Protein AF-A0A7S2XMK6-F1 (afdb_monomer_lite)

Foldseek 3Di:
DDDPPPPPPPPPVVVVVVVVVVVVVVVVVVVVVVVVVVVVVVVVVVVVVVVVVPDPDDDPDDDDPPPVVVVVVVVVVVVVVVVVVVVVVVVVVVVVVVVVVVVVVVVVVVVVVVVVVVVVVVVVVVVVVVVPDDDDDDDDDDDDDPDDPPPVVVVVVVVVVVVVVVVVVVVVVVVVVVVVVVVVVVVVVVVVVVVVVVVVVVVVVVVVVVVVVVVVVVVVVVVVVVVVVVVVVVVVVVVVVVVVVVVVVVVVVVVVVVVVVVVVVVVVVVVVVVVVVVVVVVVVVVVVVVVVVVVVVVVVVVVVVVVVVVVVVVVPDDDPPDPDPDPPPDDDPPPPPDPPPPPPPPPCPPPVVVVVVVVVVVVPPDPPPPPVPPPPPPDPPPPPPPPPDDPDDPDDDDDDDDDDDDDD

Structure (mmCIF, N/CA/C/O backbone):
data_AF-A0A7S2XMK6-F1
#
_entry.id   AF-A0A7S2XMK6-F1
#
loop_
_atom_site.group_PDB
_atom_site.id
_atom_site.type_symbol
_atom_site.label_atom_id
_atom_site.label_alt_id
_atom_site.label_comp_id
_atom_site.label_asym_id
_atom_site.label_entity_id
_atom_site.label_seq_id
_atom_site.pdbx_PDB_ins_code
_atom_site.Cartn_x
_atom_site.Cartn_y
_atom_site.Cartn_z
_atom_site.occupancy
_atom_site.B_iso_or_equiv
_atom_site.auth_seq_id
_atom_site.auth_comp_id
_atom_site.auth_asym_id
_atom_site.auth_atom_id
_atom_site.pdbx_PDB_model_num
ATOM 1 N N . LYS A 1 1 ? 39.534 3.970 -11.141 1.00 55.66 1 LYS A N 1
ATOM 2 C CA . LYS A 1 1 ? 39.472 2.622 -10.522 1.00 55.66 1 LYS A CA 1
ATOM 3 C C . LYS A 1 1 ? 39.190 2.753 -9.024 1.00 55.66 1 LYS A C 1
ATOM 5 O O . LYS A 1 1 ? 40.127 2.879 -8.252 1.00 55.66 1 LYS A O 1
ATOM 10 N N . LYS A 1 2 ? 37.915 2.767 -8.631 1.00 41.19 2 LYS A N 1
ATOM 11 C CA . LYS A 1 2 ? 37.424 2.439 -7.283 1.00 41.19 2 LYS A CA 1
ATOM 12 C C . LYS A 1 2 ? 36.078 1.759 -7.522 1.00 41.19 2 LYS A C 1
ATOM 14 O O . LYS A 1 2 ? 35.164 2.405 -8.022 1.00 41.19 2 LYS A O 1
ATOM 19 N N . GLY A 1 3 ? 36.049 0.438 -7.371 1.00 39.91 3 GLY A N 1
ATOM 20 C CA . GLY A 1 3 ? 34.844 -0.362 -7.547 1.00 39.91 3 GLY A CA 1
ATOM 21 C C . GLY A 1 3 ? 33.950 -0.173 -6.332 1.00 39.91 3 GLY A C 1
ATOM 22 O O . GLY A 1 3 ? 34.365 -0.494 -5.225 1.00 39.91 3 GLY A O 1
ATOM 23 N N . ASN A 1 4 ? 32.756 0.370 -6.554 1.00 43.22 4 ASN A N 1
ATOM 24 C CA . ASN A 1 4 ? 31.636 0.192 -5.643 1.00 43.22 4 ASN A CA 1
ATOM 25 C C . ASN A 1 4 ? 31.009 -1.150 -6.006 1.00 43.22 4 ASN A C 1
ATOM 27 O O . ASN A 1 4 ? 30.262 -1.252 -6.980 1.00 43.22 4 ASN A O 1
ATOM 31 N N . GLU A 1 5 ? 31.372 -2.185 -5.259 1.00 38.03 5 GLU A N 1
ATOM 32 C CA . GLU A 1 5 ? 30.623 -3.431 -5.250 1.00 38.03 5 GLU A CA 1
ATOM 33 C C . GLU A 1 5 ? 29.250 -3.116 -4.652 1.00 38.03 5 GLU A C 1
ATOM 35 O O . GLU A 1 5 ? 29.096 -2.905 -3.452 1.00 38.03 5 GLU A O 1
ATOM 40 N N . LEU A 1 6 ? 28.254 -2.985 -5.530 1.00 43.44 6 LEU A N 1
ATOM 41 C CA . LEU A 1 6 ? 26.853 -3.049 -5.153 1.00 43.44 6 LEU A CA 1
ATOM 42 C C . LEU A 1 6 ? 26.629 -4.431 -4.543 1.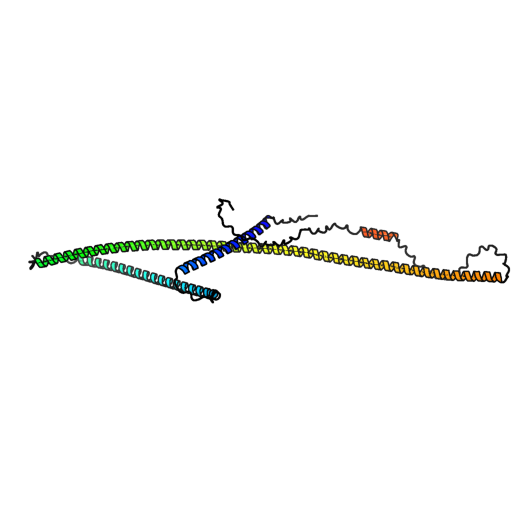00 43.44 6 LEU A C 1
ATOM 44 O O . LEU A 1 6 ? 26.555 -5.431 -5.260 1.00 43.44 6 LEU A O 1
ATOM 48 N N . GLU A 1 7 ? 26.526 -4.477 -3.217 1.00 41.47 7 GLU A N 1
ATOM 49 C CA . GLU A 1 7 ? 25.886 -5.575 -2.512 1.00 41.47 7 GLU A CA 1
ATOM 50 C C . GLU A 1 7 ? 24.484 -5.734 -3.099 1.00 41.47 7 GLU A C 1
ATOM 52 O O . GLU A 1 7 ? 23.544 -5.001 -2.786 1.00 41.47 7 GLU A O 1
ATOM 57 N N . SER A 1 8 ? 24.345 -6.696 -4.011 1.00 43.50 8 SER A N 1
ATOM 58 C CA . SER A 1 8 ? 23.047 -7.210 -4.391 1.00 43.50 8 SER A CA 1
ATOM 59 C C . SER A 1 8 ? 22.439 -7.783 -3.115 1.00 43.50 8 SER A C 1
ATOM 61 O O . SER A 1 8 ? 22.814 -8.877 -2.685 1.00 43.50 8 SER A O 1
ATOM 63 N N . SER A 1 9 ? 21.532 -7.024 -2.502 1.00 46.88 9 SER A N 1
ATOM 64 C CA . SER A 1 9 ? 20.599 -7.514 -1.498 1.00 46.88 9 SER A CA 1
ATOM 65 C C . SER A 1 9 ? 19.794 -8.635 -2.148 1.00 46.88 9 SER A C 1
ATOM 67 O O . SER A 1 9 ? 18.770 -8.428 -2.803 1.00 46.88 9 SER A O 1
ATOM 69 N N . LYS A 1 10 ? 20.339 -9.850 -2.060 1.00 43.72 10 LYS A N 1
ATOM 70 C CA . LYS A 1 10 ? 19.606 -11.079 -2.297 1.00 43.72 10 LYS A CA 1
ATOM 71 C C . LYS A 1 10 ? 18.477 -11.039 -1.281 1.00 43.72 10 LYS A C 1
ATOM 73 O O . LYS A 1 10 ? 18.718 -11.162 -0.086 1.00 43.72 10 LYS A O 1
ATOM 78 N N . CYS A 1 11 ? 17.254 -10.823 -1.751 1.00 46.59 11 CYS A N 1
ATOM 79 C CA . CYS A 1 11 ? 16.086 -11.152 -0.956 1.00 46.59 11 CYS A CA 1
ATOM 80 C C . CYS A 1 11 ? 16.203 -12.644 -0.642 1.00 46.59 11 CYS A C 1
ATOM 82 O O . CYS A 1 11 ? 16.069 -13.477 -1.538 1.00 46.59 11 CYS A O 1
ATOM 84 N N . ASP A 1 12 ? 16.560 -12.964 0.602 1.00 44.91 12 ASP A N 1
ATOM 85 C CA . ASP A 1 12 ? 16.679 -14.334 1.078 1.00 44.91 12 ASP A CA 1
ATOM 86 C C . ASP A 1 12 ? 15.405 -15.100 0.718 1.00 44.91 12 ASP A C 1
ATOM 88 O O . ASP A 1 12 ? 14.291 -14.614 0.945 1.00 44.91 12 ASP A O 1
ATOM 92 N N . ASN A 1 13 ? 15.554 -16.329 0.218 1.00 48.47 13 ASN A N 1
ATOM 93 C CA . ASN A 1 13 ? 14.434 -17.227 -0.093 1.00 48.47 13 ASN A CA 1
ATOM 94 C C . ASN A 1 13 ? 13.483 -17.435 1.110 1.00 48.47 13 ASN A C 1
ATOM 96 O O . ASN A 1 13 ? 12.319 -17.777 0.917 1.00 48.47 13 ASN A O 1
ATOM 100 N N . ARG A 1 14 ? 13.928 -17.116 2.337 1.00 50.50 14 ARG A N 1
ATOM 101 C CA . ARG A 1 14 ? 13.100 -17.052 3.557 1.00 50.50 14 ARG A CA 1
ATOM 102 C C . ARG A 1 14 ? 11.944 -16.043 3.475 1.00 50.50 14 ARG A C 1
ATOM 104 O O . ARG A 1 14 ? 10.911 -16.250 4.105 1.00 50.50 14 ARG A O 1
ATOM 111 N N . THR A 1 15 ? 12.091 -14.968 2.700 1.00 52.25 15 THR A N 1
ATOM 112 C CA . THR A 1 15 ? 11.063 -13.919 2.532 1.00 52.25 15 THR A CA 1
ATOM 113 C C . THR A 1 15 ? 9.976 -14.303 1.525 1.00 52.25 15 THR A C 1
ATOM 115 O O . THR A 1 15 ? 8.862 -13.791 1.577 1.00 52.25 15 THR A O 1
ATOM 118 N N . ILE A 1 16 ? 10.279 -15.230 0.613 1.00 49.94 16 ILE A N 1
ATOM 119 C CA . ILE A 1 16 ? 9.295 -15.791 -0.322 1.00 49.94 16 ILE A CA 1
ATOM 120 C C . ILE A 1 16 ? 8.509 -16.909 0.381 1.00 49.94 16 ILE A C 1
ATOM 122 O O . ILE A 1 16 ? 7.280 -16.935 0.311 1.00 49.94 16 ILE A O 1
ATOM 126 N N . GLU A 1 17 ? 9.196 -17.745 1.169 1.00 51.97 17 GLU A N 1
ATOM 127 C CA . GLU A 1 17 ? 8.573 -18.740 2.058 1.00 51.97 17 GLU A CA 1
ATOM 128 C C . GLU A 1 17 ? 7.604 -18.099 3.070 1.00 51.97 17 GLU A C 1
ATOM 130 O O . GLU A 1 17 ? 6.544 -18.657 3.364 1.00 51.97 17 GLU A O 1
ATOM 135 N N . SER A 1 18 ? 7.914 -16.901 3.586 1.00 57.34 18 SER A N 1
ATOM 136 C CA . SER A 1 18 ? 7.020 -16.181 4.503 1.00 57.34 18 SER A CA 1
ATOM 137 C C . SER A 1 18 ? 5.767 -15.631 3.809 1.00 57.34 18 SER A C 1
ATOM 139 O O . SER A 1 18 ? 4.688 -15.650 4.406 1.00 57.34 18 SER A O 1
ATOM 141 N N . GLY A 1 19 ? 5.868 -15.226 2.538 1.00 65.38 19 GLY A N 1
ATOM 142 C CA . GLY A 1 19 ? 4.731 -14.812 1.712 1.00 65.38 19 GLY A CA 1
ATOM 143 C C . GLY A 1 19 ? 3.784 -15.967 1.364 1.00 65.38 19 GLY A C 1
ATOM 144 O O . GLY A 1 19 ? 2.563 -15.818 1.454 1.00 65.38 19 GLY A O 1
ATOM 145 N N . GLU A 1 20 ? 4.319 -17.145 1.032 1.00 69.38 20 GLU A N 1
ATOM 146 C CA . GLU A 1 20 ? 3.506 -18.354 0.822 1.00 69.38 20 GLU A CA 1
ATOM 147 C C . GLU A 1 20 ? 2.855 -18.842 2.119 1.00 69.38 20 GLU A C 1
ATOM 149 O O . GLU A 1 20 ? 1.677 -19.209 2.123 1.00 69.38 20 GLU A O 1
ATOM 154 N N . LYS A 1 21 ? 3.567 -18.753 3.248 1.00 70.12 21 LYS A N 1
ATOM 155 C CA . LYS A 1 21 ? 3.015 -19.051 4.575 1.00 70.12 21 LYS A CA 1
ATOM 156 C C . LYS A 1 21 ? 1.876 -18.099 4.958 1.00 70.12 21 LYS A C 1
ATOM 158 O O . LYS A 1 21 ? 0.878 -18.554 5.514 1.00 70.12 21 LYS A O 1
ATOM 163 N N . LEU A 1 22 ? 1.979 -16.812 4.618 1.00 65.81 22 LEU A N 1
ATOM 164 C CA . LEU A 1 22 ? 0.908 -15.820 4.796 1.00 65.81 22 LEU A CA 1
ATOM 165 C C . LEU A 1 22 ? -0.308 -16.114 3.908 1.00 65.81 22 LEU A C 1
ATOM 167 O O . LEU A 1 22 ? -1.438 -16.056 4.391 1.00 65.81 22 LEU A O 1
ATOM 171 N N . LYS A 1 23 ? -0.103 -16.513 2.644 1.00 77.00 23 LYS A N 1
ATOM 172 C CA . LYS A 1 23 ? -1.199 -16.961 1.764 1.00 77.00 23 LYS A CA 1
ATOM 173 C C . LYS A 1 23 ? -1.898 -18.206 2.313 1.00 77.00 23 LYS A C 1
ATOM 175 O O . LYS A 1 23 ? -3.128 -18.245 2.349 1.00 77.00 23 LYS A O 1
ATOM 180 N N . LEU A 1 24 ? -1.137 -19.191 2.794 1.00 75.31 24 LEU A N 1
ATOM 181 C CA . LEU A 1 24 ? -1.669 -20.386 3.456 1.00 75.31 24 LEU A CA 1
ATOM 182 C C . LEU A 1 24 ? -2.446 -20.032 4.731 1.00 75.31 24 LEU A C 1
ATOM 184 O O . LEU A 1 24 ? -3.536 -20.559 4.942 1.00 75.31 24 LEU A O 1
ATOM 188 N N . GLN A 1 25 ? -1.948 -19.108 5.557 1.00 70.00 25 GLN A N 1
ATOM 189 C CA . GLN A 1 25 ? -2.679 -18.631 6.735 1.00 70.00 25 GLN A CA 1
ATOM 190 C C . GLN A 1 25 ? -3.971 -17.901 6.356 1.00 70.00 25 GLN A C 1
ATOM 192 O O . GLN A 1 25 ? -5.006 -18.186 6.955 1.00 70.00 25 GLN A O 1
ATOM 197 N N . GLY A 1 26 ? -3.953 -17.046 5.330 1.00 81.00 26 GLY A N 1
ATOM 198 C CA . GLY A 1 26 ? -5.152 -16.387 4.805 1.00 81.00 26 GLY A CA 1
ATOM 199 C C . GLY A 1 26 ? -6.208 -17.388 4.324 1.00 81.00 26 GLY A C 1
ATOM 200 O O . GLY A 1 26 ? -7.378 -17.275 4.683 1.00 81.00 26 GLY A O 1
ATOM 201 N N . GLN A 1 27 ? -5.796 -18.436 3.603 1.00 80.62 27 GLN A N 1
ATOM 202 C CA . GLN A 1 27 ? -6.692 -19.520 3.179 1.00 80.62 27 GLN A CA 1
ATOM 203 C C . GLN A 1 27 ? -7.232 -20.340 4.360 1.00 80.62 27 GLN A C 1
ATOM 205 O O . GLN A 1 27 ? -8.402 -20.725 4.364 1.00 80.62 27 GLN A O 1
ATOM 210 N N . ILE A 1 28 ? -6.412 -20.600 5.385 1.00 78.31 28 ILE A N 1
ATOM 211 C CA . ILE A 1 28 ? -6.848 -21.284 6.611 1.00 78.31 28 ILE A CA 1
ATOM 212 C C . ILE A 1 28 ? -7.875 -20.435 7.368 1.00 78.31 28 ILE A C 1
ATOM 214 O O . ILE A 1 28 ? -8.868 -20.986 7.842 1.00 78.31 28 ILE A O 1
ATOM 218 N N . PHE A 1 29 ? -7.666 -19.120 7.477 1.00 79.00 29 PHE A N 1
ATOM 219 C CA . PHE A 1 29 ? -8.614 -18.207 8.117 1.00 79.00 29 PHE A CA 1
ATOM 220 C C . PHE A 1 29 ? -9.936 -18.140 7.352 1.00 79.00 29 PHE A C 1
ATOM 222 O O . PHE A 1 29 ? -10.973 -18.405 7.956 1.00 79.00 29 PHE A O 1
ATOM 229 N N . ALA A 1 30 ? -9.898 -17.937 6.032 1.00 81.00 30 ALA A N 1
ATOM 230 C CA . ALA A 1 30 ? -11.096 -17.947 5.190 1.00 81.00 30 ALA A CA 1
ATOM 231 C C . ALA A 1 30 ? -11.873 -19.273 5.311 1.00 81.00 30 ALA A C 1
ATOM 233 O O . ALA A 1 30 ? -13.094 -19.289 5.450 1.00 81.00 30 ALA A O 1
ATOM 234 N N . ARG A 1 31 ? -11.169 -20.412 5.356 1.00 85.25 31 ARG A N 1
ATOM 235 C CA . ARG A 1 31 ? -11.794 -21.732 5.536 1.00 85.25 31 ARG A CA 1
ATOM 236 C C . ARG A 1 31 ? -12.374 -21.931 6.940 1.00 85.25 31 ARG A C 1
ATOM 238 O O . ARG A 1 31 ? -13.403 -22.589 7.088 1.00 85.25 31 ARG A O 1
ATOM 245 N N . LYS A 1 32 ? -11.731 -21.395 7.982 1.00 85.62 32 LYS A N 1
ATOM 246 C CA . LYS A 1 32 ? -12.262 -21.413 9.357 1.00 85.62 32 LYS A CA 1
ATOM 247 C C . LYS A 1 32 ? -13.511 -20.546 9.477 1.00 85.62 32 LYS A C 1
ATOM 249 O O . LYS A 1 32 ? -14.465 -20.974 10.120 1.00 85.62 32 LYS A O 1
ATOM 254 N N . GLU A 1 33 ? -13.523 -19.386 8.835 1.00 81.56 33 GLU A N 1
ATOM 255 C CA . GLU A 1 33 ? -14.671 -18.483 8.778 1.00 81.56 33 GLU A CA 1
ATOM 256 C C . GLU A 1 33 ? -15.848 -19.117 8.023 1.00 81.56 33 GLU A C 1
ATOM 258 O O . GLU A 1 33 ? -16.978 -19.122 8.516 1.00 81.56 33 GLU A O 1
ATOM 263 N N . GLU A 1 34 ? -15.586 -19.775 6.891 1.00 85.69 34 GLU A N 1
ATOM 264 C CA . GLU A 1 34 ? -16.600 -20.532 6.152 1.00 85.69 34 GLU A CA 1
ATOM 265 C C . GLU A 1 34 ? -17.178 -21.685 6.998 1.00 85.69 34 GLU A C 1
ATOM 267 O O . GLU A 1 34 ? -18.393 -21.898 7.045 1.00 85.69 34 GLU A O 1
ATOM 272 N N . LEU A 1 35 ? -16.321 -22.426 7.711 1.00 85.00 35 LEU A N 1
ATOM 273 C CA . LEU A 1 35 ? -16.743 -23.499 8.617 1.00 85.00 35 LEU A CA 1
ATOM 274 C C . LEU A 1 35 ? -17.554 -22.971 9.804 1.00 85.00 35 LEU A C 1
ATOM 276 O O . LEU A 1 35 ? -18.541 -23.603 10.190 1.00 85.00 35 LEU A O 1
ATOM 280 N N . LEU A 1 36 ? -17.165 -21.829 10.371 1.00 83.81 36 LEU A N 1
ATOM 281 C CA . LEU A 1 36 ? -17.899 -21.168 11.445 1.00 83.81 36 LEU A CA 1
ATOM 282 C C . LEU A 1 36 ? -19.279 -20.730 10.950 1.00 83.81 36 LEU A C 1
ATOM 284 O O . LEU A 1 36 ? -20.281 -21.050 11.585 1.00 83.81 36 LEU A O 1
ATOM 288 N N . THR A 1 37 ? -19.344 -20.120 9.768 1.00 82.31 37 THR A N 1
ATOM 289 C CA . THR A 1 37 ? -20.594 -19.707 9.118 1.00 82.31 37 THR A CA 1
ATOM 290 C C . THR A 1 37 ? -21.509 -20.906 8.867 1.00 82.31 37 THR A C 1
ATOM 292 O O . THR A 1 37 ? -22.684 -20.880 9.234 1.00 82.31 37 THR A O 1
ATOM 295 N N . LYS A 1 38 ? -20.973 -22.018 8.344 1.00 88.06 38 LYS A N 1
ATOM 296 C CA . LYS A 1 38 ? -21.721 -23.278 8.181 1.00 88.06 38 LYS A CA 1
ATOM 297 C C . LYS A 1 38 ? -22.199 -23.851 9.516 1.00 88.06 38 LYS A C 1
ATOM 299 O O . LYS A 1 38 ? -23.306 -24.385 9.593 1.00 88.06 38 LYS A O 1
ATOM 304 N N . ARG A 1 39 ? -21.397 -23.751 10.579 1.00 88.44 39 ARG A N 1
ATOM 305 C CA . ARG A 1 39 ? -21.771 -24.218 11.922 1.00 88.44 39 ARG A CA 1
ATOM 306 C C . ARG A 1 39 ? -22.876 -23.357 12.532 1.00 88.44 39 ARG A C 1
ATOM 308 O O . ARG A 1 39 ? -23.814 -23.925 13.083 1.00 88.44 39 ARG A O 1
ATOM 315 N N . ILE A 1 40 ? -22.810 -22.036 12.370 1.00 82.50 40 ILE A N 1
ATOM 316 C CA . ILE A 1 40 ? -23.862 -21.094 12.774 1.00 82.50 40 ILE A CA 1
ATOM 317 C C . ILE A 1 40 ? -25.147 -21.390 11.999 1.00 82.50 40 ILE A C 1
ATOM 319 O O . ILE A 1 40 ? -26.191 -21.578 12.612 1.00 82.50 40 ILE A O 1
ATOM 323 N N . GLN A 1 41 ? -25.080 -21.549 10.675 1.00 81.62 41 GLN A N 1
ATOM 324 C CA . GLN A 1 41 ? -26.245 -21.922 9.865 1.00 81.62 41 GLN A CA 1
ATOM 325 C C . GLN A 1 41 ? -26.856 -23.263 10.300 1.00 81.62 41 GLN A C 1
ATOM 327 O O . GLN A 1 41 ? -28.077 -23.398 10.342 1.00 81.62 41 GLN A O 1
ATOM 332 N N . ASN A 1 42 ? -26.036 -24.258 10.648 1.00 82.88 42 ASN A N 1
ATOM 333 C CA . ASN A 1 42 ? -26.525 -25.538 11.161 1.00 82.88 42 ASN A CA 1
ATOM 334 C C . ASN A 1 42 ? -27.155 -25.413 12.554 1.00 82.88 42 ASN A C 1
ATOM 336 O O . ASN A 1 42 ? -28.182 -26.042 12.793 1.00 82.88 42 ASN A O 1
ATOM 340 N N . LEU A 1 43 ? -26.588 -24.594 13.443 1.00 78.94 43 LEU A N 1
ATOM 341 C CA . LEU A 1 43 ? -27.171 -24.288 14.753 1.00 78.94 43 LEU A CA 1
ATOM 342 C C . LEU A 1 43 ? -28.508 -23.565 14.604 1.00 78.94 43 LEU A C 1
ATOM 344 O O . LEU A 1 43 ? -29.483 -23.977 15.218 1.00 78.94 43 LEU A O 1
ATOM 348 N N . VAL A 1 44 ? -28.594 -22.564 13.727 1.00 78.56 44 VAL A N 1
ATOM 349 C CA . VAL A 1 44 ? -29.849 -21.863 13.415 1.00 78.56 44 VAL A CA 1
ATOM 350 C C . VAL A 1 44 ? -30.889 -22.843 12.875 1.00 78.56 44 VAL A C 1
ATOM 352 O O . VAL A 1 44 ? -32.016 -22.861 13.359 1.00 78.56 44 VAL A O 1
ATOM 355 N N . LYS A 1 45 ? -30.510 -23.733 11.949 1.00 84.19 45 LYS A N 1
ATOM 356 C CA . LYS A 1 45 ? -31.401 -24.793 11.449 1.00 84.19 45 LYS A CA 1
ATOM 357 C C . LYS A 1 45 ? -31.826 -25.776 12.545 1.00 84.19 45 LYS A C 1
ATOM 359 O O . LYS A 1 45 ? -32.958 -26.249 12.512 1.00 84.19 45 LYS A O 1
ATOM 364 N N . GLN A 1 46 ? -30.955 -26.105 13.501 1.00 77.94 46 GLN A N 1
ATOM 365 C CA . GLN A 1 46 ? -31.297 -26.962 14.644 1.00 77.94 46 GLN A CA 1
ATOM 366 C C . GLN A 1 46 ? -32.237 -26.257 15.624 1.00 77.94 46 GLN A C 1
ATOM 368 O O . GLN A 1 46 ? -33.217 -26.861 16.041 1.00 77.94 46 GLN A O 1
ATOM 373 N N . VAL A 1 47 ? -32.001 -24.981 15.934 1.00 72.44 47 VAL A N 1
ATOM 374 C CA . VAL A 1 47 ? -32.882 -24.170 16.788 1.00 72.44 47 VAL A CA 1
ATOM 375 C C . VAL A 1 47 ? -34.250 -23.988 16.132 1.00 72.44 47 VAL A C 1
ATOM 377 O O . VAL A 1 47 ? -35.261 -24.169 16.796 1.00 72.44 47 VAL A O 1
ATOM 380 N N . GLN A 1 48 ? -34.307 -23.729 14.823 1.00 73.31 48 GLN A N 1
ATOM 381 C CA . GLN A 1 48 ? -35.567 -23.660 14.073 1.00 73.31 48 GLN A CA 1
ATOM 382 C C . GLN A 1 48 ? -36.309 -25.002 14.064 1.00 73.31 48 GLN A C 1
ATOM 384 O O . GLN A 1 48 ? -37.517 -25.030 14.283 1.00 73.31 48 GLN A O 1
ATOM 389 N N . LYS A 1 49 ? -35.603 -26.124 13.862 1.00 75.94 49 LYS A N 1
ATOM 390 C CA . LYS A 1 49 ? -36.209 -27.465 13.926 1.00 75.94 49 LYS A CA 1
ATOM 391 C C . LYS A 1 49 ? -36.714 -27.817 15.328 1.00 75.94 49 LYS A C 1
ATOM 393 O O . LYS A 1 49 ? -37.804 -28.363 15.437 1.00 75.94 49 LYS A O 1
ATOM 398 N N . ASN A 1 50 ? -35.965 -27.466 16.373 1.00 70.94 50 ASN A N 1
ATOM 399 C CA . ASN A 1 50 ? -36.341 -27.716 17.767 1.00 70.94 50 ASN A CA 1
ATOM 400 C C . ASN A 1 50 ? -37.443 -26.756 18.260 1.00 70.94 50 ASN A C 1
ATOM 402 O O . ASN A 1 50 ? -38.235 -27.114 19.129 1.00 70.94 50 ASN A O 1
ATOM 406 N N . GLY A 1 51 ? -37.520 -25.546 17.696 1.00 58.22 51 GLY A N 1
ATOM 407 C CA . GLY A 1 51 ? -38.607 -24.594 17.933 1.00 58.22 51 GLY A CA 1
ATOM 408 C C . GLY A 1 51 ? -39.911 -25.017 17.253 1.00 58.22 51 GLY A C 1
ATOM 409 O O . GLY A 1 51 ? -40.973 -24.938 17.862 1.00 58.22 51 GLY A O 1
ATOM 410 N N . ALA A 1 52 ? -39.833 -25.556 16.032 1.00 54.25 52 ALA A N 1
ATOM 411 C CA . ALA A 1 52 ? -40.994 -26.073 15.307 1.00 54.25 52 ALA A CA 1
ATOM 412 C C . ALA A 1 52 ? -41.558 -27.379 15.901 1.00 54.25 52 ALA A C 1
ATOM 414 O O . ALA A 1 52 ? -42.729 -27.682 15.689 1.00 54.25 52 ALA A O 1
ATOM 415 N N . SER A 1 53 ? -40.773 -28.143 16.671 1.00 54.12 53 SER A N 1
ATOM 416 C CA . SER A 1 53 ? -41.261 -29.357 17.345 1.00 54.12 53 SER A CA 1
ATOM 417 C C . SER A 1 53 ? -42.135 -29.104 18.583 1.00 54.12 53 SER A C 1
ATOM 419 O O . SER A 1 53 ? -42.738 -30.054 19.065 1.00 54.12 53 SER A O 1
ATOM 421 N N . ASN A 1 54 ? -42.261 -27.857 19.067 1.00 52.12 54 ASN A N 1
ATOM 422 C CA . ASN A 1 54 ? -43.080 -27.511 20.244 1.00 52.12 54 ASN A CA 1
ATOM 423 C C . ASN A 1 54 ? -44.210 -26.499 19.971 1.00 52.12 54 ASN A C 1
ATOM 425 O O . ASN A 1 54 ? -44.939 -26.147 20.897 1.00 52.12 54 ASN A O 1
ATOM 429 N N . SER A 1 55 ? -44.401 -26.036 18.732 1.00 49.75 55 SER A N 1
ATOM 430 C CA . SER A 1 55 ? -45.502 -25.127 18.390 1.00 49.75 55 SER A CA 1
ATOM 431 C C . SER A 1 55 ? -46.479 -25.790 17.424 1.00 49.75 55 SER A C 1
ATOM 433 O O . SER A 1 55 ? -46.376 -25.666 16.203 1.00 49.75 55 SER A O 1
ATOM 435 N N . SER A 1 56 ? -47.475 -26.475 17.980 1.00 56.56 56 SER A N 1
ATOM 436 C CA . SER A 1 56 ? -48.718 -26.750 17.270 1.00 56.56 56 SER A CA 1
ATOM 437 C C . SER A 1 56 ? -49.418 -25.419 16.968 1.00 56.56 56 SER A C 1
ATOM 439 O O . SER A 1 56 ? -50.103 -24.883 17.840 1.00 56.56 56 SER A O 1
ATOM 441 N N . LYS A 1 57 ? -49.235 -24.854 15.769 1.00 49.00 57 LYS A N 1
ATOM 442 C CA . LYS A 1 57 ? -50.214 -23.952 15.136 1.00 49.00 57 LYS A CA 1
ATOM 443 C C . LYS A 1 57 ? -49.874 -23.671 13.665 1.00 49.00 57 LYS A C 1
ATOM 445 O O . LYS A 1 57 ? -48.837 -23.095 13.367 1.00 49.00 57 LYS A O 1
ATOM 450 N N . SER A 1 58 ? -50.806 -24.125 12.820 1.00 41.31 58 SER A N 1
ATOM 451 C CA . SER A 1 58 ? -51.200 -23.684 11.466 1.00 41.31 58 SER A CA 1
ATOM 452 C C . SER A 1 58 ? -50.124 -23.466 10.383 1.00 41.31 58 SER A C 1
ATOM 454 O O . SER A 1 58 ? -49.314 -22.548 10.499 1.00 41.31 58 SER A O 1
ATOM 456 N N . PRO A 1 59 ? -50.180 -24.222 9.267 1.00 55.22 59 PRO A N 1
ATOM 457 C CA . PRO A 1 59 ? -49.352 -24.012 8.090 1.00 55.22 59 PRO A CA 1
ATOM 458 C C . PRO A 1 59 ? -50.119 -23.201 7.034 1.00 55.22 59 PRO A C 1
ATOM 460 O O . PRO A 1 59 ? -50.566 -23.776 6.056 1.00 55.22 59 PRO A O 1
ATOM 463 N N . ASP A 1 60 ? -50.255 -21.890 7.208 1.00 53.03 60 ASP A N 1
ATOM 464 C CA . ASP A 1 60 ? -50.725 -20.996 6.138 1.00 53.03 60 ASP A CA 1
ATOM 465 C C . ASP A 1 60 ? -50.011 -19.650 6.272 1.00 53.03 60 ASP A C 1
ATOM 467 O O . ASP A 1 60 ? -50.406 -18.801 7.058 1.00 53.03 60 ASP A O 1
ATOM 471 N N . ASP A 1 61 ? -48.866 -19.548 5.594 1.00 45.72 61 ASP A N 1
ATOM 472 C CA . ASP A 1 61 ? -48.333 -18.326 4.973 1.00 45.72 61 ASP A CA 1
ATOM 473 C C . ASP A 1 61 ? -46.961 -18.669 4.383 1.00 45.72 61 ASP A C 1
ATOM 475 O O . ASP A 1 61 ? -45.898 -18.528 4.997 1.00 45.72 61 ASP A O 1
ATOM 479 N N . LYS A 1 62 ? -46.986 -19.225 3.171 1.00 56.66 62 LYS A N 1
ATOM 480 C CA . LYS A 1 62 ? -45.793 -19.430 2.353 1.00 56.66 62 LYS A CA 1
ATOM 481 C C . LYS A 1 62 ? -45.840 -18.465 1.178 1.00 56.66 62 LYS A C 1
ATOM 483 O O . LYS A 1 62 ? -46.808 -18.475 0.430 1.00 56.66 62 LYS A O 1
ATOM 488 N N . ASN A 1 63 ? -44.708 -17.788 0.988 1.00 53.41 63 ASN A N 1
ATOM 489 C CA . ASN A 1 63 ? -44.278 -17.053 -0.206 1.00 53.41 63 ASN A CA 1
ATOM 490 C C . ASN A 1 63 ? -44.749 -15.595 -0.302 1.00 53.41 63 ASN A C 1
ATOM 492 O O . ASN A 1 63 ? -45.758 -15.327 -0.931 1.00 53.41 63 ASN A O 1
ATOM 496 N N . ASP A 1 64 ? -43.986 -14.677 0.319 1.00 45.69 64 ASP A N 1
ATOM 497 C CA . ASP A 1 64 ? -43.472 -13.439 -0.326 1.00 45.69 64 ASP A CA 1
ATOM 498 C C . ASP A 1 64 ? -42.782 -12.474 0.668 1.00 45.69 64 ASP A C 1
ATOM 500 O O . ASP A 1 64 ? -43.070 -11.281 0.739 1.00 45.69 64 ASP A O 1
ATOM 504 N N . SER A 1 65 ? -41.834 -12.956 1.488 1.00 46.88 65 SER A N 1
ATOM 505 C CA . SER A 1 65 ? -41.173 -12.069 2.469 1.00 46.88 65 SER A CA 1
ATOM 506 C C . SER A 1 65 ? -39.708 -12.383 2.785 1.00 46.88 65 SER A C 1
ATOM 508 O O . SER A 1 65 ? -39.232 -12.128 3.882 1.00 46.88 65 SER A O 1
ATOM 510 N N . SER A 1 66 ? -38.934 -12.930 1.842 1.00 53.56 66 SER A N 1
ATOM 511 C CA . SER A 1 66 ? -37.512 -13.218 2.116 1.00 53.56 66 SER A CA 1
ATOM 512 C C . SER A 1 66 ? -36.564 -12.035 1.869 1.00 53.56 66 SER A C 1
ATOM 514 O O . SER A 1 66 ? -35.453 -12.061 2.394 1.00 53.56 66 SER A O 1
ATOM 516 N N . LEU A 1 67 ? -36.956 -11.017 1.089 1.00 49.62 67 LEU A N 1
ATOM 517 C CA . LEU A 1 67 ? -36.060 -9.906 0.716 1.00 49.62 67 LEU A CA 1
ATOM 518 C C . LEU A 1 67 ? -36.406 -8.564 1.391 1.00 49.62 67 LEU A C 1
ATOM 520 O O . LEU A 1 67 ? -35.548 -7.696 1.495 1.00 49.62 67 LEU A O 1
ATOM 524 N N . LEU A 1 68 ? -37.623 -8.416 1.924 1.00 45.91 68 LEU A N 1
ATOM 525 C CA . LEU A 1 68 ? -38.081 -7.224 2.661 1.00 45.91 68 LEU A CA 1
ATOM 526 C C . LEU A 1 68 ? -37.812 -7.293 4.175 1.00 45.91 68 LEU A C 1
ATOM 528 O O . LEU A 1 68 ? -38.047 -6.330 4.901 1.00 45.91 68 LEU A O 1
ATOM 532 N N . VAL A 1 69 ? -37.273 -8.412 4.667 1.00 49.06 69 VAL A N 1
ATOM 533 C CA . VAL A 1 69 ? -36.987 -8.590 6.097 1.00 49.06 69 VAL A CA 1
ATOM 534 C C . VAL A 1 69 ? -35.714 -7.853 6.517 1.00 49.06 69 VAL A C 1
ATOM 536 O O . VAL A 1 69 ? -35.665 -7.383 7.644 1.00 49.06 69 VAL A O 1
ATOM 539 N N . VAL A 1 70 ? -34.746 -7.634 5.620 1.00 48.09 70 VAL A N 1
ATOM 540 C CA . VAL A 1 70 ? -33.436 -7.054 5.981 1.00 48.09 70 VAL A CA 1
ATOM 541 C C . VAL A 1 70 ? -33.514 -5.557 6.334 1.00 48.09 70 VAL A C 1
ATOM 543 O O . VAL A 1 70 ? -32.834 -5.132 7.264 1.00 48.09 70 VAL A O 1
ATOM 546 N N . CYS A 1 71 ? -34.404 -4.778 5.705 1.00 42.50 71 CYS A N 1
ATOM 547 C CA . CYS A 1 71 ? -34.663 -3.382 6.106 1.00 42.50 71 CYS A CA 1
ATOM 548 C C . CYS A 1 71 ? -35.633 -3.275 7.300 1.00 42.50 71 CYS A C 1
ATOM 550 O O . CYS A 1 71 ? -35.495 -2.387 8.131 1.00 42.50 71 CYS A O 1
ATOM 552 N N . SER A 1 72 ? -36.571 -4.217 7.463 1.00 48.31 72 SER A N 1
ATOM 553 C CA . SER A 1 72 ? -37.470 -4.227 8.633 1.00 48.31 72 SER A CA 1
ATOM 554 C C . SER A 1 72 ? -36.795 -4.719 9.924 1.00 48.31 72 SER A C 1
ATOM 556 O O . SER A 1 72 ? -37.253 -4.413 11.025 1.00 48.31 72 SER A O 1
ATOM 558 N N . THR A 1 73 ? -35.701 -5.487 9.818 1.00 58.44 73 THR A N 1
ATOM 559 C CA . THR A 1 73 ? -34.933 -5.958 10.977 1.00 58.44 73 THR A CA 1
ATOM 560 C C . THR A 1 73 ? -34.044 -4.880 11.573 1.00 58.44 73 THR A C 1
ATOM 562 O O . THR A 1 73 ? -33.893 -4.877 12.788 1.00 58.44 73 THR A O 1
ATOM 565 N N . SER A 1 74 ? -33.499 -3.952 10.777 1.00 58.03 74 SER A N 1
ATOM 566 C CA . SER A 1 74 ? -32.763 -2.801 11.317 1.00 58.03 74 SER A CA 1
ATOM 567 C C . SER A 1 74 ? -33.693 -1.863 12.081 1.00 58.03 74 SER A C 1
ATOM 569 O O . SER A 1 74 ? -33.366 -1.479 13.199 1.00 58.03 74 SER A O 1
ATOM 571 N N . ASP A 1 75 ? -34.893 -1.601 11.555 1.00 54.59 75 ASP A N 1
ATOM 572 C CA . ASP A 1 75 ? -35.877 -0.747 12.230 1.00 54.59 75 ASP A CA 1
ATOM 573 C C . ASP A 1 75 ? -36.445 -1.417 13.487 1.00 54.59 75 ASP A C 1
ATOM 575 O O . ASP A 1 75 ? -36.606 -0.769 14.518 1.00 54.59 75 ASP A O 1
ATOM 579 N N . ARG A 1 76 ? -36.672 -2.739 13.462 1.00 63.50 76 ARG A N 1
ATOM 580 C CA . ARG A 1 76 ? -37.058 -3.500 14.664 1.00 63.50 76 ARG A CA 1
ATOM 581 C C . ARG A 1 76 ? -35.948 -3.580 15.707 1.00 63.50 76 ARG A C 1
ATOM 583 O O . ARG A 1 76 ? -36.257 -3.601 16.896 1.00 63.50 76 ARG A O 1
ATOM 590 N N . LEU A 1 77 ? -34.685 -3.659 15.293 1.00 65.94 77 LEU A N 1
ATOM 591 C CA . LEU A 1 77 ? -33.552 -3.637 16.218 1.00 65.94 77 LEU A CA 1
ATOM 592 C C . LEU A 1 77 ? -33.385 -2.246 16.833 1.00 65.94 77 LEU A C 1
ATOM 594 O O . LEU A 1 77 ? -33.283 -2.162 18.051 1.00 65.94 77 LEU A O 1
ATOM 598 N N . ALA A 1 78 ? -33.489 -1.178 16.040 1.00 67.12 78 ALA A N 1
ATOM 599 C CA . ALA A 1 78 ? -33.460 0.198 16.530 1.00 67.12 78 ALA A CA 1
ATOM 600 C C . ALA A 1 78 ? -34.645 0.508 17.463 1.00 67.12 78 ALA A C 1
ATOM 602 O O . ALA A 1 78 ? -34.466 1.124 18.511 1.00 67.12 78 ALA A O 1
ATOM 603 N N . GLN A 1 79 ? -35.852 0.025 17.143 1.00 67.38 79 GLN A N 1
ATOM 604 C CA . GLN A 1 79 ? -37.015 0.142 18.029 1.00 67.38 79 GLN A CA 1
ATOM 605 C C . GLN A 1 79 ? -36.832 -0.641 19.329 1.00 67.38 79 GLN A C 1
ATOM 607 O O . GLN A 1 79 ? -37.164 -0.126 20.393 1.00 67.38 79 GLN A O 1
ATOM 612 N N . LYS A 1 80 ? -36.277 -1.859 19.275 1.00 77.38 80 LYS A N 1
ATOM 613 C CA . LYS A 1 80 ? -35.981 -2.625 20.493 1.00 77.38 80 LYS A CA 1
ATOM 614 C C . LYS A 1 80 ? -34.871 -2.000 21.327 1.00 77.38 80 LYS A C 1
ATOM 616 O O . LYS A 1 80 ? -34.944 -2.069 22.547 1.00 77.38 80 LYS A O 1
ATOM 621 N N . GLU A 1 81 ? -33.868 -1.395 20.705 1.00 73.62 81 GLU A N 1
ATOM 622 C CA . GLU A 1 81 ? -32.800 -0.680 21.403 1.00 73.62 81 GLU A CA 1
ATOM 623 C C . GLU A 1 81 ? -33.336 0.591 22.074 1.00 73.62 81 GLU A C 1
ATOM 625 O O . GLU A 1 81 ? -33.072 0.825 23.250 1.00 73.62 81 GLU A O 1
ATOM 630 N N . ALA A 1 82 ? -34.199 1.347 21.389 1.00 77.06 82 ALA A N 1
ATOM 631 C CA . ALA A 1 82 ? -34.907 2.478 21.982 1.00 77.06 82 ALA A CA 1
ATOM 632 C C . ALA A 1 82 ? -35.838 2.050 23.135 1.00 77.06 82 ALA A C 1
ATOM 634 O O . ALA A 1 82 ? -35.877 2.710 24.173 1.00 77.06 82 ALA A O 1
ATOM 635 N N . GLU A 1 83 ? -36.552 0.929 22.994 1.00 82.25 83 GLU A N 1
ATOM 636 C CA . GLU A 1 83 ? -37.409 0.377 24.049 1.00 82.25 83 GLU A CA 1
ATOM 637 C C . GLU A 1 83 ? -36.593 -0.094 25.265 1.00 82.25 83 GLU A C 1
ATOM 639 O O . GLU A 1 83 ? -36.990 0.145 26.406 1.00 82.25 83 GLU A O 1
ATOM 644 N N . LEU A 1 84 ? -35.438 -0.729 25.044 1.00 75.75 84 LEU A N 1
ATOM 645 C CA . LEU A 1 84 ? -34.528 -1.134 26.116 1.00 75.75 84 LEU A CA 1
ATOM 646 C C . LEU A 1 84 ? -33.943 0.081 26.836 1.00 75.75 84 LEU A C 1
ATOM 648 O O . LEU A 1 84 ? -34.011 0.127 28.060 1.00 75.75 84 LEU A O 1
ATOM 652 N N . ASN A 1 85 ? -33.491 1.097 26.102 1.00 77.31 85 ASN A N 1
ATOM 653 C CA . ASN A 1 85 ? -32.994 2.342 26.687 1.00 77.31 85 ASN A CA 1
ATOM 654 C C . ASN A 1 85 ? -34.081 3.062 27.504 1.00 77.31 85 ASN A C 1
ATOM 656 O O . ASN A 1 85 ? -33.810 3.566 28.593 1.00 77.31 85 ASN A O 1
ATOM 660 N N . HIS A 1 86 ? -35.335 3.058 27.037 1.00 85.94 86 HIS A N 1
ATOM 661 C CA . HIS A 1 86 ? -36.464 3.597 27.799 1.00 85.94 86 HIS A CA 1
ATOM 662 C C . HIS A 1 86 ? -36.735 2.791 29.081 1.00 85.94 86 HIS A C 1
ATOM 664 O O . HIS A 1 86 ? -36.970 3.366 30.145 1.00 85.94 86 HIS A O 1
ATOM 670 N N . ARG A 1 87 ? -36.682 1.453 29.018 1.00 83.12 87 ARG A N 1
ATOM 671 C CA . ARG A 1 87 ? -36.831 0.596 30.208 1.00 83.12 87 ARG A CA 1
ATOM 672 C C . ARG A 1 87 ? -35.684 0.793 31.198 1.00 83.12 87 ARG A C 1
ATOM 674 O O . ARG A 1 87 ? -35.940 0.856 32.395 1.00 83.12 87 ARG A O 1
ATOM 681 N N . GLU A 1 88 ? -34.450 0.934 30.726 1.00 79.38 88 GLU A N 1
ATOM 682 C CA . GLU A 1 88 ? -33.289 1.217 31.575 1.00 79.38 88 GLU A CA 1
ATOM 683 C C . GLU A 1 88 ? -33.408 2.582 32.260 1.00 79.38 88 GLU A C 1
ATOM 685 O O . GLU A 1 88 ? -33.190 2.673 33.469 1.00 79.38 88 GLU A O 1
ATOM 690 N N . ALA A 1 89 ? -33.852 3.614 31.537 1.00 78.56 89 ALA A N 1
ATOM 691 C CA . ALA A 1 89 ? -34.138 4.926 32.114 1.00 78.56 89 ALA A CA 1
ATOM 692 C C . ALA A 1 89 ? -35.258 4.865 33.172 1.00 78.56 89 ALA A C 1
ATOM 694 O O . ALA A 1 89 ? -35.122 5.456 34.243 1.00 78.56 89 ALA A O 1
ATOM 695 N N . SER A 1 90 ? -36.325 4.097 32.924 1.00 84.38 90 SER A N 1
ATOM 696 C CA . SER A 1 90 ? -37.410 3.884 33.895 1.00 84.38 90 SER A CA 1
ATOM 697 C C . SER A 1 90 ? -36.916 3.177 35.160 1.00 84.38 90 SER A C 1
ATOM 699 O O . SER A 1 90 ? -37.223 3.606 36.268 1.00 84.38 90 SER A O 1
ATOM 701 N N . ILE A 1 91 ? -36.093 2.133 35.017 1.00 78.88 91 ILE A N 1
ATOM 702 C CA . ILE A 1 91 ? -35.507 1.405 36.154 1.00 78.88 91 ILE A CA 1
ATOM 703 C C . ILE A 1 91 ? -34.555 2.308 36.949 1.00 78.88 91 ILE A C 1
ATOM 705 O O . ILE A 1 91 ? -34.520 2.242 38.177 1.00 78.88 91 ILE A O 1
ATOM 709 N N . MET A 1 92 ? -33.778 3.156 36.272 1.00 78.75 92 MET A N 1
ATOM 710 C CA . MET A 1 92 ? -32.905 4.140 36.920 1.00 78.75 92 MET A CA 1
ATOM 711 C C . MET A 1 92 ? -33.720 5.157 37.730 1.00 78.75 92 MET A C 1
ATOM 713 O O . MET A 1 92 ? -33.399 5.394 38.894 1.00 78.75 92 MET A O 1
ATOM 717 N N . ALA A 1 93 ? -34.816 5.674 37.168 1.00 81.62 93 ALA A N 1
ATOM 718 C CA . ALA A 1 93 ? -35.724 6.580 37.868 1.00 81.62 93 ALA A CA 1
ATOM 719 C C . ALA A 1 93 ? -36.415 5.904 39.068 1.00 81.62 93 ALA A C 1
ATOM 721 O O . ALA A 1 93 ? -36.484 6.476 40.155 1.00 81.62 93 ALA A O 1
ATOM 722 N N . GLU A 1 94 ? -36.870 4.655 38.928 1.00 83.25 94 GLU A N 1
ATOM 723 C CA . GLU A 1 94 ? -37.446 3.882 40.037 1.00 83.25 94 GLU A CA 1
ATOM 724 C C . GLU A 1 94 ? -36.433 3.643 41.163 1.00 83.25 94 GLU A C 1
ATOM 726 O O . GLU A 1 94 ? -36.774 3.754 42.344 1.00 83.25 94 GLU A O 1
ATOM 731 N N . ARG A 1 95 ? -35.170 3.363 40.817 1.00 79.06 95 ARG A N 1
ATOM 732 C CA . ARG A 1 95 ? -34.080 3.228 41.794 1.00 79.06 95 ARG A CA 1
ATOM 733 C C . ARG A 1 95 ? -33.808 4.533 42.534 1.00 79.06 95 ARG A C 1
ATOM 735 O O . ARG A 1 95 ? -33.602 4.498 43.744 1.00 79.06 95 ARG A O 1
ATOM 742 N N . GLU A 1 96 ? -33.841 5.667 41.844 1.00 82.19 96 GLU A N 1
ATOM 743 C CA . GLU A 1 96 ? -33.670 6.983 42.462 1.00 82.19 96 GLU A CA 1
ATOM 744 C C . GLU A 1 96 ? -34.829 7.317 43.417 1.00 82.19 96 GLU A C 1
ATOM 746 O O . GLU A 1 96 ? -34.605 7.750 44.550 1.00 82.19 96 GLU A O 1
ATOM 751 N N . VAL A 1 97 ? -36.071 7.012 43.026 1.00 82.50 97 VAL A N 1
ATOM 752 C CA . VAL A 1 97 ? -37.251 7.168 43.894 1.00 82.50 97 VAL A CA 1
ATOM 753 C C . VAL A 1 97 ? -37.162 6.260 45.124 1.00 82.50 97 VAL A C 1
ATOM 755 O O . VAL A 1 97 ? -37.484 6.696 46.231 1.00 82.50 97 VAL A O 1
ATOM 758 N N . LEU A 1 98 ? -36.704 5.015 44.971 1.00 78.56 98 LEU A N 1
ATOM 759 C CA . LEU A 1 98 ? -36.487 4.106 46.101 1.00 78.56 98 LEU A CA 1
ATOM 760 C C . LEU A 1 98 ? -35.391 4.614 47.044 1.00 78.56 98 LEU A C 1
ATOM 762 O O . LEU A 1 98 ? -35.587 4.586 48.258 1.00 78.56 98 LEU A O 1
ATOM 766 N N . ALA A 1 99 ? -34.286 5.140 46.512 1.00 83.00 99 ALA A N 1
ATOM 767 C CA . ALA A 1 99 ? -33.234 5.756 47.319 1.00 83.00 99 ALA A CA 1
ATOM 768 C C . ALA A 1 99 ? -33.755 6.981 48.095 1.00 83.00 99 ALA A C 1
ATOM 770 O O . ALA A 1 99 ? -33.457 7.145 49.281 1.00 83.00 99 ALA A O 1
ATOM 771 N N . CYS A 1 100 ? -34.595 7.807 47.466 1.00 85.25 100 CYS A N 1
ATOM 772 C CA . CYS A 1 100 ? -35.247 8.939 48.122 1.00 85.25 100 CYS A CA 1
ATOM 773 C C . CYS A 1 100 ? -36.189 8.483 49.253 1.00 85.25 100 CYS A C 1
ATOM 775 O O . CYS A 1 100 ? -36.103 8.996 50.369 1.00 85.25 100 CYS A O 1
ATOM 777 N N . LYS A 1 101 ? -37.012 7.449 49.018 1.00 86.94 101 LYS A N 1
ATOM 778 C CA . LYS A 1 101 ? -37.889 6.857 50.048 1.00 86.94 101 LYS A CA 1
ATOM 779 C C . LYS A 1 101 ? -37.107 6.260 51.218 1.00 86.94 101 LYS A C 1
ATOM 781 O O . LYS A 1 101 ? -37.505 6.438 52.364 1.00 86.94 101 LYS A O 1
ATOM 786 N N . GLN A 1 102 ? -35.989 5.583 50.956 1.00 81.75 102 GLN A N 1
ATOM 787 C CA . GLN A 1 102 ? -35.115 5.055 52.010 1.00 81.75 102 GLN A CA 1
ATOM 788 C C . GLN A 1 102 ? -34.492 6.177 52.846 1.00 81.75 102 GLN A C 1
ATOM 790 O O . GLN A 1 102 ? -34.433 6.077 54.070 1.00 81.75 102 GLN A O 1
ATOM 795 N N . LYS A 1 103 ? -34.081 7.278 52.207 1.00 89.12 103 LYS A N 1
ATOM 796 C CA . LYS A 1 103 ? -33.588 8.467 52.911 1.00 89.12 103 LYS A CA 1
ATOM 797 C C . LYS A 1 103 ? -34.678 9.114 53.770 1.00 89.12 103 LYS A C 1
ATOM 799 O O . LYS A 1 103 ? -34.398 9.535 54.888 1.00 89.12 103 LYS A O 1
ATOM 804 N N . GLU A 1 104 ? -35.912 9.181 53.274 1.00 84.75 104 GLU A N 1
ATOM 805 C CA . GLU A 1 104 ? -37.047 9.709 54.033 1.00 84.75 104 GLU A CA 1
ATOM 806 C C . GLU A 1 104 ? -37.405 8.819 55.233 1.00 84.75 104 GLU A C 1
ATOM 808 O O . GLU A 1 104 ? -37.637 9.338 56.324 1.00 84.75 104 GLU A O 1
ATOM 813 N N . LEU A 1 105 ? -37.401 7.493 55.063 1.00 83.38 105 LEU A N 1
ATOM 814 C CA . LEU A 1 105 ? -37.603 6.541 56.159 1.00 83.38 105 LEU A CA 1
ATOM 815 C C . LEU A 1 105 ? -36.545 6.713 57.245 1.00 83.38 105 LEU A C 1
ATOM 817 O O . LEU A 1 105 ? -36.905 6.874 58.407 1.00 83.38 105 LEU A O 1
ATOM 821 N N . ARG A 1 106 ? -35.270 6.809 56.859 1.00 89.88 106 ARG A N 1
ATOM 822 C CA . ARG A 1 106 ? -34.176 7.063 57.801 1.00 89.88 106 ARG A CA 1
ATOM 823 C C . ARG A 1 106 ? -34.381 8.359 58.586 1.00 89.88 106 ARG A C 1
ATOM 825 O O . ARG A 1 106 ? -34.260 8.371 59.801 1.00 89.88 106 ARG A O 1
ATOM 832 N N . LEU A 1 107 ? -34.786 9.441 57.915 1.00 88.50 107 LEU A N 1
ATOM 833 C CA . LEU A 1 107 ? -35.104 10.707 58.587 1.00 88.50 107 LEU A CA 1
ATOM 834 C C . LEU A 1 107 ? -36.299 10.593 59.547 1.00 88.50 107 LEU A C 1
ATOM 836 O O . LEU A 1 107 ? -36.357 11.325 60.535 1.00 88.50 107 LEU A O 1
ATOM 840 N N . ARG A 1 108 ? -37.272 9.717 59.268 1.00 89.44 108 ARG A N 1
ATOM 841 C CA . ARG A 1 108 ? -38.388 9.446 60.187 1.00 89.44 108 ARG A CA 1
ATOM 842 C C . ARG A 1 108 ? -37.942 8.616 61.387 1.00 89.44 108 ARG A C 1
ATOM 844 O O . ARG A 1 108 ? -38.356 8.947 62.492 1.00 89.44 108 ARG A O 1
ATOM 851 N N . GLU A 1 109 ? -37.096 7.610 61.186 1.00 86.69 109 GLU A N 1
ATOM 852 C CA . GLU A 1 109 ? -36.482 6.817 62.262 1.00 86.69 109 GLU A CA 1
ATOM 853 C C . GLU A 1 109 ? -35.635 7.706 63.180 1.00 86.69 109 GLU A C 1
ATOM 855 O O . GLU A 1 109 ? -35.828 7.700 64.393 1.00 86.69 109 GLU A O 1
ATOM 860 N N . ASP A 1 110 ? -34.794 8.571 62.605 1.00 88.25 110 ASP A N 1
ATOM 861 C CA . ASP A 1 110 ? -33.982 9.533 63.355 1.00 88.25 110 ASP A CA 1
ATOM 862 C C . ASP A 1 110 ? -34.862 10.489 64.185 1.00 88.25 110 ASP A C 1
ATOM 864 O O . ASP A 1 110 ? -34.579 10.763 65.354 1.00 88.25 110 ASP A O 1
ATOM 868 N N . ARG A 1 111 ? -35.971 10.986 63.613 1.00 90.88 111 ARG A N 1
ATOM 869 C CA . ARG A 1 111 ? -36.942 11.832 64.335 1.00 90.88 111 ARG A CA 1
ATOM 870 C C . ARG A 1 111 ? -37.679 11.070 65.432 1.00 90.88 111 ARG A C 1
ATOM 872 O O . ARG A 1 111 ? -37.933 11.645 66.488 1.00 90.88 111 ARG A O 1
ATOM 879 N N . PHE A 1 112 ? -38.034 9.814 65.185 1.00 90.31 112 PHE A N 1
ATOM 880 C CA . PHE A 1 112 ? -38.697 8.962 66.165 1.00 90.31 112 PHE A CA 1
ATOM 881 C C . PHE A 1 112 ? -37.779 8.710 67.364 1.00 90.31 112 PHE A C 1
ATOM 883 O O . PHE A 1 112 ? -38.168 9.012 68.490 1.00 90.31 112 PHE A O 1
ATOM 890 N N . HIS A 1 113 ? -36.527 8.316 67.127 1.00 89.88 113 HIS A N 1
ATOM 891 C CA . HIS A 1 113 ? -35.531 8.148 68.186 1.00 89.88 113 HIS A CA 1
ATOM 892 C C . HIS A 1 113 ? -35.229 9.448 68.938 1.00 89.88 113 HIS A C 1
ATOM 894 O O . HIS A 1 113 ? -35.079 9.440 70.163 1.00 89.88 113 HIS A O 1
ATOM 900 N N . ALA A 1 114 ? -35.188 10.591 68.248 1.00 87.06 114 ALA A N 1
ATOM 901 C CA . ALA A 1 114 ? -35.079 11.887 68.914 1.00 87.06 114 ALA A CA 1
ATOM 902 C C . ALA A 1 114 ? -36.290 12.165 69.829 1.00 87.06 114 ALA A C 1
ATOM 904 O O . ALA A 1 114 ? -36.114 12.675 70.938 1.00 87.06 114 ALA A O 1
ATOM 905 N N . GLY A 1 115 ? -37.499 11.789 69.400 1.00 89.31 115 GLY A N 1
ATOM 906 C CA . GLY A 1 115 ? -38.729 11.871 70.191 1.00 89.31 115 GLY A CA 1
ATOM 907 C C . GLY A 1 115 ? -38.730 10.946 71.413 1.00 89.31 115 GLY A C 1
ATOM 908 O O . GLY A 1 115 ? -39.047 11.397 72.512 1.00 89.31 115 GLY A O 1
ATOM 909 N N . GLU A 1 116 ? -38.302 9.691 71.261 1.00 86.94 116 GLU A N 1
ATOM 910 C CA . GLU A 1 116 ? -38.121 8.746 72.376 1.00 86.94 116 GLU A CA 1
ATOM 911 C C . GLU A 1 116 ? -37.103 9.272 73.392 1.00 86.94 116 GLU A C 1
ATOM 913 O O . GLU A 1 116 ? -37.339 9.243 74.599 1.00 86.94 116 GLU A O 1
ATOM 918 N N . THR A 1 117 ? -36.001 9.847 72.906 1.00 82.62 117 THR A N 1
ATOM 919 C CA . THR A 1 117 ? -34.969 10.447 73.760 1.00 82.62 117 THR A CA 1
ATOM 920 C C . THR A 1 117 ? -35.506 11.662 74.529 1.00 82.62 117 THR A C 1
ATOM 922 O O . THR A 1 117 ? -35.147 11.869 75.690 1.00 82.62 117 THR A O 1
ATOM 925 N N . GLN A 1 118 ? -36.383 12.473 73.924 1.00 81.06 118 GLN A N 1
ATOM 926 C CA . GLN A 1 118 ? -37.046 13.589 74.612 1.00 81.06 118 GLN A CA 1
ATOM 927 C C . GLN A 1 118 ? -38.077 13.114 75.642 1.00 81.06 118 GLN A C 1
ATOM 929 O O . GLN A 1 118 ? -38.126 13.661 76.744 1.00 81.06 118 GLN A O 1
ATOM 934 N N . LEU A 1 119 ? -38.862 12.080 75.327 1.00 79.38 119 LEU A N 1
ATOM 935 C CA . LEU A 1 119 ? -39.803 11.465 76.266 1.00 79.38 119 LEU A CA 1
ATOM 936 C C . LEU A 1 119 ? -39.081 10.853 77.468 1.00 79.38 119 LEU A C 1
ATOM 938 O O . LEU A 1 119 ? -39.501 11.092 78.597 1.00 79.38 119 LEU A O 1
ATOM 942 N N . ALA A 1 120 ? -37.968 10.151 77.247 1.00 81.81 120 ALA A N 1
ATOM 943 C CA . ALA A 1 120 ? -37.140 9.597 78.317 1.00 81.81 120 ALA A CA 1
ATOM 944 C C . ALA A 1 120 ? -36.574 10.697 79.233 1.00 81.81 120 ALA A C 1
ATOM 946 O O . ALA A 1 120 ? -36.619 10.571 80.457 1.00 81.81 120 ALA A O 1
ATOM 947 N N . LYS A 1 121 ? -36.110 11.821 78.664 1.00 85.62 121 LYS A N 1
ATOM 948 C CA . LYS A 1 121 ? -35.676 12.991 79.449 1.00 85.62 121 LYS A CA 1
ATOM 949 C C . LYS A 1 121 ? -36.828 13.623 80.233 1.00 85.62 121 LYS A C 1
ATOM 951 O O . LYS A 1 121 ? -36.655 13.939 81.404 1.00 85.62 121 LYS A O 1
ATOM 956 N N . SER A 1 122 ? -38.009 13.753 79.627 1.00 80.81 122 SER A N 1
ATOM 957 C CA . SER A 1 122 ? -39.196 14.305 80.290 1.00 80.81 122 SER A CA 1
ATOM 958 C C . SER A 1 122 ? -39.738 13.386 81.393 1.00 80.81 122 SER A C 1
ATOM 960 O O . SER A 1 122 ? -40.190 13.876 82.425 1.00 80.81 122 SER A O 1
ATOM 962 N N . GLN A 1 123 ? -39.660 12.061 81.228 1.00 76.88 123 GLN A N 1
ATOM 963 C CA . GLN A 1 123 ? -39.986 11.095 82.281 1.00 76.88 123 GLN A CA 1
ATOM 964 C C . GLN A 1 123 ? -38.975 11.157 83.428 1.00 76.88 123 GLN A C 1
ATOM 966 O O . GLN A 1 123 ? -39.398 11.225 84.575 1.00 76.88 123 GLN A O 1
ATOM 971 N N . GLN A 1 124 ? -37.672 11.267 83.144 1.00 74.56 124 GLN A N 1
ATOM 972 C CA . GLN A 1 124 ? -36.663 11.497 84.186 1.00 74.56 124 GLN A CA 1
ATOM 973 C C . GLN A 1 124 ? -36.844 12.838 84.914 1.00 74.56 124 GLN A C 1
ATOM 975 O O . GLN A 1 124 ? -36.606 12.923 86.117 1.00 74.56 124 GLN A O 1
ATOM 980 N N . GLU A 1 125 ? -37.260 13.900 84.221 1.00 72.31 125 GLU A N 1
ATOM 981 C CA . GLU A 1 125 ? -37.599 15.182 84.854 1.00 72.31 125 GLU A CA 1
ATOM 982 C C . GLU A 1 125 ? -38.875 15.078 85.701 1.00 72.31 125 GLU A C 1
ATOM 984 O O . GLU A 1 125 ? -38.896 15.582 86.825 1.00 72.31 125 GLU A O 1
ATOM 989 N N . LYS A 1 126 ? -39.901 14.352 85.232 1.00 70.12 126 LYS A N 1
ATOM 990 C CA . LYS A 1 126 ? -41.110 14.056 86.018 1.00 70.12 126 LYS A CA 1
ATOM 991 C C . LYS A 1 126 ? -40.798 13.225 87.262 1.00 70.12 126 LYS A C 1
ATOM 993 O O . LYS A 1 126 ? -41.258 13.588 88.342 1.00 70.12 126 LYS A O 1
ATOM 998 N N . GLU A 1 127 ? -39.971 12.190 87.141 1.00 66.62 127 GLU A N 1
ATOM 999 C CA . GLU A 1 127 ? -39.533 11.349 88.262 1.00 66.62 127 GLU A CA 1
ATOM 1000 C C . GLU A 1 127 ? -38.773 12.162 89.319 1.00 66.62 127 GLU A C 1
ATOM 1002 O O . GLU A 1 127 ? -39.037 12.016 90.515 1.00 66.62 127 GLU A O 1
ATOM 1007 N N . LYS A 1 128 ? -37.924 13.108 88.892 1.00 65.50 128 LYS A N 1
ATOM 1008 C CA . LYS A 1 128 ? -37.240 14.053 89.793 1.00 65.50 128 LYS A CA 1
ATOM 1009 C C . LYS A 1 128 ? -38.201 15.024 90.488 1.00 65.50 128 LYS A C 1
ATOM 1011 O O . LYS A 1 128 ? -37.934 15.422 91.621 1.00 65.50 128 LYS A O 1
ATOM 1016 N N . THR A 1 129 ? -39.323 15.386 89.860 1.00 60.44 129 THR A N 1
ATOM 1017 C CA . THR A 1 129 ? -40.366 16.212 90.502 1.00 60.44 129 THR A CA 1
ATOM 1018 C C . THR A 1 129 ? -41.299 15.425 91.432 1.00 60.44 129 THR A C 1
ATOM 1020 O O . THR A 1 129 ? -41.840 16.008 92.369 1.00 60.44 129 THR A O 1
ATOM 1023 N N . THR A 1 130 ? -41.455 14.108 91.254 1.00 54.53 130 THR A N 1
ATOM 1024 C CA . THR A 1 130 ? -42.318 13.268 92.111 1.00 54.53 130 THR A CA 1
ATOM 1025 C C . THR A 1 130 ? -41.666 12.801 93.416 1.00 54.53 130 THR A C 1
ATOM 1027 O O . THR A 1 130 ? -42.369 12.375 94.327 1.00 54.53 130 THR A O 1
ATOM 1030 N N . THR A 1 131 ? -40.350 12.948 93.588 1.00 53.84 131 THR A N 1
ATOM 1031 C CA . THR A 1 131 ? -39.648 12.581 94.837 1.00 53.84 131 THR A CA 1
ATOM 1032 C C . THR A 1 131 ? -39.783 13.586 95.997 1.00 53.84 131 THR A C 1
ATOM 1034 O O . THR A 1 131 ? -39.179 13.374 97.044 1.00 53.84 131 THR A O 1
ATOM 1037 N N . ALA A 1 132 ? -40.594 14.647 95.869 1.00 51.44 132 ALA A N 1
ATOM 1038 C CA . ALA A 1 132 ? -40.831 15.633 96.939 1.00 51.44 132 ALA A CA 1
ATOM 1039 C C . ALA A 1 132 ? -42.295 15.736 97.428 1.00 51.44 132 ALA A C 1
ATOM 1041 O O . ALA A 1 132 ? -42.623 16.629 98.208 1.00 51.44 132 ALA A O 1
ATOM 1042 N N . SER A 1 133 ? -43.198 14.838 97.021 1.00 50.78 133 SER A N 1
ATOM 1043 C CA . SER A 1 133 ? -44.543 14.751 97.612 1.00 50.78 133 SER A CA 1
ATOM 1044 C C . SER A 1 133 ? -45.164 13.379 97.393 1.00 50.78 133 SER A C 1
ATOM 1046 O O . SER A 1 133 ? -45.762 13.130 96.355 1.00 50.78 133 SER A O 1
ATOM 1048 N N . SER A 1 134 ? -45.037 12.503 98.391 1.00 42.69 134 SER A N 1
ATOM 1049 C CA . SER A 1 134 ? -46.171 11.787 98.998 1.00 42.69 134 SER A CA 1
ATOM 1050 C C . SER A 1 134 ? -45.669 10.582 99.796 1.00 42.69 134 SER A C 1
ATOM 1052 O O . SER A 1 134 ? -45.440 9.495 99.274 1.00 42.69 134 SER A O 1
ATOM 1054 N N . VAL A 1 135 ? -45.526 10.800 101.101 1.00 48.19 135 VAL A N 1
ATOM 1055 C CA . VAL A 1 135 ? -45.769 9.776 102.117 1.00 48.19 135 VAL A CA 1
ATOM 1056 C C . VAL A 1 135 ? -47.253 9.884 102.469 1.00 48.19 135 VAL A C 1
ATOM 1058 O O . VAL A 1 135 ? -47.668 10.976 102.862 1.00 48.19 135 VAL A O 1
ATOM 1061 N N . LYS A 1 136 ? -48.021 8.786 102.360 1.00 41.34 136 LYS A N 1
ATOM 1062 C CA . LYS A 1 136 ? -49.016 8.315 103.355 1.00 41.34 136 LYS A CA 1
ATOM 1063 C C . LYS A 1 136 ? -49.838 7.116 102.843 1.00 41.34 136 LYS A C 1
ATOM 1065 O O . LYS A 1 136 ? -50.572 7.231 101.871 1.00 41.34 136 LYS A O 1
ATOM 1070 N N . SER A 1 137 ? -49.656 5.992 103.540 1.00 43.28 137 SER A N 1
ATOM 1071 C CA . SER A 1 137 ? -50.676 5.048 104.038 1.00 43.28 137 SER A CA 1
ATOM 1072 C C . SER A 1 137 ? -51.929 4.737 103.200 1.00 43.28 137 SER A C 1
ATOM 1074 O O . SER A 1 137 ? -52.779 5.597 103.006 1.00 43.28 137 SER A O 1
ATOM 1076 N N . ASN A 1 138 ? -52.141 3.444 102.920 1.00 36.84 138 ASN A N 1
ATOM 1077 C CA . ASN A 1 138 ? -53.311 2.730 103.450 1.00 36.84 138 ASN A CA 1
ATOM 1078 C C . ASN A 1 138 ? -53.077 1.210 103.416 1.00 36.84 138 ASN A C 1
ATOM 1080 O O . ASN A 1 138 ? -53.080 0.581 102.361 1.00 36.84 138 ASN A O 1
ATOM 1084 N N . GLU A 1 139 ? -52.852 0.646 104.601 1.00 44.28 139 GLU A N 1
ATOM 1085 C CA . GLU A 1 139 ? -53.205 -0.738 104.906 1.00 44.28 139 GLU A CA 1
ATOM 1086 C C . GLU A 1 139 ? -54.741 -0.862 104.962 1.00 44.28 139 GLU A C 1
ATOM 1088 O O . GLU A 1 139 ? -55.433 0.150 105.098 1.00 44.28 139 GLU A O 1
ATOM 1093 N N . ASN A 1 140 ? -55.229 -2.108 104.962 1.00 37.81 140 ASN A N 1
ATOM 1094 C CA . ASN A 1 140 ? -56.586 -2.539 105.331 1.00 37.81 140 ASN A CA 1
ATOM 1095 C C . ASN A 1 140 ? -57.598 -2.708 104.174 1.00 37.81 140 ASN A C 1
ATOM 1097 O O . ASN A 1 140 ? -58.202 -1.750 103.707 1.00 37.81 140 ASN A O 1
ATOM 1101 N N . GLU A 1 141 ? -57.801 -3.953 103.727 1.00 39.97 141 GLU A N 1
ATOM 1102 C CA . GLU A 1 141 ? -59.028 -4.731 103.998 1.00 39.97 141 GLU A CA 1
ATOM 1103 C C . GLU A 1 141 ? -59.002 -6.070 103.230 1.00 39.97 141 GLU A C 1
ATOM 1105 O O . GLU A 1 141 ? -59.187 -6.140 102.014 1.00 39.97 141 GLU A O 1
ATOM 1110 N N . GLU A 1 142 ? -58.805 -7.161 103.975 1.00 46.12 142 GLU A N 1
ATOM 1111 C CA . GLU A 1 142 ? -59.244 -8.502 103.591 1.00 46.12 142 GLU A CA 1
ATOM 1112 C C . GLU A 1 142 ? -60.777 -8.508 103.515 1.00 46.12 142 GLU A C 1
ATOM 1114 O O . GLU A 1 142 ? -61.472 -8.641 104.522 1.00 46.12 142 GLU A O 1
ATOM 1119 N N . SER A 1 143 ? -61.327 -8.359 102.310 1.00 45.06 143 SER A N 1
ATOM 1120 C CA . SER A 1 143 ? -62.755 -8.557 102.075 1.00 45.06 143 SER A CA 1
ATOM 1121 C C . SER A 1 143 ? -63.000 -9.992 101.615 1.00 45.06 143 SER A C 1
ATOM 1123 O O . SER A 1 143 ? -62.703 -10.382 100.483 1.00 45.06 143 SER A O 1
ATOM 1125 N N . SER A 1 144 ? -63.523 -10.796 102.539 1.00 49.41 144 SER A N 1
ATOM 1126 C CA . SER A 1 144 ? -64.064 -12.126 102.279 1.00 49.41 144 SER A CA 1
ATOM 1127 C C . SER A 1 144 ? -65.222 -12.033 101.278 1.00 49.41 144 SER A C 1
ATOM 1129 O O . SER A 1 144 ? -66.350 -11.648 101.585 1.00 49.41 144 SER A O 1
ATOM 1131 N N . LEU A 1 145 ? -64.915 -12.378 100.030 1.00 48.22 145 LEU A N 1
ATOM 1132 C CA . LEU A 1 145 ? -65.866 -12.409 98.930 1.00 48.22 145 LEU A CA 1
ATOM 1133 C C . LEU A 1 145 ? -66.800 -13.614 99.123 1.00 48.22 145 LEU A C 1
ATOM 1135 O O . LEU A 1 145 ? -66.467 -14.747 98.780 1.00 48.22 145 LEU A O 1
ATOM 1139 N N . ASN A 1 146 ? -67.979 -13.378 99.697 1.00 52.91 146 ASN A N 1
ATOM 1140 C CA . ASN A 1 146 ? -69.074 -14.342 99.667 1.00 52.91 146 ASN A CA 1
ATOM 1141 C C . ASN A 1 146 ? -69.509 -14.523 98.206 1.00 52.91 146 ASN A C 1
ATOM 1143 O O . ASN A 1 146 ? -70.081 -13.615 97.611 1.00 52.91 146 ASN A O 1
ATOM 1147 N N . LEU A 1 147 ? -69.200 -15.684 97.624 1.00 50.34 147 LEU A N 1
ATOM 1148 C CA . LEU A 1 147 ? -69.514 -16.040 96.239 1.00 50.34 147 LEU A CA 1
ATOM 1149 C C . LEU A 1 147 ? -70.953 -16.579 96.156 1.00 50.34 147 LEU A C 1
ATOM 1151 O O . LEU A 1 147 ? -71.181 -17.729 96.550 1.00 50.34 147 LEU A O 1
ATOM 1155 N N . PRO A 1 148 ? -71.933 -15.857 95.579 1.00 50.50 148 PRO A N 1
ATOM 1156 C CA . PRO A 1 148 ? -73.146 -16.505 95.127 1.00 50.50 148 PRO A CA 1
ATOM 1157 C C . PRO A 1 148 ? -72.799 -17.243 93.826 1.00 50.50 148 PRO A C 1
ATOM 1159 O O . PRO A 1 148 ? -72.432 -16.641 92.819 1.00 50.50 148 PRO A O 1
ATOM 1162 N N . ASN A 1 149 ? -72.947 -18.568 93.855 1.00 54.84 149 ASN A N 1
ATOM 1163 C CA . ASN A 1 149 ? -72.917 -19.482 92.707 1.00 54.84 149 ASN A CA 1
ATOM 1164 C C . ASN A 1 149 ? -71.526 -19.941 92.193 1.00 54.84 149 ASN A C 1
ATOM 1166 O O . ASN A 1 149 ? -71.137 -19.733 91.042 1.00 54.84 149 ASN A O 1
ATOM 1170 N N . ALA A 1 150 ? -70.808 -20.701 93.031 1.00 57.09 150 ALA A N 1
ATOM 1171 C CA . ALA A 1 150 ? -69.518 -21.355 92.747 1.00 57.09 150 ALA A CA 1
ATOM 1172 C C . ALA A 1 150 ? -69.488 -22.329 91.539 1.00 57.09 150 ALA A C 1
ATOM 1174 O O . ALA A 1 150 ? -68.431 -22.868 91.203 1.00 57.09 150 ALA A O 1
ATOM 1175 N N . LYS A 1 151 ? -70.627 -22.609 90.891 1.00 64.56 151 LYS A N 1
ATOM 1176 C CA . LYS A 1 151 ? -70.692 -23.413 89.657 1.00 64.56 151 LYS A CA 1
ATOM 1177 C C . LYS A 1 151 ? -70.432 -22.549 88.415 1.00 64.56 151 LYS A C 1
ATOM 1179 O O . LYS A 1 151 ? -69.583 -22.899 87.604 1.00 64.56 151 LYS A O 1
ATOM 1184 N N . SER A 1 152 ? -71.034 -21.356 88.371 1.00 69.56 152 SER A N 1
ATOM 1185 C CA . SER A 1 152 ? -70.824 -20.355 87.311 1.00 69.56 152 SER A CA 1
ATOM 1186 C C . SER A 1 152 ? -69.374 -19.860 87.246 1.00 69.56 152 SER A C 1
ATOM 1188 O O . SER A 1 152 ? -68.838 -19.601 86.172 1.00 69.56 152 SER A O 1
ATOM 1190 N N . ILE A 1 153 ? -68.708 -19.761 88.398 1.00 74.19 153 ILE A N 1
ATOM 1191 C CA . ILE A 1 153 ? -67.319 -19.292 88.485 1.00 74.19 153 ILE A CA 1
ATOM 1192 C C . ILE A 1 153 ? -66.340 -20.364 87.999 1.00 74.19 153 ILE A C 1
ATOM 1194 O O . ILE A 1 153 ? -65.401 -20.047 87.278 1.00 74.19 153 ILE A O 1
ATOM 1198 N N . ARG A 1 154 ? -66.585 -21.641 88.318 1.00 81.12 154 ARG A N 1
ATOM 1199 C CA . ARG A 1 154 ? -65.755 -22.753 87.831 1.00 81.12 154 ARG A CA 1
ATOM 1200 C C . ARG A 1 154 ? -65.850 -22.931 86.321 1.00 81.12 154 ARG A C 1
ATOM 1202 O O . ARG A 1 154 ? -64.819 -23.092 85.684 1.00 81.12 154 ARG A O 1
ATOM 1209 N N . GLU A 1 155 ? -67.049 -22.838 85.751 1.00 79.00 155 GLU A N 1
ATOM 1210 C CA . GLU A 1 155 ? -67.229 -22.872 84.293 1.00 79.00 155 GLU A CA 1
ATOM 1211 C C . GLU A 1 155 ? -66.485 -21.720 83.613 1.00 79.00 155 GLU A C 1
ATOM 1213 O O . GLU A 1 155 ? -65.751 -21.959 82.658 1.00 79.00 155 GLU A O 1
ATOM 1218 N N . LYS A 1 156 ? -66.564 -20.501 84.168 1.00 83.19 156 LYS A N 1
ATOM 1219 C CA . LYS A 1 156 ? -65.789 -19.351 83.676 1.00 83.19 156 LYS A CA 1
ATOM 1220 C C . LYS A 1 156 ? -64.277 -19.573 83.768 1.00 83.19 156 LYS A C 1
ATOM 1222 O O . LYS A 1 156 ? -63.569 -19.252 82.819 1.00 83.19 156 LYS A O 1
ATOM 1227 N N . ILE A 1 157 ? -63.784 -20.146 84.869 1.00 85.38 157 ILE A N 1
ATOM 1228 C CA . ILE A 1 157 ? -62.357 -20.461 85.054 1.00 85.38 157 ILE A CA 1
ATOM 1229 C C . ILE A 1 157 ? -61.886 -21.502 84.034 1.00 85.38 157 ILE A C 1
ATOM 1231 O O . ILE A 1 157 ? -60.819 -21.329 83.451 1.00 85.38 157 ILE A O 1
ATOM 1235 N N . VAL A 1 158 ? -62.678 -22.547 83.777 1.00 86.69 158 VAL A N 1
ATOM 1236 C CA . VAL A 1 158 ? -62.348 -23.581 82.784 1.00 86.69 158 VAL A CA 1
ATOM 1237 C C . VAL A 1 158 ? -62.338 -22.996 81.375 1.00 86.69 158 VAL A C 1
ATOM 1239 O O . VAL A 1 158 ? -61.370 -23.201 80.651 1.00 86.69 158 VAL A O 1
ATOM 1242 N N . THR A 1 159 ? -63.343 -22.200 80.996 1.00 87.38 159 THR A N 1
ATOM 1243 C CA . THR A 1 159 ? -63.331 -21.513 79.692 1.00 87.38 159 THR A CA 1
ATOM 1244 C C . THR A 1 159 ? -62.167 -20.537 79.560 1.00 87.38 159 THR A C 1
ATOM 1246 O O . THR A 1 159 ? -61.607 -20.408 78.479 1.00 87.38 159 THR A O 1
ATOM 1249 N N . PHE A 1 160 ? -61.768 -19.880 80.651 1.00 92.81 160 PHE A N 1
ATOM 1250 C CA . PHE A 1 160 ? -60.624 -18.973 80.658 1.00 92.81 160 PHE A CA 1
ATOM 1251 C C . PHE A 1 160 ? -59.296 -19.727 80.512 1.00 92.81 160 PHE A C 1
ATOM 1253 O O . PHE A 1 160 ? -58.431 -19.297 79.756 1.00 92.81 160 PHE A O 1
ATOM 1260 N N . HIS A 1 161 ? -59.143 -20.878 81.174 1.00 92.62 161 HIS A N 1
ATOM 1261 C CA . HIS A 1 161 ? -57.989 -21.757 80.971 1.00 92.62 161 HIS A CA 1
ATOM 1262 C C . HIS A 1 161 ? -57.933 -22.302 79.544 1.00 92.62 161 HIS A C 1
ATOM 1264 O O . HIS A 1 161 ? -56.866 -22.286 78.941 1.00 92.62 161 HIS A O 1
ATOM 1270 N N . GLN A 1 162 ? -59.070 -22.723 78.986 1.00 85.81 162 GLN A N 1
ATOM 1271 C CA . GLN A 1 162 ? -59.138 -23.180 77.600 1.00 85.81 162 GLN A CA 1
ATOM 1272 C C . GLN A 1 162 ? -58.724 -22.061 76.634 1.00 85.81 162 GLN A C 1
ATOM 1274 O O . GLN A 1 162 ? -57.870 -22.270 75.783 1.00 85.81 162 GLN A O 1
ATOM 1279 N N . GLN A 1 163 ? -59.242 -20.843 76.829 1.00 88.12 163 GLN A N 1
ATOM 1280 C CA . GLN A 1 163 ? -58.837 -19.674 76.046 1.00 88.12 163 GLN A CA 1
ATOM 1281 C C . GLN A 1 163 ? -57.342 -19.377 76.183 1.00 88.12 163 GLN A C 1
ATOM 1283 O O . GLN A 1 163 ? -56.699 -19.106 75.176 1.00 88.12 163 GLN A O 1
ATOM 1288 N N . LEU A 1 164 ? -56.767 -19.444 77.388 1.00 92.50 164 LEU A N 1
ATOM 1289 C CA . LEU A 1 164 ? -55.329 -19.246 77.600 1.00 92.50 164 LEU A CA 1
ATOM 1290 C C . LEU A 1 164 ? -54.488 -20.268 76.833 1.00 92.50 164 LEU A C 1
ATOM 1292 O O . LEU A 1 164 ? -53.558 -19.863 76.140 1.00 92.50 164 LEU A O 1
ATOM 1296 N N . VAL A 1 165 ? -54.840 -21.553 76.909 1.00 92.81 165 VAL A N 1
ATOM 1297 C CA . VAL A 1 165 ? -54.138 -22.627 76.192 1.00 92.81 165 VAL A CA 1
ATOM 1298 C C . VAL A 1 165 ? -54.237 -22.425 74.679 1.00 92.81 165 VAL A C 1
ATOM 1300 O O . VAL A 1 165 ? -53.208 -22.398 74.009 1.00 92.81 165 VAL A O 1
ATOM 1303 N N . ASP A 1 166 ? -55.435 -22.156 74.152 1.00 91.75 166 ASP A N 1
ATOM 1304 C CA . ASP A 1 166 ? -55.641 -21.890 72.721 1.00 91.75 166 ASP A CA 1
ATOM 1305 C C . ASP A 1 166 ? -54.860 -20.642 72.253 1.00 91.75 166 ASP A C 1
ATOM 1307 O O . ASP A 1 166 ? -54.379 -20.570 71.120 1.00 91.75 166 ASP A O 1
ATOM 1311 N N . THR A 1 167 ? -54.717 -19.630 73.117 1.00 91.94 167 THR A N 1
ATOM 1312 C CA . THR A 1 167 ? -53.918 -18.431 72.808 1.00 91.94 167 THR A CA 1
ATOM 1313 C C . THR A 1 167 ? -52.426 -18.753 72.799 1.00 91.94 167 THR A C 1
ATOM 1315 O O . THR A 1 167 ? -51.689 -18.220 71.971 1.00 91.94 167 THR A O 1
ATOM 1318 N N . GLN A 1 168 ? -51.985 -19.632 73.699 1.00 88.62 168 GLN A N 1
ATOM 1319 C CA . GLN A 1 168 ? -50.595 -20.054 73.823 1.00 88.62 168 GLN A CA 1
ATOM 1320 C C . GLN A 1 168 ? -50.167 -20.916 72.628 1.00 88.62 168 GLN A C 1
ATOM 1322 O O . GLN A 1 168 ? -49.117 -20.660 72.046 1.00 88.62 168 GLN A O 1
ATOM 1327 N N . GLU A 1 169 ? -51.022 -21.836 72.177 1.00 89.19 169 GLU A N 1
ATOM 1328 C CA . GLU A 1 169 ? -50.786 -22.649 70.977 1.00 89.19 169 GLU A CA 1
ATOM 1329 C C . GLU A 1 169 ? -50.725 -21.781 69.706 1.00 89.19 169 GLU A C 1
ATOM 1331 O O . GLU A 1 169 ? -49.791 -21.892 68.910 1.00 89.19 169 GLU A O 1
ATOM 1336 N N . ARG A 1 170 ? -51.640 -20.809 69.560 1.00 92.81 170 ARG A N 1
ATOM 1337 C CA . ARG A 1 170 ? -51.594 -19.829 68.456 1.00 92.81 170 ARG A CA 1
ATOM 1338 C C . ARG A 1 170 ? -50.341 -18.956 68.478 1.00 92.81 170 ARG A C 1
ATOM 1340 O O . ARG A 1 170 ? -49.864 -18.553 67.416 1.00 92.81 170 ARG A O 1
ATOM 1347 N N . LEU A 1 171 ? -49.835 -18.607 69.663 1.00 91.38 171 LEU A N 1
ATOM 1348 C CA . LEU A 1 171 ? -48.585 -17.857 69.791 1.00 91.38 171 LEU A CA 1
ATOM 1349 C C . LEU A 1 171 ? -47.393 -18.706 69.338 1.00 91.38 171 LEU A C 1
ATOM 1351 O O . LEU A 1 171 ? -46.573 -18.204 68.573 1.00 91.38 171 LEU A O 1
ATOM 1355 N N . GLU A 1 172 ? -47.346 -19.985 69.712 1.00 89.06 172 GLU A N 1
ATOM 1356 C CA . GLU A 1 172 ? -46.271 -20.901 69.317 1.00 89.06 172 GLU A CA 1
ATOM 1357 C C . GLU A 1 172 ? -46.268 -21.181 67.800 1.00 89.06 172 GLU A C 1
ATOM 1359 O O . GLU A 1 172 ? -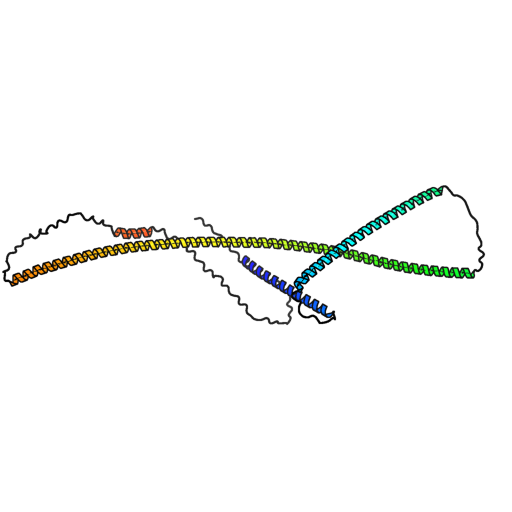45.215 -21.174 67.158 1.00 89.06 172 GLU A O 1
ATOM 1364 N N . GLU A 1 173 ? -47.438 -21.359 67.177 1.00 89.50 173 GLU A N 1
ATOM 1365 C CA . GLU A 1 173 ? -47.547 -21.486 65.715 1.00 89.50 173 GLU A CA 1
ATOM 1366 C C . GLU A 1 173 ? -47.113 -20.209 64.985 1.00 89.50 173 GLU A C 1
ATOM 1368 O O . GLU A 1 173 ? -46.439 -20.264 63.949 1.00 89.50 173 GLU A O 1
ATOM 1373 N N . LYS A 1 174 ? -47.461 -19.040 65.532 1.00 92.00 174 LYS A N 1
ATOM 1374 C CA . LYS A 1 174 ? -47.051 -17.749 64.973 1.00 92.00 174 LYS A CA 1
ATOM 1375 C C . LYS A 1 174 ? -45.541 -17.535 65.092 1.00 92.00 174 LYS A C 1
ATOM 1377 O O . LYS A 1 174 ? -44.944 -16.997 64.162 1.00 92.00 174 LYS A O 1
ATOM 1382 N N . GLU A 1 175 ? -44.924 -17.976 66.184 1.00 88.56 175 GLU A N 1
ATOM 1383 C CA . GLU A 1 175 ? -43.472 -17.935 66.392 1.00 88.56 175 GLU A CA 1
ATOM 1384 C C . GLU A 1 175 ? -42.741 -18.877 65.424 1.00 88.56 175 GLU A C 1
ATOM 1386 O O . GLU A 1 175 ? -41.812 -18.455 64.735 1.00 88.56 175 GLU A O 1
ATOM 1391 N N . LYS A 1 176 ? -43.241 -20.107 65.237 1.00 93.38 176 LYS A N 1
ATOM 1392 C CA . LYS A 1 176 ? -42.731 -21.035 64.209 1.00 93.38 176 LYS A CA 1
ATOM 1393 C C . LYS A 1 176 ? -42.834 -20.440 62.801 1.00 93.38 176 LYS A C 1
ATOM 1395 O O . LYS A 1 176 ? -41.877 -20.513 62.030 1.00 93.38 176 LYS A O 1
ATOM 1400 N N . SER A 1 177 ? -43.959 -19.801 62.467 1.00 94.06 177 SER A N 1
ATOM 1401 C CA . SER A 1 177 ? -44.138 -19.133 61.171 1.00 94.06 177 SER A CA 1
ATOM 1402 C C . SER A 1 177 ? -43.225 -17.912 60.995 1.00 94.06 177 SER A C 1
ATOM 1404 O O . SER A 1 177 ? -42.725 -17.692 59.889 1.00 94.06 177 SER A O 1
ATOM 1406 N N . MET A 1 178 ? -42.990 -17.130 62.054 1.00 90.88 178 MET A N 1
ATOM 1407 C CA . MET A 1 178 ? -42.026 -16.022 62.052 1.00 90.88 178 MET A CA 1
ATOM 1408 C C . MET A 1 178 ? -40.612 -16.531 61.781 1.00 90.88 178 MET A C 1
ATOM 1410 O O . MET A 1 178 ? -39.972 -16.043 60.854 1.00 90.88 178 MET A O 1
ATOM 1414 N N . HIS A 1 179 ? -40.163 -17.560 62.501 1.00 91.75 179 HIS A N 1
ATOM 1415 C CA . HIS A 1 179 ? -38.834 -18.136 62.304 1.00 91.75 179 HIS A CA 1
ATOM 1416 C C . HIS A 1 179 ? -38.643 -18.741 60.911 1.00 91.75 179 HIS A C 1
ATOM 1418 O O . HIS A 1 179 ? -37.579 -18.585 60.310 1.00 91.75 179 HIS A O 1
ATOM 1424 N N . GLN A 1 180 ? -39.671 -19.380 60.345 1.00 90.38 180 GLN A N 1
ATOM 1425 C CA . GLN A 1 180 ? -39.606 -19.873 58.970 1.00 90.38 180 GLN A CA 1
ATOM 1426 C C . GLN A 1 180 ? -39.444 -18.723 57.962 1.00 90.38 180 GLN A C 1
ATOM 1428 O O . GLN A 1 180 ? -38.600 -18.803 57.069 1.00 90.38 180 GLN A O 1
ATOM 1433 N N . ARG A 1 181 ? -40.184 -17.620 58.134 1.00 91.19 181 ARG A N 1
ATOM 1434 C CA . ARG A 1 181 ? -40.015 -16.421 57.297 1.00 91.19 181 ARG A CA 1
ATOM 1435 C C . ARG A 1 181 ? -38.651 -15.764 57.492 1.00 91.19 181 ARG A C 1
ATOM 1437 O O . ARG A 1 181 ? -38.068 -15.306 56.516 1.00 91.19 181 ARG A O 1
ATOM 1444 N N . GLU A 1 182 ? -38.119 -15.727 58.711 1.00 90.19 182 GLU A N 1
ATOM 1445 C CA . GLU A 1 182 ? -36.766 -15.222 58.980 1.00 90.19 182 GLU A CA 1
ATOM 1446 C C . GLU A 1 182 ? -35.704 -16.052 58.249 1.00 90.19 182 GLU A C 1
ATOM 1448 O O . GLU A 1 182 ? -34.809 -15.481 57.625 1.00 90.19 182 GLU A O 1
ATOM 1453 N N . ALA A 1 183 ? -35.835 -17.382 58.238 1.00 93.38 183 ALA A N 1
ATOM 1454 C CA . ALA A 1 183 ? -34.944 -18.264 57.486 1.00 93.38 183 ALA A CA 1
ATOM 1455 C C . ALA A 1 183 ? -35.065 -18.064 55.960 1.00 93.38 183 ALA A C 1
ATOM 1457 O O . ALA A 1 183 ? -34.055 -18.020 55.251 1.00 93.38 183 ALA A O 1
ATOM 1458 N N . GLU A 1 184 ? -36.280 -17.884 55.437 1.00 94.12 184 GLU A N 1
ATOM 1459 C CA . GLU A 1 184 ? -36.517 -17.557 54.021 1.00 94.12 184 GLU A CA 1
ATOM 1460 C C . GLU A 1 184 ? -35.917 -16.191 53.638 1.00 94.12 184 GLU A C 1
ATOM 1462 O O . GLU A 1 184 ? -35.299 -16.049 52.581 1.00 94.12 184 GLU A O 1
ATOM 1467 N N . ILE A 1 185 ? -36.011 -15.189 54.518 1.00 92.19 185 ILE A N 1
ATOM 1468 C CA . ILE A 1 185 ? -35.391 -13.873 54.310 1.00 92.19 185 ILE A CA 1
ATOM 1469 C C . ILE A 1 185 ? -33.862 -13.984 54.336 1.00 92.19 185 ILE A C 1
ATOM 1471 O O . ILE A 1 185 ? -33.201 -13.444 53.449 1.00 92.19 185 ILE A O 1
ATOM 1475 N N . GLN A 1 186 ? -33.282 -14.705 55.301 1.00 90.25 186 GLN A N 1
ATOM 1476 C CA . GLN A 1 186 ? -31.829 -14.897 55.385 1.00 90.25 186 GLN A CA 1
ATOM 1477 C C . GLN A 1 186 ? -31.274 -15.630 54.156 1.00 90.25 186 GLN A C 1
ATOM 1479 O O . GLN A 1 186 ? -30.253 -15.223 53.598 1.00 90.25 186 GLN A O 1
ATOM 1484 N N . THR A 1 187 ? -31.967 -16.667 53.681 1.00 94.81 187 THR A N 1
ATOM 1485 C CA . THR A 1 187 ? -31.574 -17.388 52.459 1.00 94.81 187 THR A CA 1
ATOM 1486 C C . THR A 1 187 ? -31.719 -16.521 51.206 1.00 94.81 187 THR A C 1
ATOM 1488 O O . THR A 1 187 ? -30.820 -16.522 50.362 1.00 94.81 187 THR A O 1
ATOM 1491 N N . GLY A 1 188 ? -32.783 -15.717 51.102 1.00 95.12 188 GLY A N 1
ATOM 1492 C CA . GLY A 1 188 ? -32.963 -14.754 50.012 1.00 95.12 188 GLY A CA 1
ATOM 1493 C C . GLY A 1 188 ? -31.887 -13.661 49.979 1.00 95.12 188 GLY A C 1
ATOM 1494 O O . GLY A 1 188 ? -31.378 -13.323 48.907 1.00 95.12 188 GLY A O 1
ATOM 1495 N N . LEU A 1 189 ? -31.483 -13.140 51.143 1.00 94.12 189 LEU A N 1
ATOM 1496 C CA . LEU A 1 189 ? -30.394 -12.163 51.257 1.00 94.12 189 LEU A CA 1
ATOM 1497 C C . LEU A 1 189 ? -29.049 -12.758 50.816 1.00 94.12 189 LEU A C 1
ATOM 1499 O O . LEU A 1 189 ? -28.344 -12.131 50.024 1.00 94.12 189 LEU A O 1
ATOM 1503 N N . ALA A 1 190 ? -28.732 -13.985 51.240 1.00 93.62 190 ALA A N 1
ATOM 1504 C CA . ALA A 1 190 ? -27.502 -14.672 50.844 1.00 93.62 190 ALA A CA 1
ATOM 1505 C C . ALA A 1 190 ? -27.426 -14.917 49.323 1.00 93.62 190 ALA A C 1
ATOM 1507 O O . ALA A 1 190 ? -26.389 -14.683 48.700 1.00 93.62 190 ALA A O 1
ATOM 1508 N N . GLN A 1 191 ? -28.533 -15.329 48.692 1.00 92.19 191 GLN A N 1
ATOM 1509 C CA . GLN A 1 191 ? -28.599 -15.485 47.232 1.00 92.19 191 GLN A CA 1
ATOM 1510 C C . GLN A 1 191 ? -28.410 -14.152 46.494 1.00 92.19 191 GLN A C 1
ATOM 1512 O O . GLN A 1 191 ? -27.775 -14.104 45.438 1.00 92.19 191 GLN A O 1
ATOM 1517 N N . ASN A 1 192 ? -28.931 -13.052 47.043 1.00 91.69 192 ASN A N 1
ATOM 1518 C CA . ASN A 1 192 ? -28.762 -11.727 46.451 1.00 91.69 192 ASN A CA 1
ATOM 1519 C C . ASN A 1 192 ? -27.298 -11.258 46.524 1.00 91.69 192 ASN A C 1
ATOM 1521 O O . ASN A 1 192 ? -26.767 -10.738 45.543 1.00 91.69 192 ASN A O 1
ATOM 1525 N N . GLU A 1 193 ? -26.606 -11.507 47.636 1.00 93.00 193 GLU A N 1
ATOM 1526 C CA . GLU A 1 193 ? -25.178 -11.198 47.769 1.00 93.00 193 GLU A CA 1
ATOM 1527 C C . GLU A 1 193 ? -24.313 -12.005 46.783 1.00 93.00 193 GLU A C 1
ATOM 1529 O O . GLU A 1 193 ? -23.431 -11.442 46.123 1.00 93.00 193 GLU A O 1
ATOM 1534 N N . GLN A 1 194 ? -24.628 -13.292 46.590 1.00 92.00 194 GLN A N 1
ATOM 1535 C CA . GLN A 1 194 ? -24.009 -14.125 45.550 1.00 92.00 194 GLN A CA 1
ATOM 1536 C C . GLN A 1 194 ? -24.254 -13.567 44.139 1.00 92.00 194 GLN A C 1
ATOM 1538 O O . GLN A 1 194 ? -23.346 -13.509 43.308 1.00 92.00 194 GLN A O 1
ATOM 1543 N N . LEU A 1 195 ? -25.471 -13.095 43.851 1.00 94.12 195 LEU A N 1
ATOM 1544 C CA . LEU A 1 195 ? -25.783 -12.495 42.554 1.00 94.12 195 LEU A CA 1
ATOM 1545 C C . LEU A 1 195 ? -25.008 -11.186 42.323 1.00 94.12 195 LEU A C 1
ATOM 1547 O O . LEU A 1 195 ? -24.586 -10.915 41.198 1.00 94.12 195 LEU A O 1
ATOM 1551 N N . GLN A 1 196 ? -24.794 -10.375 43.363 1.00 92.75 196 GLN A N 1
ATOM 1552 C CA . GLN A 1 196 ? -23.980 -9.157 43.275 1.00 92.75 196 GLN A CA 1
ATOM 1553 C C . GLN A 1 196 ? -22.500 -9.469 43.022 1.00 92.75 196 GLN A C 1
ATOM 1555 O O . GLN A 1 196 ? -21.858 -8.780 42.229 1.00 92.75 196 GLN A O 1
ATOM 1560 N N . THR A 1 197 ? -21.962 -10.524 43.638 1.00 95.38 197 THR A N 1
ATOM 1561 C CA . THR A 1 197 ? -20.581 -10.968 43.384 1.00 95.38 197 THR A CA 1
ATOM 1562 C C . THR A 1 197 ? -20.407 -11.483 41.959 1.00 95.38 197 THR A C 1
ATOM 1564 O O . THR A 1 197 ? -19.473 -11.059 41.282 1.00 95.38 197 THR A O 1
ATOM 1567 N N . ILE A 1 198 ? -21.341 -12.295 41.450 1.00 94.75 198 ILE A N 1
ATOM 1568 C CA . ILE A 1 198 ? -21.323 -12.746 40.047 1.00 94.75 198 ILE A CA 1
ATOM 1569 C C . ILE A 1 198 ? -21.417 -11.552 39.089 1.00 94.75 198 ILE A C 1
ATOM 1571 O O . ILE A 1 198 ? -20.688 -11.494 38.102 1.00 94.75 198 ILE A O 1
ATOM 1575 N N . LYS A 1 199 ? -22.273 -10.563 39.378 1.00 93.00 199 LYS A N 1
ATOM 1576 C CA . LYS A 1 199 ? -22.378 -9.349 38.553 1.00 93.00 199 LYS A CA 1
ATOM 1577 C C . LYS A 1 199 ? -21.063 -8.575 38.478 1.00 93.00 199 LYS A C 1
ATOM 1579 O O . LYS A 1 199 ? -20.726 -8.109 37.394 1.00 93.00 199 LYS A O 1
ATOM 1584 N N . ARG A 1 200 ? -20.326 -8.459 39.589 1.00 96.19 200 ARG A N 1
ATOM 1585 C CA . ARG A 1 200 ? -18.990 -7.838 39.595 1.00 96.19 200 ARG A CA 1
ATOM 1586 C C . ARG A 1 200 ? -18.001 -8.643 38.756 1.00 96.19 200 ARG A C 1
ATOM 1588 O O . ARG A 1 200 ? -17.421 -8.085 37.842 1.00 96.19 200 ARG A O 1
ATOM 1595 N N . GLN A 1 201 ? -17.928 -9.959 38.955 1.00 93.75 201 GLN A N 1
ATOM 1596 C CA . GLN A 1 201 ? -17.044 -10.826 38.162 1.00 93.75 201 GLN A CA 1
ATOM 1597 C C . GLN A 1 201 ? -17.319 -10.736 36.654 1.00 93.75 201 GLN A C 1
ATOM 1599 O O . GLN A 1 201 ? -16.392 -10.699 35.853 1.00 93.75 201 GLN A O 1
ATOM 1604 N N . VAL A 1 202 ? -18.591 -10.676 36.249 1.00 94.69 202 VAL A N 1
ATOM 1605 C CA . VAL A 1 202 ? -18.963 -10.511 34.835 1.00 94.69 202 VAL A CA 1
ATOM 1606 C C . VAL A 1 202 ? -18.567 -9.130 34.305 1.00 94.69 202 VAL A C 1
ATOM 1608 O O . VAL A 1 202 ? -18.176 -9.025 33.143 1.00 94.69 202 VAL A O 1
ATOM 1611 N N . ALA A 1 203 ? -18.662 -8.080 35.125 1.00 92.81 203 ALA A N 1
ATOM 1612 C CA . ALA A 1 203 ? -18.201 -6.747 34.749 1.00 92.81 203 ALA A CA 1
ATOM 1613 C C . ALA A 1 203 ? -16.676 -6.719 34.551 1.00 92.81 203 ALA A C 1
ATOM 1615 O O . ALA A 1 203 ? -16.227 -6.251 33.507 1.00 92.81 203 ALA A O 1
ATOM 1616 N N . ASP A 1 204 ? -15.918 -7.319 35.469 1.00 95.06 204 ASP A N 1
ATOM 1617 C CA . ASP A 1 204 ? -14.456 -7.410 35.389 1.00 95.06 204 ASP A CA 1
ATOM 1618 C C . ASP A 1 204 ? -14.025 -8.207 34.142 1.00 95.06 204 ASP A C 1
ATOM 1620 O O . ASP A 1 204 ? -13.239 -7.734 33.325 1.00 95.06 204 ASP A O 1
ATOM 1624 N N . MET A 1 205 ? -14.640 -9.373 33.894 1.00 93.25 205 MET A N 1
ATOM 1625 C CA . MET A 1 205 ? -14.368 -10.170 32.687 1.00 93.25 205 MET A CA 1
ATOM 1626 C C . MET A 1 205 ? -14.708 -9.429 31.385 1.00 93.25 205 MET A C 1
ATOM 1628 O O . MET A 1 205 ? -14.080 -9.663 30.349 1.00 93.25 205 MET A O 1
ATOM 1632 N N . LYS A 1 206 ? -15.730 -8.565 31.405 1.00 92.94 206 LYS A N 1
ATOM 1633 C CA . LYS A 1 206 ? -16.091 -7.731 30.253 1.00 92.94 206 LYS A CA 1
ATOM 1634 C C . LYS A 1 206 ? -15.026 -6.663 30.005 1.00 92.94 206 LYS A C 1
ATOM 1636 O O . LYS A 1 206 ? -14.703 -6.413 28.845 1.00 92.94 206 LYS A O 1
ATOM 1641 N N . GLU A 1 207 ? -14.502 -6.047 31.059 1.00 95.44 207 GLU A N 1
ATOM 1642 C CA . GLU A 1 207 ? -13.426 -5.059 30.967 1.00 95.44 207 GLU A CA 1
ATOM 1643 C C . GLU A 1 207 ? -12.134 -5.692 30.435 1.00 95.44 207 GLU A C 1
ATOM 1645 O O . GLU A 1 207 ? -11.589 -5.197 29.446 1.00 95.44 207 GLU A O 1
ATOM 1650 N N . ASP A 1 208 ? -11.738 -6.857 30.958 1.00 94.88 208 ASP A N 1
ATOM 1651 C CA . ASP A 1 208 ? -10.585 -7.627 30.469 1.00 94.88 208 ASP A CA 1
ATOM 1652 C C . ASP A 1 208 ? -10.715 -7.974 28.975 1.00 94.88 208 ASP A C 1
ATOM 1654 O O . ASP A 1 208 ? -9.780 -7.809 28.183 1.00 94.88 208 ASP A O 1
ATOM 1658 N N . ALA A 1 209 ? -11.897 -8.438 28.552 1.00 91.94 209 ALA A N 1
ATOM 1659 C CA . ALA A 1 209 ? -12.159 -8.766 27.153 1.00 91.94 209 ALA A CA 1
ATOM 1660 C C . ALA A 1 209 ? -12.117 -7.525 26.246 1.00 91.94 209 ALA A C 1
ATOM 1662 O O . ALA A 1 209 ? -11.626 -7.597 25.116 1.00 91.94 209 ALA A O 1
ATOM 1663 N N . MET A 1 210 ? -12.612 -6.385 26.735 1.00 94.31 210 MET A N 1
ATOM 1664 C CA . MET A 1 210 ? -12.572 -5.113 26.017 1.00 94.31 210 MET A CA 1
ATOM 1665 C C . MET A 1 210 ? -11.137 -4.591 25.887 1.00 94.31 210 MET A C 1
ATOM 1667 O O . MET A 1 210 ? -10.750 -4.143 24.808 1.00 94.31 210 MET A O 1
ATOM 1671 N N . GLN A 1 211 ? -10.320 -4.717 26.934 1.00 93.94 211 GLN A N 1
ATOM 1672 C CA . GLN A 1 211 ? -8.908 -4.346 26.893 1.00 93.94 211 GLN A CA 1
ATOM 1673 C C . GLN A 1 211 ? -8.128 -5.216 25.899 1.00 93.94 211 GLN A C 1
ATOM 1675 O O . GLN A 1 211 ? -7.392 -4.685 25.065 1.00 93.94 211 GLN A O 1
ATOM 1680 N N . LEU A 1 212 ? -8.348 -6.535 25.914 1.00 94.62 212 LEU A N 1
ATOM 1681 C CA . LEU A 1 212 ? -7.738 -7.449 24.946 1.00 94.62 212 LEU A CA 1
ATOM 1682 C C . LEU A 1 212 ? -8.152 -7.108 23.506 1.00 94.62 212 LEU A C 1
ATOM 1684 O O . LEU A 1 212 ? -7.333 -7.182 22.590 1.00 94.62 212 LEU A O 1
ATOM 1688 N N . PHE A 1 213 ? -9.414 -6.728 23.289 1.00 95.19 213 PHE A N 1
ATOM 1689 C CA . PHE A 1 213 ? -9.893 -6.297 21.977 1.00 95.19 213 PHE A CA 1
ATOM 1690 C C . PHE A 1 213 ? -9.168 -5.033 21.496 1.00 95.19 213 PHE A C 1
ATOM 1692 O O . PHE A 1 213 ? -8.658 -5.024 20.375 1.00 95.19 213 PHE A O 1
ATOM 1699 N N . LEU A 1 214 ? -9.057 -4.010 22.348 1.00 94.12 214 LEU A N 1
ATOM 1700 C CA . LEU A 1 214 ? -8.352 -2.765 22.024 1.00 94.12 214 LEU A CA 1
ATOM 1701 C C . LEU A 1 214 ? -6.867 -3.010 21.723 1.00 94.12 214 LEU A C 1
ATOM 1703 O O . LEU A 1 214 ? -6.346 -2.477 20.744 1.00 94.12 214 LEU A O 1
ATOM 1707 N N . GLU A 1 215 ? -6.201 -3.878 22.489 1.00 96.38 215 GLU A N 1
ATOM 1708 C CA . GLU A 1 215 ? -4.806 -4.257 22.234 1.00 96.38 215 GLU A CA 1
ATOM 1709 C C . GLU A 1 215 ? -4.648 -4.95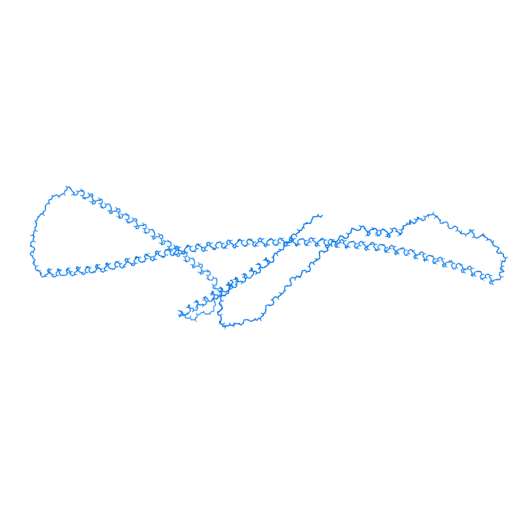0 20.868 1.00 96.38 215 GLU A C 1
ATOM 1711 O O . GLU A 1 215 ? -3.698 -4.700 20.119 1.00 96.38 215 GLU A O 1
ATOM 1716 N N . LYS A 1 216 ? -5.584 -5.833 20.496 1.00 95.00 216 LYS A N 1
ATOM 1717 C CA . LYS A 1 216 ? -5.568 -6.477 19.174 1.00 95.00 216 LYS A CA 1
ATOM 1718 C C . LYS A 1 216 ? -5.852 -5.487 18.052 1.00 95.00 216 LYS A C 1
ATOM 1720 O O . LYS A 1 216 ? -5.207 -5.584 17.008 1.00 95.00 216 LYS A O 1
ATOM 1725 N N . GLU A 1 217 ? -6.754 -4.539 18.261 1.00 93.88 217 GLU A N 1
ATOM 1726 C CA . GLU A 1 217 ? -7.043 -3.489 17.289 1.00 93.88 217 GLU A CA 1
ATOM 1727 C C . GLU A 1 217 ? -5.824 -2.580 17.066 1.00 93.88 217 GLU A C 1
ATOM 1729 O O . GLU A 1 217 ? -5.458 -2.293 15.925 1.00 93.88 217 GLU A O 1
ATOM 1734 N N . GLU A 1 218 ? -5.124 -2.191 18.134 1.00 96.19 218 GLU A N 1
ATOM 1735 C CA . GLU A 1 218 ? -3.893 -1.405 18.035 1.00 96.19 218 GLU A CA 1
ATOM 1736 C C . GLU A 1 218 ? -2.785 -2.169 17.295 1.00 96.19 218 GLU A C 1
ATOM 1738 O O . GLU A 1 218 ? -2.135 -1.617 16.400 1.00 96.19 218 GLU A O 1
ATOM 1743 N N . ASN A 1 219 ? -2.615 -3.459 17.599 1.00 94.44 219 ASN A N 1
ATOM 1744 C CA . ASN A 1 219 ? -1.674 -4.326 16.892 1.00 94.44 219 ASN A CA 1
ATOM 1745 C C . ASN A 1 219 ? -2.012 -4.454 15.397 1.00 94.44 219 ASN A C 1
ATOM 1747 O O . ASN A 1 219 ? -1.109 -4.406 14.558 1.00 94.44 219 ASN A O 1
ATOM 1751 N N . LEU A 1 220 ? -3.296 -4.571 15.036 1.00 92.88 220 LEU A N 1
ATOM 1752 C CA . LEU A 1 220 ? -3.724 -4.583 13.634 1.00 92.88 220 LEU A CA 1
ATOM 1753 C C . LEU A 1 220 ? -3.404 -3.254 12.942 1.00 92.88 220 LEU A C 1
ATOM 1755 O O . LEU A 1 220 ? -2.778 -3.264 11.884 1.00 92.88 220 LEU A O 1
ATOM 1759 N N . ARG A 1 221 ? -3.714 -2.114 13.570 1.00 93.88 221 ARG A N 1
ATOM 1760 C CA . ARG A 1 221 ? -3.370 -0.784 13.032 1.00 93.88 221 ARG A CA 1
ATOM 1761 C C . ARG A 1 221 ? -1.860 -0.578 12.891 1.00 93.88 221 ARG A C 1
ATOM 1763 O O . ARG A 1 221 ? -1.407 0.145 12.001 1.00 93.88 221 ARG A O 1
ATOM 1770 N N . LYS A 1 222 ? -1.047 -1.160 13.777 1.00 96.81 222 LYS A N 1
ATOM 1771 C CA . LYS A 1 222 ? 0.418 -1.146 13.651 1.00 96.81 222 LYS A CA 1
ATOM 1772 C C . LYS A 1 222 ? 0.869 -1.964 12.438 1.00 96.81 222 LYS A C 1
ATOM 1774 O O . LYS A 1 222 ? 1.605 -1.436 11.608 1.00 96.81 222 LYS A O 1
ATOM 1779 N N . ASN A 1 223 ? 0.362 -3.185 12.286 1.00 93.56 223 ASN A N 1
ATOM 1780 C CA . ASN A 1 223 ? 0.678 -4.044 11.143 1.00 93.56 223 ASN A CA 1
ATOM 1781 C C . ASN A 1 223 ? 0.233 -3.430 9.807 1.00 93.56 223 ASN A C 1
ATOM 1783 O O . ASN A 1 223 ? 0.966 -3.512 8.825 1.00 93.56 223 ASN A O 1
ATOM 1787 N N . GLU A 1 224 ? -0.931 -2.779 9.755 1.00 92.06 224 GLU A N 1
ATOM 1788 C CA . GLU A 1 224 ? -1.392 -2.063 8.559 1.00 92.06 224 GLU A CA 1
ATOM 1789 C C . GLU A 1 224 ? -0.436 -0.933 8.165 1.00 92.06 224 GLU A C 1
ATOM 1791 O O . GLU A 1 224 ? -0.094 -0.794 6.989 1.00 92.06 224 GLU A O 1
ATOM 1796 N N . ARG A 1 225 ? 0.046 -0.152 9.141 1.00 95.50 225 ARG A N 1
ATOM 1797 C CA . ARG A 1 225 ? 1.044 0.900 8.898 1.00 95.50 225 ARG A CA 1
ATOM 1798 C C . ARG A 1 225 ? 2.359 0.319 8.383 1.00 95.50 225 ARG A C 1
ATOM 1800 O O . ARG A 1 225 ? 2.885 0.816 7.391 1.00 95.50 225 ARG A O 1
ATOM 1807 N N . GLU A 1 226 ? 2.859 -0.745 9.004 1.00 93.94 226 GLU A N 1
ATOM 1808 C CA . GLU A 1 226 ? 4.091 -1.418 8.576 1.00 93.94 226 GLU A CA 1
ATOM 1809 C C . GLU A 1 226 ? 3.967 -1.995 7.157 1.00 93.94 226 GLU A C 1
ATOM 1811 O O . GLU A 1 226 ? 4.859 -1.796 6.327 1.00 93.94 226 GLU A O 1
ATOM 1816 N N . MET A 1 227 ? 2.836 -2.636 6.843 1.00 93.56 227 MET A N 1
ATOM 1817 C CA . MET A 1 227 ? 2.533 -3.149 5.505 1.00 93.56 227 MET A CA 1
ATOM 1818 C C . MET A 1 227 ? 2.487 -2.014 4.478 1.00 93.56 227 MET A C 1
ATOM 1820 O O . MET A 1 227 ? 3.108 -2.117 3.420 1.00 93.56 227 MET A O 1
ATOM 1824 N N . LYS A 1 228 ? 1.806 -0.905 4.795 1.00 92.00 228 LYS A N 1
ATOM 1825 C CA . LYS A 1 228 ? 1.728 0.268 3.918 1.00 92.00 228 LYS A CA 1
ATOM 1826 C C . LYS A 1 228 ? 3.117 0.836 3.626 1.00 92.00 228 LYS A C 1
ATOM 1828 O O . LYS A 1 228 ? 3.461 1.025 2.462 1.00 92.00 228 LYS A O 1
ATOM 1833 N N . THR A 1 229 ? 3.952 1.011 4.650 1.00 93.50 229 THR A N 1
ATOM 1834 C CA . THR A 1 229 ? 5.340 1.462 4.476 1.00 93.50 229 THR A CA 1
ATOM 1835 C C . THR A 1 229 ? 6.172 0.474 3.651 1.00 93.50 229 THR A C 1
ATOM 1837 O O . THR A 1 229 ? 7.019 0.891 2.863 1.00 93.50 229 THR A O 1
ATOM 1840 N N . CYS A 1 230 ? 5.953 -0.836 3.797 1.00 92.06 230 CYS A N 1
ATOM 1841 C CA . CYS A 1 230 ? 6.631 -1.849 2.985 1.00 92.06 230 CYS A CA 1
ATOM 1842 C C . CYS A 1 230 ? 6.251 -1.737 1.500 1.00 92.06 230 CYS A C 1
ATOM 1844 O O . CYS A 1 230 ? 7.135 -1.709 0.640 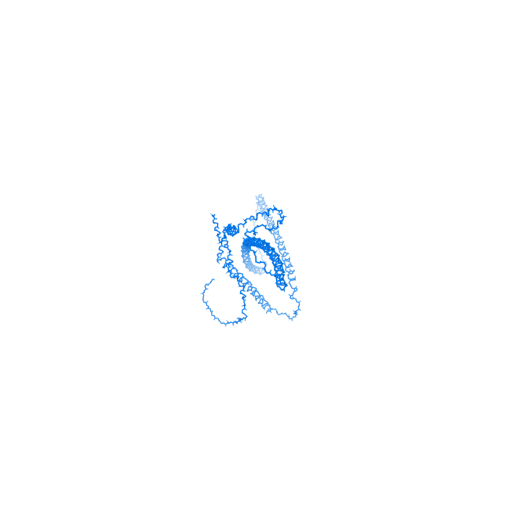1.00 92.06 230 CYS A O 1
ATOM 1846 N N . VAL A 1 231 ? 4.955 -1.599 1.206 1.00 88.81 231 VAL A N 1
ATOM 1847 C CA . VAL A 1 231 ? 4.442 -1.415 -0.160 1.00 88.81 231 VAL A CA 1
ATOM 1848 C C . VAL A 1 231 ? 4.979 -0.124 -0.775 1.00 88.81 231 VAL A C 1
ATOM 1850 O O . VAL A 1 231 ? 5.461 -0.146 -1.905 1.00 88.81 231 VAL A O 1
ATOM 1853 N N . GLU A 1 232 ? 4.979 0.983 -0.030 1.00 89.31 232 GLU A N 1
ATOM 1854 C CA . GLU A 1 232 ? 5.542 2.260 -0.485 1.00 89.31 232 GLU A CA 1
ATOM 1855 C C . GLU A 1 232 ? 7.038 2.139 -0.812 1.00 89.31 232 GLU A C 1
ATOM 1857 O O . GLU A 1 232 ? 7.483 2.607 -1.861 1.00 89.31 232 GLU A O 1
ATOM 1862 N N . LYS A 1 233 ? 7.820 1.447 0.029 1.00 93.81 233 LYS A N 1
ATOM 1863 C CA . LYS A 1 233 ? 9.246 1.191 -0.233 1.00 93.81 233 LYS A CA 1
ATOM 1864 C C . LYS A 1 233 ? 9.463 0.347 -1.490 1.00 93.81 233 LYS A C 1
ATOM 1866 O O . LYS A 1 233 ? 10.326 0.692 -2.298 1.00 93.81 233 LYS A O 1
ATOM 1871 N N . GLN A 1 234 ? 8.691 -0.725 -1.683 1.00 88.38 234 GLN A N 1
ATOM 1872 C CA . GLN A 1 234 ? 8.789 -1.538 -2.901 1.00 88.38 234 GLN A CA 1
ATOM 1873 C C . GLN A 1 234 ? 8.394 -0.747 -4.149 1.00 88.38 234 GLN A C 1
ATOM 1875 O O . GLN A 1 234 ? 9.112 -0.795 -5.147 1.00 88.38 234 GLN A O 1
ATOM 1880 N N . HIS A 1 235 ? 7.309 0.026 -4.082 1.00 90.94 235 HIS A N 1
ATOM 1881 C CA . HIS A 1 235 ? 6.871 0.884 -5.177 1.00 90.94 235 HIS A CA 1
ATOM 1882 C C . HIS A 1 235 ? 7.966 1.881 -5.577 1.00 90.94 235 HIS A C 1
ATOM 1884 O O . HIS A 1 235 ? 8.329 1.961 -6.748 1.00 90.94 235 HIS A O 1
ATOM 1890 N N . MET A 1 236 ? 8.559 2.587 -4.608 1.00 91.31 236 MET A N 1
ATOM 1891 C CA . MET A 1 236 ? 9.643 3.539 -4.879 1.00 91.31 236 MET A CA 1
ATOM 1892 C C . MET A 1 236 ? 10.882 2.855 -5.470 1.00 91.31 236 MET A C 1
ATOM 1894 O O . MET A 1 236 ? 11.493 3.391 -6.394 1.00 91.31 236 MET A O 1
ATOM 1898 N N . SER A 1 237 ? 11.223 1.651 -4.998 1.00 93.25 237 SER A N 1
ATOM 1899 C CA . SER A 1 237 ? 12.318 0.855 -5.566 1.00 93.25 237 SER A CA 1
ATOM 1900 C C . SER A 1 237 ? 12.059 0.485 -7.029 1.00 93.25 237 SER A C 1
ATOM 1902 O O . SER A 1 237 ? 12.932 0.679 -7.873 1.00 93.25 237 SER A O 1
ATOM 1904 N N . MET A 1 238 ? 10.857 -0.004 -7.351 1.00 90.00 238 MET A N 1
ATOM 1905 C CA . MET A 1 238 ? 10.478 -0.358 -8.724 1.00 90.00 238 MET A CA 1
ATOM 1906 C C . MET A 1 238 ? 10.464 0.862 -9.647 1.00 90.00 238 MET A C 1
ATOM 1908 O O . MET A 1 238 ? 10.973 0.792 -10.763 1.00 90.00 238 MET A O 1
ATOM 1912 N N . VAL A 1 239 ? 9.923 1.992 -9.183 1.00 93.94 239 VAL A N 1
ATOM 1913 C CA . VAL A 1 239 ? 9.935 3.252 -9.942 1.00 93.94 239 VAL A CA 1
ATOM 1914 C C . VAL A 1 239 ? 11.371 3.700 -10.224 1.00 93.94 239 VAL A C 1
ATOM 1916 O O . VAL A 1 239 ? 11.673 4.117 -11.341 1.00 93.94 239 VAL A O 1
ATOM 1919 N N . SER A 1 240 ? 12.277 3.572 -9.251 1.00 94.56 240 SER A N 1
ATOM 1920 C CA . SER A 1 240 ? 13.695 3.890 -9.445 1.00 94.56 240 SER A CA 1
ATOM 1921 C C . SER A 1 240 ? 14.349 2.997 -10.504 1.00 94.56 240 SER A C 1
ATOM 1923 O O . SER A 1 240 ? 15.018 3.513 -11.399 1.00 94.56 240 SER A O 1
ATOM 1925 N N . GLU A 1 241 ? 14.128 1.680 -10.450 1.00 92.94 241 GLU A N 1
ATOM 1926 C CA . GLU A 1 241 ? 14.665 0.734 -11.441 1.00 92.94 241 GLU A CA 1
ATOM 1927 C C . GLU A 1 241 ? 14.116 1.015 -12.850 1.00 92.94 241 GLU A C 1
ATOM 1929 O O . GLU A 1 241 ? 14.864 1.022 -13.830 1.00 92.94 241 GLU A O 1
ATOM 1934 N N . MET A 1 242 ? 12.815 1.300 -12.966 1.00 93.44 242 MET A N 1
ATOM 1935 C CA . MET A 1 242 ? 12.186 1.654 -14.241 1.00 93.44 242 MET A CA 1
ATOM 1936 C C . MET A 1 242 ? 12.761 2.950 -14.817 1.00 93.44 242 MET A C 1
ATOM 1938 O O . MET A 1 242 ? 13.045 3.009 -16.012 1.00 93.44 242 MET A O 1
ATOM 1942 N N . ASN A 1 243 ? 13.003 3.962 -13.981 1.00 96.12 243 ASN A N 1
ATOM 1943 C CA . ASN A 1 243 ? 13.648 5.205 -14.406 1.00 96.12 243 ASN A CA 1
ATOM 1944 C C . ASN A 1 243 ? 15.095 4.983 -14.866 1.00 96.12 243 ASN A C 1
ATOM 1946 O O . ASN A 1 243 ? 15.545 5.623 -15.817 1.00 96.12 243 ASN A O 1
ATOM 1950 N N . GLU A 1 244 ? 15.839 4.084 -14.221 1.00 95.00 244 GLU A N 1
ATOM 1951 C CA . GLU A 1 244 ? 17.194 3.733 -14.649 1.00 95.00 244 GLU A CA 1
ATOM 1952 C C . GLU A 1 244 ? 17.188 3.019 -16.007 1.00 95.00 244 GLU A C 1
ATOM 1954 O O . GLU A 1 244 ? 17.926 3.413 -16.913 1.00 95.00 244 GLU A O 1
ATOM 1959 N N . LYS A 1 245 ? 16.293 2.043 -16.199 1.00 93.00 245 LYS A N 1
ATOM 1960 C CA . LYS A 1 245 ? 16.100 1.382 -17.501 1.00 93.00 245 LYS A CA 1
ATOM 1961 C C . LYS A 1 245 ? 15.657 2.364 -18.583 1.00 93.00 245 LYS A C 1
ATOM 1963 O O . LYS A 1 245 ? 16.145 2.285 -19.708 1.00 93.00 245 LYS A O 1
ATOM 1968 N N . GLN A 1 246 ? 14.793 3.321 -18.246 1.00 94.38 246 GLN A N 1
ATOM 1969 C CA . GLN A 1 246 ? 14.373 4.378 -19.163 1.00 94.38 246 GLN A CA 1
ATOM 1970 C C . GLN A 1 246 ? 15.570 5.229 -19.612 1.00 94.38 246 GLN A C 1
ATOM 1972 O O . GLN A 1 246 ? 15.778 5.405 -20.810 1.00 94.38 246 GLN A O 1
ATOM 1977 N N . LYS A 1 247 ? 16.431 5.659 -18.678 1.00 95.69 247 LYS A N 1
ATOM 1978 C CA . LYS A 1 247 ? 17.670 6.389 -19.007 1.00 95.69 247 LYS A CA 1
ATOM 1979 C C . LYS A 1 247 ? 18.614 5.574 -19.894 1.00 95.69 247 LYS A C 1
ATOM 1981 O O . LYS A 1 247 ? 19.224 6.132 -20.807 1.00 95.69 247 LYS A O 1
ATOM 1986 N N . GLN A 1 248 ? 18.740 4.268 -19.654 1.00 92.25 248 GLN A N 1
ATOM 1987 C CA . GLN A 1 248 ? 19.554 3.383 -20.495 1.00 92.25 248 GLN A CA 1
ATOM 1988 C C . GLN A 1 248 ? 18.986 3.273 -21.916 1.00 92.25 248 GLN A C 1
ATOM 1990 O O . GLN A 1 248 ? 19.740 3.384 -22.883 1.00 92.25 248 GLN A O 1
ATOM 1995 N N . LEU A 1 249 ? 17.665 3.120 -22.056 1.00 94.44 249 LEU A N 1
ATOM 1996 C CA . LEU A 1 249 ? 16.993 3.091 -23.357 1.00 94.44 249 LEU A CA 1
ATOM 1997 C C . LEU A 1 249 ? 17.158 4.407 -24.118 1.00 94.44 249 LEU A C 1
ATOM 1999 O O . LEU A 1 249 ? 17.446 4.383 -25.313 1.00 94.44 249 LEU A O 1
ATOM 2003 N N . ASP A 1 250 ? 17.029 5.547 -23.444 1.00 95.44 250 ASP A N 1
ATOM 2004 C CA . ASP A 1 250 ? 17.211 6.858 -24.075 1.00 95.44 250 ASP A CA 1
ATOM 2005 C C . ASP A 1 250 ? 18.675 7.096 -24.486 1.00 95.44 250 ASP A C 1
ATOM 2007 O O . ASP A 1 250 ? 18.948 7.631 -25.566 1.00 95.44 250 ASP A O 1
ATOM 2011 N N . SER A 1 251 ? 19.630 6.595 -23.698 1.00 94.25 251 SER A N 1
ATOM 2012 C CA . SER A 1 251 ? 21.051 6.589 -24.073 1.00 94.25 251 SER A CA 1
ATOM 2013 C C . SER A 1 251 ? 21.301 5.723 -25.314 1.00 94.25 251 SER A C 1
ATOM 2015 O O . SER A 1 251 ? 21.989 6.148 -26.243 1.00 94.25 251 SER A O 1
ATOM 2017 N N . TYR A 1 252 ? 20.699 4.531 -25.377 1.00 97.44 252 TYR A N 1
ATOM 2018 C CA . TYR A 1 252 ? 20.827 3.631 -26.525 1.00 97.44 252 TYR A CA 1
ATOM 2019 C C . TYR A 1 252 ? 20.171 4.200 -27.790 1.00 97.44 252 TYR A C 1
ATOM 2021 O O . TYR A 1 252 ? 20.759 4.135 -28.869 1.00 97.44 252 TYR A O 1
ATOM 2029 N N . ARG A 1 253 ? 18.997 4.833 -27.667 1.00 95.81 253 ARG A N 1
ATOM 2030 C CA . ARG A 1 253 ? 18.351 5.564 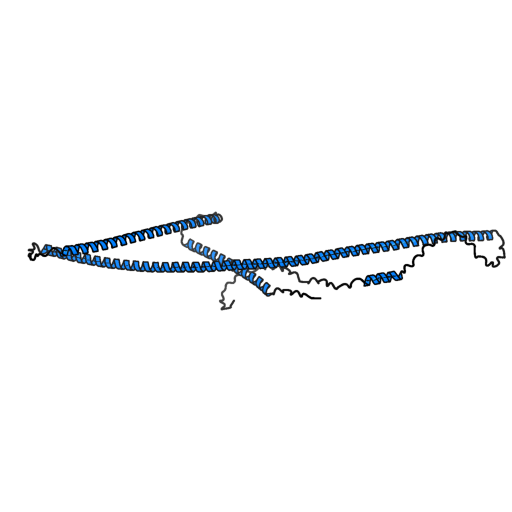-28.771 1.00 95.81 253 ARG A CA 1
ATOM 2031 C C . ARG A 1 253 ? 19.262 6.653 -29.327 1.00 95.81 253 ARG A C 1
ATOM 2033 O O . ARG A 1 253 ? 19.433 6.736 -30.537 1.00 95.81 253 ARG A O 1
ATOM 2040 N N . THR A 1 254 ? 19.880 7.444 -28.451 1.00 95.12 254 THR A N 1
ATOM 2041 C CA . THR A 1 254 ? 20.823 8.500 -28.853 1.00 95.12 254 THR A CA 1
ATOM 2042 C C . THR A 1 254 ? 22.024 7.918 -29.604 1.00 95.12 254 THR A C 1
ATOM 2044 O O . THR A 1 254 ? 22.394 8.425 -30.662 1.00 95.12 254 THR A O 1
ATOM 2047 N N . TYR A 1 255 ? 22.592 6.814 -29.108 1.00 96.31 255 TYR A N 1
ATOM 2048 C CA . TYR A 1 255 ? 23.683 6.102 -29.778 1.00 96.31 255 TYR A CA 1
ATOM 2049 C C . TYR A 1 255 ? 23.294 5.607 -31.180 1.00 96.31 255 TYR A C 1
ATOM 2051 O O . TYR A 1 255 ? 24.037 5.831 -32.135 1.00 96.31 255 TYR A O 1
ATOM 2059 N N . LEU A 1 256 ? 22.124 4.974 -31.327 1.00 95.81 256 LEU A N 1
ATOM 2060 C CA . LEU A 1 256 ? 21.639 4.502 -32.627 1.00 95.81 256 LEU A CA 1
ATOM 2061 C C . LEU A 1 256 ? 21.412 5.653 -33.613 1.00 95.81 256 LEU A C 1
ATOM 2063 O O . LEU A 1 256 ? 21.790 5.526 -34.775 1.00 95.81 256 LEU A O 1
ATOM 2067 N N . SER A 1 257 ? 20.860 6.782 -33.159 1.00 95.94 257 SER A N 1
ATOM 2068 C CA . SER A 1 257 ? 20.706 7.980 -33.993 1.00 95.94 257 SER A CA 1
ATOM 2069 C C . SER A 1 257 ? 22.055 8.520 -34.471 1.00 95.94 257 SER A C 1
ATOM 2071 O O . SER A 1 257 ? 22.205 8.820 -35.653 1.00 95.94 257 SER A O 1
ATOM 2073 N N . SER A 1 258 ? 23.060 8.577 -33.590 1.00 96.25 258 SER A N 1
ATOM 2074 C CA . SER A 1 258 ? 24.423 8.975 -33.968 1.00 96.25 258 SER A CA 1
ATOM 2075 C C . SER A 1 258 ? 25.026 8.011 -34.994 1.00 96.25 258 SER A C 1
ATOM 2077 O O . SER A 1 258 ? 25.613 8.447 -35.979 1.00 96.25 258 SER A O 1
ATOM 2079 N N . LYS A 1 259 ? 24.844 6.696 -34.817 1.00 96.62 259 LYS A N 1
ATOM 2080 C CA . LYS A 1 259 ? 25.319 5.691 -35.782 1.00 96.62 259 LYS A CA 1
ATOM 2081 C C . LYS A 1 259 ? 24.615 5.788 -37.133 1.00 96.62 259 LYS A C 1
ATOM 2083 O O . LYS A 1 259 ? 25.256 5.586 -38.161 1.00 96.62 259 LYS A O 1
ATOM 2088 N N . ALA A 1 260 ? 23.323 6.107 -37.143 1.00 95.69 260 ALA A N 1
ATOM 2089 C CA . ALA A 1 260 ? 22.587 6.352 -38.377 1.00 95.69 260 ALA A CA 1
ATOM 2090 C C . ALA A 1 260 ? 23.146 7.572 -39.132 1.00 95.69 260 ALA A C 1
ATOM 2092 O O . ALA A 1 260 ? 23.353 7.481 -40.340 1.00 95.69 260 ALA A O 1
ATOM 2093 N N . GLN A 1 261 ? 23.468 8.660 -38.422 1.00 94.81 261 GLN A N 1
ATOM 2094 C CA . GLN A 1 261 ? 24.102 9.850 -39.006 1.00 94.81 261 GLN A CA 1
ATOM 2095 C C . GLN A 1 261 ? 25.504 9.551 -39.559 1.00 94.81 261 GLN A C 1
ATOM 2097 O O . GLN A 1 261 ? 25.784 9.896 -40.702 1.00 94.81 261 GLN A O 1
ATOM 2102 N N . GLU A 1 262 ? 26.354 8.836 -38.812 1.00 94.94 262 GLU A N 1
ATOM 2103 C CA . GLU A 1 262 ? 27.685 8.417 -39.291 1.00 94.94 262 GLU A CA 1
ATOM 2104 C C . GLU A 1 262 ? 27.602 7.594 -40.593 1.00 94.94 262 GLU A C 1
ATOM 2106 O O . GLU A 1 262 ? 28.402 7.773 -41.517 1.00 94.94 262 GLU A O 1
ATOM 2111 N N . LEU A 1 263 ? 26.621 6.688 -40.694 1.00 96.12 263 LEU A N 1
ATOM 2112 C CA . LEU A 1 263 ? 26.388 5.897 -41.905 1.00 96.12 263 LEU A CA 1
ATOM 2113 C C . LEU A 1 263 ? 25.889 6.756 -43.071 1.00 96.12 263 LEU A C 1
ATOM 2115 O O . LEU A 1 263 ? 26.300 6.533 -44.211 1.00 96.12 263 LEU A O 1
ATOM 2119 N N . GLU A 1 264 ? 25.025 7.735 -42.806 1.00 97.19 264 GLU A N 1
ATOM 2120 C CA . GLU A 1 264 ? 24.540 8.675 -43.818 1.00 97.19 264 GLU A CA 1
ATOM 2121 C C . GLU A 1 264 ? 25.675 9.560 -44.357 1.00 97.19 264 GLU A C 1
ATOM 2123 O O . GLU A 1 264 ? 25.815 9.714 -45.574 1.00 97.19 264 GLU A O 1
ATOM 2128 N N . GLU A 1 265 ? 26.549 10.057 -43.480 1.00 96.25 265 GLU A N 1
ATOM 2129 C CA . GLU A 1 265 ? 27.758 10.795 -43.858 1.00 96.25 265 GLU A CA 1
ATOM 2130 C C . GLU A 1 265 ? 28.713 9.929 -44.686 1.00 96.25 265 GLU A C 1
ATOM 2132 O O . GLU A 1 265 ? 29.171 10.353 -45.749 1.00 96.25 265 GLU A O 1
ATOM 2137 N N . THR A 1 266 ? 28.947 8.682 -44.266 1.00 95.19 266 THR A N 1
ATOM 2138 C CA . THR A 1 266 ? 29.792 7.729 -45.004 1.00 95.19 266 THR A CA 1
ATOM 2139 C C . THR A 1 266 ? 29.220 7.441 -46.395 1.00 95.19 266 THR A C 1
ATOM 2141 O O . THR A 1 266 ? 29.952 7.449 -47.387 1.00 95.19 266 THR A O 1
ATOM 2144 N N . LYS A 1 267 ? 27.899 7.238 -46.502 1.00 95.75 267 LYS A N 1
ATOM 2145 C CA . LYS A 1 267 ? 27.210 7.050 -47.787 1.00 95.75 267 LYS A CA 1
ATOM 2146 C C . LYS A 1 267 ? 27.376 8.275 -48.688 1.00 95.75 267 LYS A C 1
ATOM 2148 O O . LYS A 1 267 ? 27.639 8.120 -49.880 1.00 95.75 267 LYS A O 1
ATOM 2153 N N . ARG A 1 268 ? 27.251 9.485 -48.135 1.00 95.38 268 ARG A N 1
ATOM 2154 C CA . ARG A 1 268 ? 27.431 10.743 -48.874 1.00 95.38 268 ARG A CA 1
ATOM 2155 C C . ARG A 1 268 ? 28.863 10.909 -49.390 1.00 95.38 268 ARG A C 1
ATOM 2157 O O . ARG A 1 268 ? 29.047 11.324 -50.536 1.00 95.38 268 ARG A O 1
ATOM 2164 N N . LEU A 1 269 ? 29.861 10.573 -48.573 1.00 95.69 269 LEU A N 1
ATOM 2165 C CA . LEU A 1 269 ? 31.270 10.601 -48.973 1.00 95.69 269 LEU A CA 1
ATOM 2166 C C . LEU A 1 269 ? 31.540 9.602 -50.102 1.00 95.69 269 LEU A C 1
ATOM 2168 O O . LEU A 1 269 ? 32.034 10.010 -51.151 1.00 95.69 269 LEU A O 1
ATOM 2172 N N . MET A 1 270 ? 31.113 8.342 -49.947 1.00 95.94 270 MET A N 1
ATOM 2173 C CA . MET A 1 270 ? 31.266 7.320 -50.990 1.00 95.94 270 MET A CA 1
ATOM 2174 C C . MET A 1 270 ? 30.590 7.717 -52.309 1.00 95.94 270 MET A C 1
ATOM 2176 O O . MET A 1 270 ? 31.169 7.518 -53.375 1.00 95.94 270 MET A O 1
ATOM 2180 N N . GLN A 1 271 ? 29.396 8.319 -52.261 1.00 95.06 271 GLN A N 1
ATOM 2181 C CA . GLN A 1 271 ? 28.725 8.817 -53.466 1.00 95.06 271 GLN A CA 1
ATOM 2182 C C . GLN A 1 271 ? 29.543 9.916 -54.155 1.00 95.06 271 GLN A C 1
ATOM 2184 O O . GLN A 1 271 ? 29.703 9.900 -55.371 1.00 95.06 271 GLN A O 1
ATOM 2189 N N . THR A 1 272 ? 30.092 10.852 -53.378 1.00 95.12 272 THR A N 1
ATOM 2190 C CA . THR A 1 272 ? 30.900 11.956 -53.914 1.00 95.12 272 THR A CA 1
ATOM 2191 C C . THR A 1 272 ? 32.181 11.441 -54.574 1.00 95.12 272 THR A C 1
ATOM 2193 O O . THR A 1 272 ? 32.558 11.913 -55.648 1.00 95.12 272 THR A O 1
ATOM 2196 N N . GLU A 1 273 ? 32.842 10.457 -53.959 1.00 94.56 273 GLU A N 1
ATOM 2197 C CA . GLU A 1 273 ? 34.028 9.805 -54.524 1.00 94.56 273 GLU A CA 1
ATOM 2198 C C . GLU A 1 273 ? 33.700 9.050 -55.815 1.00 94.56 273 GLU A C 1
ATOM 2200 O O . GLU A 1 273 ? 34.393 9.218 -56.821 1.00 94.56 273 GLU A O 1
ATOM 2205 N N . TYR A 1 274 ? 32.615 8.271 -55.813 1.00 97.81 274 TYR A N 1
ATOM 2206 C CA . TYR A 1 274 ? 32.133 7.564 -56.996 1.00 97.81 274 TYR A CA 1
ATOM 2207 C C . TYR A 1 274 ? 31.851 8.529 -58.155 1.00 97.81 274 TYR A C 1
ATOM 2209 O O . TYR A 1 274 ? 32.370 8.336 -59.256 1.00 97.81 274 TYR A O 1
ATOM 2217 N N . ASP A 1 275 ? 31.120 9.617 -57.901 1.00 96.06 275 ASP A N 1
ATOM 2218 C CA . ASP A 1 275 ? 30.828 10.644 -58.906 1.00 96.06 275 ASP A CA 1
ATOM 2219 C C . ASP A 1 275 ? 32.116 11.286 -59.460 1.00 96.06 275 ASP A C 1
ATOM 2221 O O . ASP A 1 275 ? 32.199 11.614 -60.647 1.00 96.06 275 ASP A O 1
ATOM 2225 N N . GLY A 1 276 ? 33.148 11.446 -58.623 1.00 96.12 276 GLY A N 1
ATOM 2226 C CA . GLY A 1 276 ? 34.472 11.915 -59.036 1.00 96.12 276 GLY A CA 1
ATOM 2227 C C . GLY A 1 276 ? 35.175 10.952 -59.999 1.00 96.12 276 GLY A C 1
ATOM 2228 O O . GLY A 1 276 ? 35.698 11.379 -61.034 1.00 96.12 276 GLY A O 1
ATOM 2229 N N . VAL A 1 277 ? 35.140 9.650 -59.701 1.00 95.88 277 VAL A N 1
ATOM 2230 C CA . VAL A 1 277 ? 35.682 8.601 -60.581 1.00 95.88 277 VAL A CA 1
ATOM 2231 C C . VAL A 1 277 ? 34.938 8.578 -61.915 1.00 95.88 277 VAL A C 1
ATOM 2233 O O . VAL A 1 277 ? 35.580 8.563 -62.966 1.00 95.88 277 VAL A O 1
ATOM 2236 N N . VAL A 1 278 ? 33.604 8.643 -61.892 1.00 96.62 278 VAL A N 1
ATOM 2237 C CA . VAL A 1 278 ? 32.765 8.663 -63.102 1.00 96.62 278 VAL A CA 1
ATOM 2238 C C . VAL A 1 278 ? 33.116 9.857 -63.993 1.00 96.62 278 VAL A C 1
ATOM 2240 O O . VAL A 1 278 ? 33.369 9.674 -65.183 1.00 96.62 278 VAL A O 1
ATOM 2243 N N . LYS A 1 279 ? 33.224 11.069 -63.429 1.00 95.56 279 LYS A N 1
ATOM 2244 C CA . LYS A 1 279 ? 33.635 12.268 -64.185 1.00 95.56 279 LYS A CA 1
ATOM 2245 C C . LYS A 1 279 ? 35.029 12.120 -64.796 1.00 95.56 279 LYS A C 1
ATOM 2247 O O . LYS A 1 279 ? 35.238 12.504 -65.944 1.00 95.56 279 LYS A O 1
ATOM 2252 N N . SER A 1 280 ? 35.984 11.555 -64.054 1.00 95.19 280 SER A N 1
ATOM 2253 C CA . SER A 1 280 ? 37.339 11.314 -64.567 1.00 95.19 280 SER A CA 1
ATOM 2254 C C . SER A 1 280 ? 37.346 10.307 -65.723 1.00 95.19 280 SER A C 1
ATOM 2256 O O . SER A 1 280 ? 38.038 10.517 -66.720 1.00 95.19 280 SER A O 1
ATOM 2258 N N . LEU A 1 281 ? 36.553 9.236 -65.626 1.00 94.62 281 LEU A N 1
ATOM 2259 C CA . LEU A 1 281 ? 36.399 8.259 -66.704 1.00 94.62 281 LEU A CA 1
ATOM 2260 C C . LEU A 1 281 ? 35.781 8.891 -67.956 1.00 94.62 281 LEU A C 1
ATOM 2262 O O . LEU A 1 281 ? 36.334 8.712 -69.037 1.00 94.62 281 LEU A O 1
ATOM 2266 N N . GLN A 1 282 ? 34.728 9.701 -67.812 1.00 94.75 282 GLN A N 1
ATOM 2267 C CA . GLN A 1 282 ? 34.115 10.435 -68.929 1.00 94.75 282 GLN A CA 1
ATOM 2268 C C . GLN A 1 282 ? 35.104 11.390 -69.622 1.00 94.75 282 GLN A C 1
ATOM 2270 O O . GLN A 1 282 ? 35.116 11.503 -70.850 1.00 94.75 282 GLN A O 1
ATOM 2275 N N . GLN A 1 283 ? 35.981 12.058 -68.860 1.00 94.62 283 GLN A N 1
ATOM 2276 C CA . GLN A 1 283 ? 37.049 12.891 -69.429 1.00 94.62 283 GLN A CA 1
ATOM 2277 C C . GLN A 1 283 ? 38.058 12.063 -70.235 1.00 94.62 283 GLN A C 1
ATOM 2279 O O . GLN A 1 283 ? 38.438 12.461 -71.337 1.00 94.62 283 GLN A O 1
ATOM 2284 N N . LYS A 1 284 ? 38.483 10.903 -69.717 1.00 95.44 284 LYS A N 1
ATOM 2285 C CA . LYS A 1 284 ? 39.393 9.994 -70.435 1.00 95.44 284 LYS A CA 1
ATOM 2286 C C . LYS A 1 284 ? 38.752 9.426 -71.698 1.00 95.44 284 LYS A C 1
ATOM 2288 O O . LYS A 1 284 ? 39.414 9.371 -72.729 1.00 95.44 284 LYS A O 1
ATOM 2293 N N . GLU A 1 285 ? 37.482 9.039 -71.627 1.00 94.69 285 GLU A N 1
ATOM 2294 C CA . GLU A 1 285 ? 36.706 8.579 -72.780 1.00 94.69 285 GLU A CA 1
ATOM 2295 C C . GLU A 1 285 ? 36.639 9.661 -73.866 1.00 94.69 285 GLU A C 1
ATOM 2297 O O . GLU A 1 285 ? 36.930 9.385 -75.027 1.00 94.69 285 GLU A O 1
ATOM 2302 N N . SER A 1 286 ? 36.381 10.915 -73.483 1.00 93.81 286 SER A N 1
ATOM 2303 C CA . SER A 1 286 ? 36.363 12.052 -74.415 1.00 93.81 286 SER A CA 1
ATOM 2304 C C . SER A 1 286 ? 37.714 12.257 -75.117 1.00 93.81 286 SER A C 1
ATOM 2306 O O . SER A 1 286 ? 37.758 12.419 -76.336 1.00 93.81 286 SER A O 1
ATOM 2308 N N . LEU A 1 287 ? 38.827 12.194 -74.373 1.00 92.88 287 LEU A N 1
ATOM 2309 C CA . LEU A 1 287 ? 40.181 12.308 -74.936 1.00 92.88 287 LEU A CA 1
ATOM 2310 C C . LEU A 1 287 ? 40.528 11.143 -75.872 1.00 92.88 287 LEU A C 1
ATOM 2312 O O . LEU A 1 287 ? 41.191 11.344 -76.889 1.00 92.88 287 LEU A O 1
ATOM 2316 N N . LEU A 1 288 ? 40.086 9.926 -75.545 1.00 95.12 288 LEU A N 1
ATOM 2317 C CA . LEU A 1 288 ? 40.276 8.758 -76.405 1.00 95.12 288 LEU A CA 1
ATOM 2318 C C . LEU A 1 288 ? 39.504 8.907 -77.717 1.00 95.12 288 LEU A C 1
ATOM 2320 O O . LEU A 1 288 ? 40.079 8.673 -78.777 1.00 95.12 288 LEU A O 1
ATOM 2324 N N . MET A 1 289 ? 38.247 9.354 -77.665 1.00 96.25 289 MET A N 1
ATOM 2325 C CA . MET A 1 289 ? 37.449 9.625 -78.866 1.00 96.25 289 MET A CA 1
ATOM 2326 C C . MET A 1 289 ? 38.080 10.720 -79.738 1.00 96.25 289 MET A C 1
ATOM 2328 O O . MET A 1 289 ? 38.156 10.581 -80.962 1.00 96.25 289 MET A O 1
ATOM 2332 N N . GLU A 1 290 ? 38.616 11.779 -79.128 1.00 94.69 290 GLU A N 1
ATOM 2333 C CA . GLU A 1 290 ? 39.392 12.798 -79.845 1.00 94.69 290 GLU A CA 1
ATOM 2334 C C . GLU A 1 290 ? 40.665 12.210 -80.491 1.00 94.69 290 GLU A C 1
ATOM 2336 O O . GLU A 1 290 ? 41.001 12.525 -81.631 1.00 94.69 290 GLU A O 1
ATOM 2341 N N . GLY A 1 291 ? 41.374 11.314 -79.799 1.00 95.44 291 GLY A N 1
ATOM 2342 C CA . GLY A 1 291 ? 42.541 10.618 -80.349 1.00 95.44 291 GLY A CA 1
ATOM 2343 C C . GLY A 1 291 ? 42.197 9.715 -81.538 1.00 95.44 291 GLY A C 1
ATOM 2344 O O . GLY A 1 291 ? 42.885 9.752 -82.559 1.00 95.44 291 GLY A O 1
ATOM 2345 N N . VAL A 1 292 ? 41.108 8.947 -81.438 1.00 95.25 292 VAL A N 1
ATOM 2346 C CA . VAL A 1 292 ? 40.617 8.075 -82.518 1.00 95.25 292 VAL A CA 1
ATOM 2347 C C . VAL A 1 292 ? 40.260 8.896 -83.754 1.00 95.25 292 VAL A C 1
ATOM 2349 O O . VAL A 1 292 ? 40.717 8.572 -84.848 1.00 95.25 292 VAL A O 1
ATOM 2352 N N . THR A 1 293 ? 39.516 9.992 -83.591 1.00 93.31 293 THR A N 1
ATOM 2353 C CA . THR A 1 293 ? 39.151 10.867 -84.720 1.00 93.31 293 THR A CA 1
ATOM 2354 C C . THR A 1 293 ? 40.370 11.501 -85.397 1.00 93.31 293 THR A C 1
ATOM 2356 O O . THR A 1 293 ? 40.417 11.567 -86.627 1.00 93.31 293 THR A O 1
ATOM 2359 N N . LYS A 1 294 ? 41.400 11.907 -84.636 1.00 94.06 294 LYS A N 1
ATOM 2360 C CA . LYS A 1 294 ? 42.673 12.390 -85.208 1.00 94.06 294 LYS A CA 1
ATOM 2361 C C . LYS A 1 294 ? 43.388 11.307 -86.017 1.00 94.06 294 LYS A C 1
ATOM 2363 O O . LYS A 1 294 ? 43.788 11.566 -87.150 1.00 94.06 294 LYS A O 1
ATOM 2368 N N . LEU A 1 295 ? 43.498 10.094 -85.475 1.00 92.75 295 LEU A N 1
ATOM 2369 C CA . LEU A 1 295 ? 44.112 8.960 -86.174 1.00 92.75 295 LEU A CA 1
ATOM 2370 C C . LEU A 1 295 ? 43.341 8.574 -87.441 1.00 92.75 295 LEU A C 1
ATOM 2372 O O . LEU A 1 295 ? 43.946 8.241 -88.459 1.00 92.75 295 LEU A O 1
ATOM 2376 N N . GLU A 1 296 ? 42.011 8.640 -87.414 1.00 93.44 296 GLU A N 1
ATOM 2377 C CA . GLU A 1 296 ? 41.177 8.394 -88.588 1.00 93.44 296 GLU A CA 1
ATOM 2378 C C . GLU A 1 296 ? 41.406 9.459 -89.674 1.00 93.44 296 GLU A C 1
ATOM 2380 O O . GLU A 1 296 ? 41.578 9.125 -90.851 1.00 93.44 296 GLU A O 1
ATOM 2385 N N . ALA A 1 297 ? 41.531 10.732 -89.287 1.00 93.12 297 ALA A N 1
ATOM 2386 C CA . ALA A 1 297 ? 41.886 11.812 -90.205 1.00 93.12 297 ALA A CA 1
ATOM 2387 C C . ALA A 1 297 ? 43.290 11.632 -90.818 1.00 93.12 297 ALA A C 1
ATOM 2389 O O . ALA A 1 297 ? 43.460 11.798 -92.031 1.00 93.12 297 ALA A O 1
ATOM 2390 N N . GLU A 1 298 ? 44.289 11.251 -90.015 1.00 92.75 298 GLU A N 1
ATOM 2391 C CA . GLU A 1 298 ? 45.644 10.934 -90.487 1.00 92.75 298 GLU A CA 1
ATOM 2392 C C . GLU A 1 298 ? 45.643 9.736 -91.437 1.00 92.75 298 GLU A C 1
ATOM 2394 O O . GLU A 1 298 ? 46.219 9.807 -92.525 1.00 92.75 298 GLU A O 1
ATOM 2399 N N . LYS A 1 299 ? 44.933 8.657 -91.087 1.00 94.69 299 LYS A N 1
ATOM 2400 C CA . LYS A 1 299 ? 44.743 7.484 -91.950 1.00 94.69 299 LYS A CA 1
ATOM 2401 C C . LYS A 1 299 ? 44.177 7.894 -93.311 1.00 94.69 299 LYS A C 1
ATOM 2403 O O . LYS A 1 299 ? 44.719 7.488 -94.341 1.00 94.69 299 LYS A O 1
ATOM 2408 N N . HIS A 1 300 ? 43.144 8.736 -93.344 1.00 90.94 300 HIS A N 1
ATOM 2409 C CA . HIS A 1 300 ? 42.600 9.271 -94.594 1.00 90.94 300 HIS A CA 1
ATOM 2410 C C . HIS A 1 300 ? 43.601 10.161 -95.351 1.00 90.94 300 HIS A C 1
ATOM 2412 O O . HIS A 1 300 ? 43.644 10.139 -96.585 1.00 90.94 300 HIS A O 1
ATOM 2418 N N . ALA A 1 301 ? 44.434 10.944 -94.659 1.00 90.06 301 ALA A N 1
ATOM 2419 C CA . ALA A 1 301 ? 45.499 11.724 -95.290 1.00 90.06 301 ALA A CA 1
ATOM 2420 C C . ALA A 1 301 ? 46.554 10.822 -95.957 1.00 90.06 301 ALA A C 1
ATOM 2422 O O . ALA A 1 301 ? 46.868 11.024 -97.133 1.00 90.06 301 ALA A O 1
ATOM 2423 N N . TYR A 1 302 ? 47.027 9.783 -95.264 1.00 91.62 302 TYR A N 1
ATOM 2424 C CA . TYR A 1 302 ? 47.962 8.801 -95.817 1.00 91.62 302 TYR A CA 1
ATOM 2425 C C . TYR A 1 302 ? 47.372 8.043 -97.007 1.00 91.62 302 TYR A C 1
ATOM 2427 O O . TYR A 1 302 ? 48.036 7.919 -98.035 1.00 91.62 302 TYR A O 1
ATOM 2435 N N . GLN A 1 303 ? 46.110 7.608 -96.925 1.00 90.94 303 GLN A N 1
ATOM 2436 C CA . GLN A 1 303 ? 45.414 6.975 -98.051 1.00 90.94 303 GLN A CA 1
ATOM 2437 C C . GLN A 1 303 ? 45.359 7.889 -99.284 1.00 90.94 303 GLN A C 1
ATOM 2439 O O . GLN A 1 303 ? 45.584 7.422 -100.403 1.00 90.94 303 GLN A O 1
ATOM 2444 N N . ARG A 1 304 ? 45.123 9.198 -99.101 1.00 90.06 304 ARG A N 1
ATOM 2445 C CA . ARG A 1 304 ? 45.156 10.179 -100.200 1.00 90.06 304 ARG A CA 1
ATOM 2446 C C . ARG A 1 304 ? 46.545 10.295 -100.828 1.00 90.06 304 ARG A C 1
ATOM 2448 O O . ARG A 1 304 ? 46.649 10.290 -102.053 1.00 90.06 304 ARG A O 1
ATOM 2455 N N . VAL A 1 305 ? 47.606 10.383 -100.022 1.00 86.56 305 VAL A N 1
ATOM 2456 C CA . VAL A 1 305 ? 48.995 10.454 -100.522 1.00 86.56 305 VAL A CA 1
ATOM 2457 C C . VAL A 1 305 ? 49.375 9.173 -101.264 1.00 86.56 305 VAL A C 1
ATOM 2459 O O . VAL A 1 305 ? 49.921 9.241 -102.364 1.00 86.56 305 VAL A O 1
ATOM 2462 N N . TRP A 1 306 ? 49.045 8.014 -100.698 1.00 88.00 306 TRP A N 1
ATOM 2463 C CA . TRP A 1 306 ? 49.307 6.714 -101.308 1.00 88.00 306 TRP A CA 1
ATOM 2464 C C . TRP A 1 306 ? 48.593 6.558 -102.655 1.00 88.00 306 TRP A C 1
ATOM 2466 O O . TRP A 1 306 ? 49.226 6.216 -103.652 1.00 88.00 306 TRP A O 1
ATOM 2476 N N . SER A 1 307 ? 47.301 6.895 -102.718 1.00 85.56 307 SER A N 1
ATOM 2477 C CA . SER A 1 307 ? 46.510 6.831 -103.957 1.00 85.56 307 SER A CA 1
ATOM 2478 C C . SER A 1 307 ? 47.056 7.778 -105.032 1.00 85.56 307 SER A C 1
ATOM 2480 O O . SER A 1 307 ? 47.150 7.407 -106.199 1.00 85.56 307 SER A O 1
ATOM 2482 N N . ARG A 1 308 ? 47.494 8.990 -104.647 1.00 82.19 308 ARG A N 1
ATOM 2483 C CA . ARG A 1 308 ? 48.177 9.919 -105.568 1.00 82.19 308 ARG A CA 1
ATOM 2484 C C . ARG A 1 308 ? 49.476 9.329 -106.123 1.00 82.19 308 ARG A C 1
ATOM 2486 O O . ARG A 1 308 ? 49.731 9.483 -107.313 1.00 82.19 308 ARG A O 1
ATOM 2493 N N . ARG A 1 309 ? 50.278 8.643 -105.297 1.00 81.75 309 ARG A N 1
ATOM 2494 C CA . ARG A 1 309 ? 51.509 7.962 -105.746 1.00 81.75 309 ARG A CA 1
ATOM 2495 C C . ARG A 1 309 ? 51.209 6.828 -106.729 1.00 81.75 309 ARG A C 1
ATOM 2497 O O . ARG A 1 309 ? 51.877 6.746 -107.755 1.00 81.75 309 ARG A O 1
ATOM 2504 N N . GLN A 1 310 ? 50.192 6.010 -106.459 1.00 80.62 310 GLN A N 1
ATOM 2505 C CA . GLN A 1 310 ? 49.764 4.951 -107.382 1.00 80.62 310 GLN A CA 1
ATOM 2506 C C . GLN A 1 310 ? 49.275 5.520 -108.723 1.00 80.62 310 GLN A C 1
ATOM 2508 O O . GLN A 1 310 ? 49.689 5.043 -109.776 1.00 80.62 310 GLN A O 1
ATOM 2513 N N . ASN A 1 311 ? 48.477 6.593 -108.705 1.00 78.06 311 ASN A N 1
ATOM 2514 C CA . ASN A 1 311 ? 48.022 7.252 -109.934 1.00 78.06 311 ASN A CA 1
ATOM 2515 C C . ASN A 1 311 ? 49.177 7.876 -110.741 1.00 78.06 311 ASN A C 1
ATOM 2517 O O . ASN A 1 311 ? 49.161 7.816 -111.967 1.00 78.06 311 ASN A O 1
ATOM 2521 N N . ALA A 1 312 ? 50.196 8.445 -110.084 1.00 70.31 312 ALA A N 1
ATOM 2522 C CA . ALA A 1 312 ? 51.379 8.981 -110.765 1.00 70.31 312 ALA A CA 1
ATOM 2523 C C . ALA A 1 312 ? 52.213 7.881 -111.452 1.00 70.31 312 ALA A C 1
ATOM 2525 O O . ALA A 1 312 ? 52.700 8.091 -112.561 1.00 70.31 312 ALA A O 1
ATOM 2526 N N . GLN A 1 313 ? 52.325 6.701 -110.830 1.00 71.56 313 GLN A N 1
ATOM 2527 C CA . GLN A 1 313 ? 52.961 5.527 -111.440 1.00 71.56 313 GLN A CA 1
ATOM 2528 C C . GLN A 1 313 ? 52.157 4.993 -112.635 1.00 71.56 313 GLN A C 1
ATOM 2530 O O . GLN A 1 313 ? 52.743 4.652 -113.658 1.00 71.56 313 GLN A O 1
ATOM 2535 N N . ALA A 1 314 ? 50.823 4.975 -112.542 1.00 72.75 314 ALA A N 1
ATOM 2536 C CA . ALA A 1 314 ? 49.949 4.533 -113.631 1.00 72.75 314 ALA A CA 1
ATOM 2537 C C . ALA A 1 314 ? 49.985 5.462 -114.866 1.00 72.75 314 ALA A C 1
ATOM 2539 O O . ALA A 1 314 ? 49.754 5.003 -115.979 1.00 72.75 314 ALA A O 1
ATOM 2540 N N . MET A 1 315 ? 50.309 6.749 -114.685 1.00 70.44 315 MET A N 1
ATOM 2541 C CA . MET A 1 315 ? 50.420 7.753 -115.760 1.00 70.44 315 MET A CA 1
ATOM 2542 C C . MET A 1 315 ? 51.812 7.799 -116.431 1.00 70.44 315 MET A C 1
ATOM 2544 O O . MET A 1 315 ? 52.034 8.632 -117.305 1.00 70.44 315 MET A O 1
ATOM 2548 N N . GLY A 1 316 ? 52.751 6.916 -116.058 1.00 53.56 316 GLY A N 1
ATOM 2549 C CA . GLY A 1 316 ? 54.012 6.721 -116.791 1.00 53.56 316 GLY A CA 1
ATOM 2550 C C . GLY A 1 316 ? 55.117 7.756 -116.541 1.00 53.56 316 GLY A C 1
ATOM 2551 O O . GLY A 1 316 ? 56.050 7.845 -117.336 1.00 53.56 316 GLY A O 1
ATOM 2552 N N . TYR A 1 317 ? 55.060 8.526 -115.450 1.00 52.03 317 TYR A N 1
ATOM 2553 C CA . TYR A 1 317 ? 56.177 9.396 -115.066 1.00 52.03 317 TYR A CA 1
ATOM 2554 C C . TYR A 1 317 ? 57.342 8.549 -114.511 1.00 52.03 317 TYR A C 1
ATOM 2556 O O . TYR A 1 317 ? 57.135 7.795 -113.555 1.00 52.03 317 TYR A O 1
ATOM 2564 N N . PRO A 1 318 ? 58.560 8.636 -115.080 1.00 45.97 318 PRO A N 1
ATOM 2565 C CA . PRO A 1 318 ? 59.691 7.818 -114.657 1.00 45.97 318 PRO A CA 1
ATOM 2566 C C . PRO A 1 318 ? 60.120 8.165 -113.220 1.00 45.97 318 PRO A C 1
ATOM 2568 O O . PRO A 1 318 ? 60.091 9.337 -112.832 1.00 45.97 318 PRO A O 1
ATOM 2571 N N . PRO A 1 319 ? 60.520 7.169 -112.408 1.00 51.34 319 PRO A N 1
ATOM 2572 C CA . PRO A 1 319 ? 60.985 7.410 -111.051 1.00 51.34 319 PRO A CA 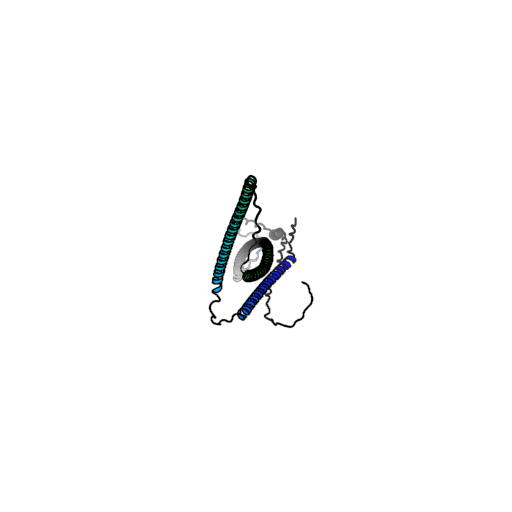1
ATOM 2573 C C . PRO A 1 319 ? 62.294 8.204 -111.105 1.00 51.34 319 PRO A C 1
ATOM 2575 O O . PRO A 1 319 ? 63.292 7.724 -111.637 1.00 51.34 319 PRO A O 1
ATOM 2578 N N . ASN A 1 320 ? 62.299 9.421 -110.557 1.00 44.00 320 ASN A N 1
ATOM 2579 C CA . ASN A 1 320 ? 63.524 10.200 -110.397 1.00 44.00 320 ASN A CA 1
ATOM 2580 C C . ASN A 1 320 ? 64.484 9.452 -109.456 1.00 44.00 320 ASN A C 1
ATOM 2582 O O . ASN A 1 320 ? 64.322 9.457 -108.234 1.00 44.00 320 ASN A O 1
ATOM 2586 N N . SER A 1 321 ? 65.492 8.811 -110.046 1.00 46.00 321 SER A N 1
ATOM 2587 C CA . SER A 1 321 ? 66.684 8.301 -109.381 1.00 46.00 321 SER A CA 1
ATOM 2588 C C . SER A 1 321 ? 67.575 9.478 -108.976 1.00 46.00 321 SER A C 1
ATOM 2590 O O . SER A 1 321 ? 68.388 9.944 -109.769 1.00 46.00 321 SER A O 1
ATOM 2592 N N . ASN A 1 322 ? 67.346 10.016 -107.779 1.00 46.72 322 ASN A N 1
ATOM 2593 C CA . ASN A 1 322 ? 68.345 10.623 -106.888 1.00 46.72 322 ASN A CA 1
ATOM 2594 C C . ASN A 1 322 ? 67.608 11.322 -105.745 1.00 46.72 322 ASN A C 1
ATOM 2596 O O . ASN A 1 322 ? 67.424 12.537 -105.736 1.00 46.72 322 ASN A O 1
ATOM 2600 N N . VAL A 1 323 ? 67.196 10.530 -104.760 1.00 47.38 323 VAL A N 1
ATOM 2601 C CA . VAL A 1 323 ? 67.081 11.024 -103.390 1.00 47.38 323 VAL A CA 1
ATOM 2602 C C . VAL A 1 323 ? 68.345 10.526 -102.706 1.00 47.38 323 VAL A C 1
ATOM 2604 O O . VAL A 1 323 ? 68.413 9.379 -102.277 1.00 47.38 323 VAL A O 1
ATOM 2607 N N . GLN A 1 324 ? 69.392 11.352 -102.741 1.00 41.19 324 GLN A N 1
ATOM 2608 C CA . GLN A 1 324 ? 70.512 11.202 -101.820 1.00 41.19 324 GLN A CA 1
ATOM 2609 C C . GLN A 1 324 ? 69.985 11.359 -100.393 1.00 41.19 324 GLN A C 1
ATOM 2611 O O . GLN A 1 324 ? 69.051 12.132 -100.165 1.00 41.19 324 GLN A O 1
ATOM 2616 N N . ASP A 1 325 ? 70.608 10.636 -99.465 1.00 46.41 325 ASP A N 1
ATOM 2617 C CA . ASP A 1 325 ? 70.499 10.808 -98.020 1.00 46.41 325 ASP A CA 1
ATOM 2618 C C . ASP A 1 325 ? 70.762 12.271 -97.634 1.00 46.41 325 ASP A C 1
ATOM 2620 O O . ASP A 1 325 ? 71.874 12.675 -97.303 1.00 46.41 325 ASP A O 1
ATOM 2624 N N . SER A 1 326 ? 69.728 13.104 -97.691 1.00 44.84 326 SER A N 1
ATOM 2625 C CA . SER A 1 326 ? 69.704 14.354 -96.957 1.00 44.84 326 SER A CA 1
ATOM 2626 C C . SER A 1 326 ? 69.146 14.033 -95.581 1.00 44.84 326 SER A C 1
ATOM 2628 O O . SER A 1 326 ? 67.930 13.943 -95.393 1.00 44.84 326 SER A O 1
ATOM 2630 N N . GLU A 1 327 ? 70.048 13.894 -94.617 1.00 50.22 327 GLU A N 1
ATOM 2631 C CA . GLU A 1 327 ? 69.811 14.037 -93.181 1.00 50.22 327 GLU A CA 1
ATOM 2632 C C . GLU A 1 327 ? 69.235 15.430 -92.847 1.00 50.22 327 GLU A C 1
ATOM 2634 O O . GLU A 1 327 ? 69.773 16.143 -92.019 1.00 50.22 327 GLU A O 1
ATOM 2639 N N . HIS A 1 328 ? 68.174 15.898 -93.502 1.00 49.78 328 HIS A N 1
ATOM 2640 C CA . HIS A 1 328 ? 67.527 17.192 -93.260 1.00 49.78 328 HIS A CA 1
ATOM 2641 C C . HIS A 1 328 ? 66.002 16.994 -93.264 1.00 49.78 328 HIS A C 1
ATOM 2643 O O . HIS A 1 328 ? 65.251 17.605 -94.017 1.00 49.78 328 HIS A O 1
ATOM 2649 N N . CYS A 1 329 ? 65.542 16.113 -92.372 1.00 47.22 329 CYS A N 1
ATOM 2650 C CA . CYS A 1 329 ? 64.154 16.043 -91.905 1.00 47.22 329 CYS A CA 1
ATOM 2651 C C . CYS A 1 329 ? 64.047 16.325 -90.396 1.00 47.22 329 CYS A C 1
ATOM 2653 O O . CYS A 1 329 ? 63.183 15.779 -89.719 1.00 47.22 329 CYS A O 1
ATOM 2655 N N . ASN A 1 330 ? 64.889 17.218 -89.869 1.00 51.34 330 ASN A N 1
ATOM 2656 C CA . ASN A 1 330 ? 64.575 17.949 -88.643 1.00 51.34 330 ASN A CA 1
ATOM 2657 C C . ASN A 1 330 ? 64.214 19.386 -89.040 1.00 51.34 330 ASN A C 1
ATOM 2659 O O . ASN A 1 330 ? 64.991 20.036 -89.730 1.00 51.34 330 ASN A O 1
ATOM 2663 N N . ASN A 1 331 ? 63.057 19.865 -88.575 1.00 48.34 331 ASN A N 1
ATOM 2664 C CA . ASN A 1 331 ? 62.480 21.207 -88.771 1.00 48.34 331 ASN A CA 1
ATOM 2665 C C . ASN A 1 331 ? 61.610 21.440 -90.018 1.00 48.34 331 ASN A C 1
ATOM 2667 O O . ASN A 1 331 ? 61.922 22.281 -90.851 1.00 48.34 331 ASN A O 1
ATOM 2671 N N . MET A 1 332 ? 60.426 20.824 -90.059 1.00 50.28 332 MET A N 1
ATOM 2672 C CA . MET A 1 332 ? 59.202 21.527 -90.488 1.00 50.28 332 MET A CA 1
ATOM 2673 C C . MET A 1 332 ? 57.973 20.942 -89.775 1.00 50.28 332 MET A C 1
ATOM 2675 O O . MET A 1 332 ? 57.019 20.462 -90.377 1.00 50.28 332 MET A O 1
ATOM 2679 N N . THR A 1 333 ? 57.977 21.000 -88.444 1.00 45.62 333 THR A N 1
ATOM 2680 C CA . THR A 1 333 ? 56.721 21.204 -87.714 1.00 45.62 333 THR A CA 1
ATOM 2681 C C . THR A 1 333 ? 56.309 22.659 -87.935 1.00 45.62 333 THR A C 1
ATOM 2683 O O . THR A 1 333 ? 57.084 23.542 -87.555 1.00 45.62 333 THR A O 1
ATOM 2686 N N . PRO A 1 334 ? 55.135 22.973 -88.512 1.00 48.00 334 PRO A N 1
ATOM 2687 C CA . PRO A 1 334 ? 54.612 24.319 -88.377 1.00 48.00 334 PRO A CA 1
ATOM 2688 C C . PRO A 1 334 ? 54.412 24.571 -86.882 1.00 48.00 334 PRO A C 1
ATOM 2690 O O . PRO A 1 334 ? 53.717 23.819 -86.196 1.00 48.00 334 PRO A O 1
ATOM 2693 N N . HIS A 1 335 ? 55.076 25.609 -86.375 1.00 39.25 335 HIS A N 1
ATOM 2694 C CA . HIS A 1 335 ? 54.780 26.216 -85.088 1.00 39.25 335 HIS A CA 1
ATOM 2695 C C . HIS A 1 335 ? 53.289 26.572 -85.064 1.00 39.25 335 HIS A C 1
ATOM 2697 O O . HIS A 1 335 ? 52.877 27.646 -85.496 1.00 39.25 335 HIS A O 1
ATOM 2703 N N . ALA A 1 336 ? 52.466 25.669 -84.535 1.00 36.91 336 ALA A N 1
ATOM 2704 C CA . ALA A 1 336 ? 51.243 26.076 -83.884 1.00 36.91 336 ALA A CA 1
ATOM 2705 C C . ALA A 1 336 ? 51.688 26.892 -82.669 1.00 36.91 336 ALA A C 1
ATOM 2707 O O . ALA A 1 336 ? 52.194 26.347 -81.686 1.00 36.91 336 ALA A O 1
ATOM 2708 N N . SER A 1 337 ? 51.564 28.213 -82.784 1.00 41.94 337 SER A N 1
ATOM 2709 C CA . SER A 1 337 ? 51.669 29.171 -81.689 1.00 41.94 337 SER A CA 1
ATOM 2710 C C . SER A 1 337 ? 50.589 28.874 -80.648 1.00 41.94 337 SER A C 1
ATOM 2712 O O . SER A 1 337 ? 49.586 29.569 -80.540 1.00 41.94 337 SER A O 1
ATOM 2714 N N . SER A 1 338 ? 50.788 27.812 -79.874 1.00 43.03 338 SER A N 1
ATOM 2715 C CA . SER A 1 338 ? 50.154 27.646 -78.581 1.00 43.03 338 SER A CA 1
ATOM 2716 C C . SER A 1 338 ? 50.973 28.481 -77.612 1.00 43.03 338 SER A C 1
ATOM 2718 O O . SER A 1 338 ? 52.105 28.144 -77.258 1.00 43.03 338 SER A O 1
ATOM 2720 N N . SER A 1 339 ? 50.403 29.629 -77.252 1.00 46.75 339 SER A N 1
ATOM 2721 C CA . SER A 1 339 ? 50.743 30.351 -76.037 1.00 46.75 339 SER A CA 1
ATOM 2722 C C . SER A 1 339 ? 50.921 29.334 -74.912 1.00 46.75 339 SER A C 1
ATOM 2724 O O . SER A 1 339 ? 49.959 28.737 -74.429 1.00 46.75 339 SER A O 1
ATOM 2726 N N . ARG A 1 340 ? 52.181 29.107 -74.532 1.00 41.47 340 ARG A N 1
ATOM 2727 C CA . ARG A 1 340 ? 52.567 28.371 -73.335 1.00 41.47 340 ARG A CA 1
ATOM 2728 C C . ARG A 1 340 ? 52.134 29.188 -72.115 1.00 41.47 340 ARG A C 1
ATOM 2730 O O . ARG A 1 340 ? 52.967 29.747 -71.411 1.00 41.47 340 ARG A O 1
ATOM 2737 N N . GLN A 1 341 ? 50.840 29.206 -71.814 1.00 41.34 341 GLN A N 1
ATOM 2738 C CA . GLN A 1 341 ? 50.456 29.075 -70.419 1.00 41.34 341 GLN A CA 1
ATOM 2739 C C . GLN A 1 341 ? 50.857 27.660 -70.033 1.00 41.34 341 GLN A C 1
ATOM 2741 O O . GLN A 1 341 ? 50.346 26.684 -70.577 1.00 41.34 341 GLN A O 1
ATOM 2746 N N . ARG A 1 342 ? 51.852 27.558 -69.147 1.00 40.72 342 ARG A N 1
ATOM 2747 C CA . ARG A 1 342 ? 52.134 26.309 -68.448 1.00 40.72 342 ARG A CA 1
ATOM 2748 C C . ARG A 1 342 ? 50.785 25.811 -67.913 1.00 40.72 342 ARG A C 1
ATOM 2750 O O . ARG A 1 342 ? 50.203 26.539 -67.106 1.00 40.72 342 ARG A O 1
ATOM 2757 N N . PRO A 1 343 ? 50.268 24.639 -68.324 1.00 42.78 343 PRO A N 1
ATOM 2758 C CA . PRO A 1 343 ? 49.260 23.999 -67.500 1.00 42.78 343 PRO A CA 1
ATOM 2759 C C . PRO A 1 343 ? 49.883 23.910 -66.101 1.00 42.78 343 PRO A C 1
ATOM 2761 O O . PRO A 1 343 ? 51.073 23.569 -66.006 1.00 42.78 343 PRO A O 1
ATOM 2764 N N . PRO A 1 344 ? 49.175 24.330 -65.036 1.00 48.09 344 PRO A N 1
ATOM 2765 C CA . PRO A 1 344 ? 49.699 24.199 -63.690 1.00 48.09 344 PRO A CA 1
ATOM 2766 C C . PRO A 1 344 ? 50.168 22.759 -63.558 1.00 48.09 344 PRO A C 1
ATOM 2768 O O . PRO A 1 344 ? 49.432 21.834 -63.906 1.00 48.09 344 PRO A O 1
ATOM 2771 N N . VAL A 1 345 ? 51.435 22.602 -63.173 1.00 37.38 345 VAL A N 1
ATOM 2772 C CA . VAL A 1 345 ? 52.014 21.314 -62.818 1.00 37.38 345 VAL A CA 1
ATOM 2773 C C . VAL A 1 345 ? 50.969 20.652 -61.942 1.00 37.38 345 VAL A C 1
ATOM 2775 O O . VAL A 1 345 ? 50.670 21.175 -60.869 1.00 37.38 345 VAL A O 1
ATOM 2778 N N . ALA A 1 346 ? 50.350 19.587 -62.456 1.00 42.19 346 ALA A N 1
ATOM 2779 C CA . ALA A 1 346 ? 49.503 18.734 -61.659 1.00 42.19 346 ALA A CA 1
ATOM 2780 C C . ALA A 1 346 ? 50.414 18.290 -60.529 1.00 42.19 346 ALA A C 1
ATOM 2782 O O . ALA A 1 346 ? 51.361 17.526 -60.734 1.00 42.19 346 ALA A O 1
ATOM 2783 N N . THR A 1 347 ? 50.208 18.914 -59.374 1.00 44.84 347 THR A N 1
ATOM 2784 C CA . THR A 1 347 ? 50.808 18.536 -58.118 1.00 44.84 347 THR A CA 1
ATOM 2785 C C . THR A 1 347 ? 50.681 17.031 -58.073 1.00 44.84 347 THR A C 1
ATOM 2787 O O . THR A 1 347 ? 49.578 16.495 -58.163 1.00 44.84 347 THR A O 1
ATOM 2790 N N . GLN A 1 348 ? 51.826 16.354 -58.043 1.00 42.00 348 GLN A N 1
ATOM 2791 C CA . GLN A 1 348 ? 51.896 14.946 -57.717 1.00 42.00 348 GLN A CA 1
ATOM 2792 C C . GLN A 1 348 ? 51.248 14.798 -56.336 1.00 42.00 348 GLN A C 1
ATOM 2794 O O . GLN A 1 348 ? 51.918 14.905 -55.312 1.00 42.00 348 GLN A O 1
ATOM 2799 N N . SER A 1 349 ? 49.926 14.624 -56.285 1.00 49.66 349 SER A N 1
ATOM 2800 C CA . SER A 1 349 ? 49.262 14.107 -55.104 1.00 49.66 349 SER A CA 1
ATOM 2801 C C . SER A 1 349 ? 49.653 12.641 -55.079 1.00 49.66 349 SER A C 1
ATOM 2803 O O . SER A 1 349 ? 49.115 11.813 -55.814 1.00 49.66 349 SER A O 1
ATOM 2805 N N . SER A 1 350 ? 50.705 12.368 -54.323 1.00 48.22 350 SER A N 1
ATOM 2806 C CA . SER A 1 350 ? 51.206 11.046 -54.007 1.00 48.22 350 SER A CA 1
ATOM 2807 C C . SER A 1 350 ? 50.044 10.128 -53.616 1.00 48.22 350 SER A C 1
ATOM 2809 O O . SER A 1 350 ? 49.549 10.157 -52.491 1.00 48.22 350 SER A O 1
ATOM 2811 N N . ASN A 1 351 ? 49.620 9.268 -54.544 1.00 53.16 351 ASN A N 1
ATOM 2812 C CA . ASN A 1 351 ? 48.656 8.200 -54.261 1.00 53.16 351 ASN A CA 1
ATOM 2813 C C . ASN A 1 351 ? 49.188 7.213 -53.199 1.00 53.16 351 ASN A C 1
ATOM 2815 O O . ASN A 1 351 ? 48.405 6.515 -52.563 1.00 53.16 351 ASN A O 1
ATOM 2819 N N . GLU A 1 352 ? 50.496 7.211 -52.921 1.00 51.31 352 GLU A N 1
ATOM 2820 C CA . GLU A 1 352 ? 51.094 6.469 -51.801 1.00 51.31 352 GLU A CA 1
ATOM 2821 C C . GLU A 1 352 ? 50.803 7.096 -50.425 1.00 51.31 352 GLU A C 1
ATOM 2823 O O . GLU A 1 352 ? 50.756 6.383 -49.421 1.00 51.31 352 GLU A O 1
ATOM 2828 N N . GLY A 1 353 ? 50.530 8.406 -50.368 1.00 47.94 353 GLY A N 1
ATOM 2829 C CA . GLY A 1 353 ? 50.128 9.107 -49.144 1.00 47.94 353 GLY A CA 1
ATOM 2830 C C . GLY A 1 353 ? 48.663 8.877 -48.753 1.00 47.94 353 GLY A C 1
ATOM 2831 O O . GLY A 1 353 ? 48.301 9.048 -47.590 1.00 47.94 353 GLY A O 1
ATOM 2832 N N . PHE A 1 354 ? 47.810 8.464 -49.698 1.00 52.72 354 PHE A N 1
ATOM 2833 C CA . PHE A 1 354 ? 46.373 8.274 -49.465 1.00 52.72 354 PHE A CA 1
ATOM 2834 C C . PHE A 1 354 ? 46.076 6.945 -48.753 1.00 52.72 354 PHE A C 1
ATOM 2836 O O . PHE A 1 354 ? 45.375 6.924 -47.741 1.00 52.72 354 PHE A O 1
ATOM 2843 N N . ALA A 1 355 ? 46.709 5.847 -49.189 1.00 53.84 355 ALA A N 1
ATOM 2844 C CA . ALA A 1 355 ? 46.587 4.545 -48.525 1.00 53.84 355 ALA A CA 1
ATOM 2845 C C . ALA A 1 355 ? 47.166 4.557 -47.095 1.00 53.84 355 ALA A C 1
ATOM 2847 O O . ALA A 1 355 ? 46.610 3.940 -46.184 1.00 53.84 355 ALA A O 1
ATOM 2848 N N . THR A 1 356 ? 48.244 5.315 -46.863 1.00 56.66 356 THR A N 1
ATOM 2849 C CA . THR A 1 356 ? 48.821 5.491 -45.521 1.00 56.66 356 THR A CA 1
ATOM 2850 C C . THR A 1 356 ? 47.997 6.424 -44.631 1.00 56.66 356 THR A C 1
ATOM 2852 O O . THR A 1 356 ? 47.958 6.185 -43.425 1.00 56.66 356 THR A O 1
ATOM 2855 N N . ASN A 1 357 ? 47.286 7.422 -45.171 1.00 53.78 357 ASN A N 1
ATOM 2856 C CA . ASN A 1 357 ? 46.369 8.253 -44.377 1.00 53.78 357 ASN A CA 1
ATOM 2857 C C . ASN A 1 357 ? 45.097 7.503 -43.963 1.00 53.78 357 ASN A C 1
ATOM 2859 O O . ASN A 1 357 ? 44.692 7.619 -42.808 1.00 53.78 357 ASN A O 1
ATOM 2863 N N . ILE A 1 358 ? 44.527 6.667 -44.837 1.00 54.75 358 ILE A N 1
ATOM 2864 C CA . ILE A 1 358 ? 43.398 5.790 -44.478 1.00 54.75 358 ILE A CA 1
ATOM 2865 C C . ILE A 1 358 ? 43.829 4.791 -43.390 1.00 54.75 358 ILE A C 1
ATOM 2867 O O . ILE A 1 358 ? 43.155 4.649 -42.370 1.00 54.75 358 ILE A O 1
ATOM 2871 N N . ALA A 1 359 ? 45.007 4.170 -43.529 1.00 55.44 359 ALA A N 1
ATOM 2872 C CA . ALA A 1 359 ? 45.541 3.244 -42.526 1.00 55.44 359 ALA A CA 1
ATOM 2873 C C . ALA A 1 359 ? 45.939 3.922 -41.198 1.00 55.44 359 ALA A C 1
ATOM 2875 O O . ALA A 1 359 ? 45.932 3.276 -40.147 1.00 55.44 359 ALA A O 1
ATOM 2876 N N . ARG A 1 360 ? 46.295 5.214 -41.222 1.00 54.03 360 ARG A N 1
ATOM 2877 C CA . ARG A 1 360 ? 46.647 5.990 -40.023 1.00 54.03 360 ARG A CA 1
ATOM 2878 C C . ARG A 1 360 ? 45.406 6.554 -39.319 1.00 54.03 360 ARG A C 1
ATOM 2880 O O . ARG A 1 360 ? 45.399 6.553 -38.093 1.00 54.03 360 ARG A O 1
ATOM 2887 N N . GLN A 1 361 ? 44.340 6.916 -40.040 1.00 54.53 361 GLN A N 1
ATOM 2888 C CA . GLN A 1 361 ? 43.058 7.309 -39.430 1.00 54.53 361 GLN A CA 1
ATOM 2889 C C . GLN A 1 361 ? 42.268 6.119 -38.861 1.00 54.53 361 GLN A C 1
ATOM 2891 O O . GLN A 1 361 ? 41.610 6.262 -37.833 1.00 54.53 361 GLN A O 1
ATOM 2896 N N . LEU A 1 362 ? 42.416 4.920 -39.436 1.00 50.75 362 LEU A N 1
ATOM 2897 C CA . LEU A 1 362 ? 41.843 3.679 -38.889 1.00 50.75 362 LEU A CA 1
ATOM 2898 C C . LEU A 1 362 ? 42.556 3.155 -37.626 1.00 50.75 362 LEU A C 1
ATOM 2900 O O . LEU A 1 362 ? 42.044 2.257 -36.966 1.00 50.75 362 LEU A O 1
ATOM 2904 N N . LYS A 1 363 ? 43.734 3.691 -37.274 1.00 51.94 363 LYS A N 1
ATOM 2905 C CA . LYS A 1 363 ? 44.487 3.315 -36.057 1.00 51.94 363 LYS A CA 1
ATOM 2906 C C . LYS A 1 363 ? 44.350 4.314 -34.905 1.00 51.94 363 LYS A C 1
ATOM 2908 O O . LYS A 1 363 ? 44.762 3.996 -33.794 1.00 51.94 363 LYS A O 1
ATOM 2913 N N . SER A 1 364 ? 43.797 5.501 -35.155 1.00 48.12 364 SER A N 1
ATOM 2914 C CA . SER A 1 364 ? 43.549 6.533 -34.136 1.00 48.12 364 SER A CA 1
ATOM 2915 C C . SER A 1 364 ? 42.126 6.516 -33.578 1.00 48.12 364 SER A C 1
ATOM 2917 O O . SER A 1 364 ? 41.813 7.309 -32.693 1.00 48.12 364 SER A O 1
ATOM 2919 N N . SER A 1 365 ? 41.261 5.622 -34.062 1.00 50.22 365 SER A N 1
ATOM 2920 C CA . SER A 1 365 ? 40.019 5.309 -33.365 1.00 50.22 365 SER A CA 1
ATOM 2921 C C . SER A 1 365 ? 40.370 4.762 -31.975 1.00 50.22 365 SER A C 1
ATOM 2923 O O . SER A 1 365 ? 41.194 3.844 -31.893 1.00 50.22 365 SER A O 1
ATOM 2925 N N . PRO A 1 366 ? 39.802 5.319 -30.888 1.00 50.16 366 PRO A N 1
ATOM 2926 C CA . PRO A 1 366 ? 40.050 4.822 -29.540 1.00 50.16 366 PRO A CA 1
ATOM 2927 C C . PRO A 1 366 ? 39.792 3.311 -29.533 1.00 50.16 366 PRO A C 1
ATOM 2929 O O . PRO A 1 366 ? 38.844 2.880 -30.200 1.00 50.16 366 PRO A O 1
ATOM 2932 N N . PRO A 1 367 ? 40.630 2.498 -28.853 1.00 45.91 367 PRO A N 1
ATOM 2933 C CA . PRO A 1 367 ? 40.383 1.067 -28.774 1.00 45.91 367 PRO A CA 1
ATOM 2934 C C . PRO A 1 367 ? 38.935 0.904 -28.340 1.00 45.91 367 PRO A C 1
ATOM 2936 O O . PRO A 1 367 ? 38.530 1.548 -27.369 1.00 45.91 367 PRO A O 1
ATOM 2939 N N . LEU A 1 368 ? 38.167 0.135 -29.121 1.00 43.94 368 LEU A N 1
ATOM 2940 C CA . LEU A 1 368 ? 36.832 -0.322 -28.763 1.00 43.94 368 LEU A CA 1
ATOM 2941 C C . LEU A 1 368 ? 36.949 -0.826 -27.334 1.00 43.94 368 LEU A C 1
ATOM 2943 O O . LEU A 1 368 ? 37.464 -1.914 -27.086 1.00 43.94 368 LEU A O 1
ATOM 2947 N N . ALA A 1 369 ? 36.575 0.028 -26.385 1.00 42.34 369 ALA A N 1
ATOM 2948 C CA . ALA A 1 369 ? 36.418 -0.394 -25.024 1.00 42.34 369 ALA A CA 1
ATOM 2949 C C . ALA A 1 369 ? 35.420 -1.532 -25.132 1.00 42.34 369 ALA A C 1
ATOM 2951 O O . ALA A 1 369 ? 34.372 -1.358 -25.764 1.00 42.34 369 ALA A O 1
ATOM 2952 N N . ASP A 1 370 ? 35.785 -2.682 -24.572 1.00 44.62 370 ASP A N 1
ATOM 2953 C CA . ASP A 1 370 ? 34.871 -3.760 -24.246 1.00 44.62 370 ASP A CA 1
ATOM 2954 C C . ASP A 1 370 ? 33.777 -3.177 -23.340 1.00 44.62 370 ASP A C 1
ATOM 2956 O O . ASP A 1 370 ? 33.731 -3.397 -22.128 1.00 44.62 370 ASP A O 1
ATOM 2960 N N . HIS A 1 371 ? 32.865 -2.402 -23.922 1.00 44.12 371 HIS A N 1
ATOM 2961 C CA . HIS A 1 371 ? 31.515 -2.287 -23.452 1.00 44.12 371 HIS A CA 1
ATOM 2962 C C . HIS A 1 371 ? 30.981 -3.685 -23.661 1.00 44.12 371 HIS A C 1
ATOM 2964 O O . HIS A 1 371 ? 30.425 -4.014 -24.706 1.00 44.12 371 HIS A O 1
ATOM 2970 N N . LYS A 1 372 ? 31.238 -4.528 -22.653 1.00 41.22 372 LYS A N 1
ATOM 2971 C CA . LYS A 1 372 ? 30.430 -5.691 -22.357 1.00 41.22 372 LYS A CA 1
ATOM 2972 C C . LYS A 1 372 ? 29.007 -5.190 -22.498 1.00 41.22 372 LYS A C 1
ATOM 2974 O O . LYS A 1 372 ? 28.511 -4.492 -21.615 1.00 41.22 372 LYS A O 1
ATOM 2979 N N . VAL A 1 373 ? 28.401 -5.472 -23.647 1.00 41.28 373 VAL A N 1
ATOM 2980 C CA . VAL A 1 373 ? 26.959 -5.475 -23.796 1.00 41.28 373 VAL A CA 1
ATOM 2981 C C . VAL A 1 373 ? 26.518 -6.280 -22.584 1.00 41.28 373 VAL A C 1
ATOM 2983 O O . VAL A 1 373 ? 26.966 -7.426 -22.471 1.00 41.28 373 VAL A O 1
ATOM 2986 N N . PRO A 1 374 ? 25.820 -5.692 -21.596 1.00 43.16 374 PRO A N 1
ATOM 2987 C CA . PRO A 1 374 ? 25.337 -6.488 -20.492 1.00 43.16 374 PRO A CA 1
ATOM 2988 C C . PRO A 1 374 ? 24.457 -7.541 -21.148 1.00 43.16 374 PRO A C 1
ATOM 2990 O O . PRO A 1 374 ? 23.414 -7.221 -21.717 1.00 43.16 374 PRO A O 1
ATOM 2993 N N . SER A 1 375 ? 24.964 -8.775 -21.180 1.00 46.16 375 SER A N 1
ATOM 2994 C CA . SER A 1 375 ? 24.235 -9.934 -21.648 1.00 46.16 375 SER A CA 1
ATOM 2995 C C . SER A 1 375 ? 22.941 -9.908 -20.865 1.00 46.16 375 SER A C 1
ATOM 2997 O O . SER A 1 375 ? 22.976 -10.045 -19.638 1.00 46.16 375 SER A O 1
ATOM 2999 N N . ILE A 1 376 ? 21.838 -9.627 -21.555 1.00 44.28 376 ILE A N 1
ATOM 3000 C CA . ILE A 1 376 ? 20.501 -9.749 -20.995 1.00 44.28 376 ILE A CA 1
ATOM 3001 C C . ILE A 1 376 ? 20.487 -11.156 -20.406 1.00 44.28 376 ILE A C 1
ATOM 3003 O O . ILE A 1 376 ? 20.692 -12.109 -21.157 1.00 44.28 376 ILE A O 1
ATOM 3007 N N . PRO A 1 377 ? 20.402 -11.315 -19.076 1.00 41.56 377 PRO A N 1
ATOM 3008 C CA . PRO A 1 377 ? 20.389 -12.648 -18.529 1.00 41.56 377 PRO A CA 1
ATOM 3009 C C . PRO A 1 377 ? 19.117 -13.297 -19.063 1.00 41.56 377 PRO A C 1
ATOM 3011 O O . PRO A 1 377 ? 18.025 -12.775 -18.825 1.00 41.56 377 PRO A O 1
ATOM 3014 N N . ASP A 1 378 ? 19.281 -14.413 -19.774 1.00 38.03 378 ASP A N 1
ATOM 3015 C CA . ASP A 1 378 ? 18.234 -15.384 -20.088 1.00 38.03 378 ASP A CA 1
ATOM 3016 C C . ASP A 1 378 ? 17.706 -15.953 -18.766 1.00 38.03 378 ASP A C 1
ATOM 3018 O O . ASP A 1 378 ? 17.942 -17.098 -18.385 1.00 38.03 378 ASP A O 1
ATOM 3022 N N . LYS A 1 379 ? 17.043 -15.110 -17.976 1.00 45.50 379 LYS A N 1
ATOM 3023 C CA . LYS A 1 379 ? 16.198 -15.577 -16.898 1.00 45.50 379 LYS A CA 1
ATOM 3024 C C . LYS A 1 379 ? 14.905 -15.992 -17.577 1.00 45.50 379 LYS A C 1
ATOM 3026 O O . LYS A 1 379 ? 14.300 -15.155 -18.251 1.00 45.50 379 LYS A O 1
ATOM 3031 N N . PRO A 1 380 ? 14.473 -17.252 -17.417 1.00 43.16 380 PRO A N 1
ATOM 3032 C CA . PRO A 1 380 ? 13.165 -17.645 -17.889 1.00 43.16 380 PRO A CA 1
ATOM 3033 C C . PRO A 1 380 ? 12.160 -16.687 -17.253 1.00 43.16 380 PRO A C 1
ATOM 3035 O O . PRO A 1 380 ? 12.081 -16.568 -16.028 1.00 43.16 380 PRO A O 1
ATOM 3038 N N . ILE A 1 381 ? 11.429 -15.962 -18.098 1.00 40.00 381 ILE A N 1
ATOM 3039 C CA . ILE A 1 381 ? 10.179 -15.326 -17.701 1.00 40.00 381 ILE A CA 1
ATOM 3040 C C . ILE A 1 381 ? 9.396 -16.430 -16.998 1.00 40.00 381 ILE A C 1
ATOM 3042 O O . ILE A 1 381 ? 9.213 -17.497 -17.586 1.00 40.00 381 ILE A O 1
ATOM 3046 N N . CYS A 1 382 ? 9.011 -16.217 -15.737 1.00 36.50 382 CYS A N 1
ATOM 3047 C CA . CYS A 1 382 ? 8.162 -17.147 -15.007 1.00 36.50 382 CYS A CA 1
ATOM 3048 C C . CYS A 1 382 ? 6.929 -17.424 -15.868 1.00 36.50 382 CYS A C 1
ATOM 3050 O O . CYS A 1 382 ? 6.012 -16.605 -15.935 1.00 36.50 382 CYS A O 1
ATOM 3052 N N . SER A 1 383 ? 6.927 -18.561 -16.567 1.00 41.50 383 SER A N 1
ATOM 3053 C CA . SER A 1 383 ? 5.756 -19.048 -17.263 1.00 41.50 383 SER A CA 1
ATOM 3054 C C . SER A 1 383 ? 4.710 -19.257 -16.184 1.00 41.50 383 SER A C 1
ATOM 3056 O O . SER A 1 383 ? 4.897 -20.094 -15.297 1.00 41.50 383 SER A O 1
ATOM 3058 N N . LEU A 1 384 ? 3.633 -18.479 -16.239 1.00 42.47 384 LEU A N 1
ATOM 3059 C CA . LEU A 1 384 ? 2.394 -18.798 -15.551 1.00 42.47 384 LEU A CA 1
ATOM 3060 C C . LEU A 1 384 ? 1.933 -20.154 -16.093 1.00 42.47 384 LEU A C 1
ATOM 3062 O O . LEU A 1 384 ? 1.195 -20.225 -17.072 1.00 42.47 384 LEU A O 1
ATOM 3066 N N . GLN A 1 385 ? 2.414 -21.239 -15.483 1.00 40.38 385 GLN A N 1
ATOM 3067 C CA . GLN A 1 385 ? 1.756 -22.527 -15.572 1.00 40.38 385 GLN A CA 1
ATOM 3068 C C . GLN A 1 385 ? 0.384 -22.320 -14.944 1.00 40.38 385 GLN A C 1
ATOM 3070 O O . GLN A 1 385 ? 0.221 -22.218 -13.729 1.00 40.38 385 GLN A O 1
ATOM 3075 N N . THR A 1 386 ? -0.600 -22.171 -15.819 1.00 41.88 386 THR A N 1
ATOM 3076 C CA . THR A 1 386 ? -2.011 -22.321 -15.527 1.00 41.88 386 THR A CA 1
ATOM 3077 C C . THR A 1 386 ? -2.193 -23.637 -14.780 1.00 41.88 386 THR A C 1
ATOM 3079 O O . THR A 1 386 ? -2.139 -24.719 -15.361 1.00 41.88 386 THR A O 1
ATOM 3082 N N . PHE A 1 387 ? -2.394 -23.546 -13.465 1.00 39.34 387 PHE A N 1
ATOM 3083 C CA . PHE A 1 387 ? -2.893 -24.652 -12.662 1.00 39.34 387 PHE A CA 1
ATOM 3084 C C . PHE A 1 387 ? -4.319 -24.950 -13.130 1.00 39.34 387 PHE A C 1
ATOM 3086 O O . PHE A 1 387 ? -5.294 -24.392 -12.629 1.00 39.34 387 PHE A O 1
ATOM 3093 N N . ALA A 1 388 ? -4.432 -25.813 -14.137 1.00 39.25 388 ALA A N 1
ATOM 3094 C CA . ALA A 1 388 ? -5.667 -26.497 -14.453 1.00 39.25 388 ALA A CA 1
ATOM 3095 C C . ALA A 1 388 ? -6.061 -27.317 -13.218 1.00 39.25 388 ALA A C 1
ATOM 3097 O O . ALA A 1 388 ? -5.429 -28.319 -12.883 1.00 39.25 388 ALA A O 1
ATOM 3098 N N . VAL A 1 389 ? -7.082 -26.847 -12.506 1.00 42.34 389 VAL A N 1
ATOM 3099 C CA . VAL A 1 389 ? -7.727 -27.586 -11.422 1.00 42.34 389 VAL A CA 1
ATOM 3100 C C . VAL A 1 389 ? -8.388 -28.816 -12.055 1.00 42.34 389 VAL A C 1
ATOM 3102 O O . VAL A 1 389 ? -9.279 -28.640 -12.888 1.00 42.34 389 VAL A O 1
ATOM 3105 N N . PRO A 1 390 ? -7.984 -30.056 -11.720 1.00 41.78 390 PRO A N 1
ATOM 3106 C CA . PRO A 1 390 ? -8.636 -31.231 -12.278 1.00 41.78 390 PRO A CA 1
ATOM 3107 C C . PRO A 1 390 ? -10.081 -31.301 -11.753 1.00 41.78 390 PRO A C 1
ATOM 3109 O O . PRO A 1 390 ? -10.289 -31.292 -10.534 1.00 41.78 390 PRO A O 1
ATOM 3112 N N . PRO A 1 391 ? -11.104 -31.383 -12.624 1.00 55.41 391 PRO A N 1
ATOM 3113 C CA . PRO A 1 391 ? -12.470 -31.611 -12.189 1.00 55.41 391 PRO A CA 1
ATOM 3114 C C . PRO A 1 391 ? -12.600 -33.096 -11.844 1.00 55.41 391 PRO A C 1
ATOM 3116 O O . PRO A 1 391 ? -12.818 -33.937 -12.710 1.00 55.41 391 PRO A O 1
ATOM 3119 N N . GLY A 1 392 ? -12.425 -33.456 -10.574 1.00 44.75 392 GLY A N 1
ATOM 3120 C CA . GLY A 1 392 ? -12.576 -34.854 -10.191 1.00 44.75 392 GLY A CA 1
ATOM 3121 C C . GLY A 1 392 ? -12.433 -35.130 -8.705 1.00 44.75 392 GLY A C 1
ATOM 3122 O O . GLY A 1 392 ? -11.338 -35.082 -8.161 1.00 44.75 392 GLY A O 1
ATOM 3123 N N . GLY A 1 393 ? -13.535 -35.551 -8.080 1.00 42.00 393 GLY A N 1
ATOM 3124 C CA . GLY A 1 393 ? -13.437 -36.569 -7.034 1.00 42.00 393 GLY A CA 1
ATOM 3125 C C . GLY A 1 393 ? -13.786 -36.162 -5.607 1.00 42.00 393 GLY A C 1
ATOM 3126 O O . GLY A 1 393 ? -13.101 -36.572 -4.676 1.00 42.00 393 GLY A O 1
ATOM 3127 N N . ILE A 1 394 ? -14.919 -35.488 -5.390 1.00 48.22 394 ILE A N 1
ATOM 3128 C CA . ILE A 1 394 ? -15.655 -35.705 -4.136 1.00 48.22 394 ILE A CA 1
ATOM 3129 C C . ILE A 1 394 ? -16.221 -37.130 -4.196 1.00 48.22 394 ILE A C 1
ATOM 3131 O O . ILE A 1 394 ? -17.281 -37.371 -4.768 1.00 48.22 394 ILE A O 1
ATOM 3135 N N . ARG A 1 395 ? -15.521 -38.094 -3.594 1.00 42.38 395 ARG A N 1
ATOM 3136 C CA . ARG A 1 395 ? -16.164 -39.296 -3.054 1.00 42.38 395 ARG A CA 1
ATOM 3137 C C . ARG A 1 395 ? -15.882 -39.363 -1.565 1.00 42.38 395 ARG A C 1
ATOM 3139 O O . ARG A 1 395 ? -14.760 -39.590 -1.124 1.00 42.38 395 ARG A O 1
ATOM 3146 N N . ALA A 1 396 ? -16.943 -39.148 -0.798 1.00 49.81 396 ALA A N 1
ATOM 3147 C CA . ALA A 1 396 ? -16.993 -39.468 0.611 1.00 49.81 396 ALA A CA 1
ATOM 3148 C C . ALA A 1 396 ? -16.658 -40.952 0.802 1.00 49.81 396 ALA A C 1
ATOM 3150 O O . ALA A 1 396 ? -17.344 -41.810 0.248 1.00 49.81 396 ALA A O 1
ATOM 3151 N N . ASN A 1 397 ? -15.652 -41.253 1.622 1.00 39.06 397 ASN A N 1
ATOM 3152 C CA . ASN A 1 397 ? -15.505 -42.583 2.192 1.00 39.06 397 ASN A CA 1
ATOM 3153 C C . ASN A 1 397 ? -15.679 -42.489 3.710 1.00 39.06 397 ASN A C 1
ATOM 3155 O O . ASN A 1 397 ? -14.782 -42.096 4.455 1.00 39.06 397 ASN A O 1
ATOM 3159 N N . ARG A 1 398 ? -16.896 -42.808 4.159 1.00 50.50 398 ARG A N 1
ATOM 3160 C CA . ARG A 1 398 ? -17.196 -43.135 5.551 1.00 50.50 398 ARG A CA 1
ATOM 3161 C C . ARG A 1 398 ? -16.627 -44.527 5.822 1.00 50.50 398 ARG A C 1
ATOM 3163 O O . ARG A 1 398 ? -17.182 -45.491 5.317 1.00 50.50 398 ARG A O 1
ATOM 3170 N N . LYS A 1 399 ? -15.598 -44.633 6.665 1.00 44.56 399 LYS A N 1
ATOM 3171 C CA . LYS A 1 399 ? -15.462 -45.672 7.705 1.00 44.56 399 LYS A CA 1
ATOM 3172 C C . LYS A 1 399 ? -14.299 -45.308 8.628 1.00 44.56 399 LYS A C 1
ATOM 3174 O O . LYS A 1 399 ? -13.239 -44.889 8.180 1.00 44.56 399 LYS A O 1
ATOM 3179 N N . GLY A 1 400 ? -14.553 -45.392 9.930 1.00 53.72 400 GLY A N 1
ATOM 3180 C CA . GLY A 1 400 ? -13.659 -44.898 10.966 1.00 53.72 400 GLY A CA 1
ATOM 3181 C C . GLY A 1 400 ? -12.313 -45.615 11.031 1.00 53.72 400 GLY A C 1
ATOM 3182 O O . GLY A 1 400 ? -12.218 -46.827 10.856 1.00 53.72 400 GLY A O 1
ATOM 3183 N N . LYS A 1 401 ? -11.286 -44.849 11.395 1.00 44.62 401 LYS A N 1
ATOM 3184 C CA . LYS A 1 401 ? -10.109 -45.343 12.107 1.00 44.62 401 LYS A CA 1
ATOM 3185 C C . LYS A 1 401 ? -9.584 -44.199 12.972 1.00 44.62 401 LYS A C 1
ATOM 3187 O O . LYS A 1 401 ? -9.174 -43.166 12.457 1.00 44.62 401 LYS A O 1
ATOM 3192 N N . LYS A 1 402 ? -9.660 -44.364 14.296 1.00 51.16 402 LYS A N 1
ATOM 3193 C CA . LYS A 1 402 ? -8.985 -43.489 15.262 1.00 51.16 402 LYS A CA 1
ATOM 3194 C C . LYS A 1 402 ? -7.480 -43.682 15.070 1.00 51.16 402 LYS A C 1
ATOM 3196 O O . LYS A 1 402 ? -6.969 -44.746 15.409 1.00 51.16 402 LYS A O 1
ATOM 3201 N N . THR A 1 403 ? -6.774 -42.685 14.553 1.00 52.06 403 THR A N 1
ATOM 3202 C CA . THR A 1 403 ? -5.312 -42.630 14.638 1.00 52.06 403 THR A CA 1
ATOM 3203 C C . THR A 1 403 ? -4.917 -41.764 15.827 1.00 52.06 403 THR A C 1
ATOM 3205 O O . THR A 1 403 ? -5.281 -40.595 15.931 1.00 52.06 403 THR A O 1
ATOM 3208 N N . ARG A 1 404 ? -4.219 -42.405 16.769 1.00 50.59 404 ARG A N 1
ATOM 3209 C CA . ARG A 1 404 ? -3.513 -41.793 17.898 1.00 50.59 404 ARG A CA 1
ATOM 3210 C C . ARG A 1 404 ? -2.508 -40.748 17.396 1.00 50.59 404 ARG A C 1
ATOM 3212 O O . ARG A 1 404 ? -1.858 -40.986 16.388 1.00 50.59 404 ARG A O 1
ATOM 3219 N N . ARG A 1 405 ? -2.379 -39.667 18.178 1.00 55.97 405 ARG A N 1
ATOM 3220 C CA . ARG A 1 405 ? -1.232 -38.747 18.329 1.00 55.97 405 ARG A CA 1
ATOM 3221 C C . ARG A 1 405 ? -0.284 -38.627 17.126 1.00 55.97 405 ARG A C 1
ATOM 3223 O O . ARG A 1 405 ? 0.583 -39.467 16.928 1.00 55.97 405 ARG A O 1
ATOM 3230 N N . GLY A 1 406 ? -0.359 -37.484 16.457 1.00 54.12 406 GLY A N 1
ATOM 3231 C CA . GLY A 1 406 ? 0.727 -36.915 15.670 1.00 54.12 406 GLY A CA 1
ATOM 3232 C C . GLY A 1 406 ? 0.600 -35.399 15.737 1.00 54.12 406 GLY A C 1
ATOM 3233 O O . GLY A 1 406 ? -0.467 -34.871 15.438 1.00 54.12 406 GLY A O 1
ATOM 3234 N N . HIS A 1 407 ? 1.644 -34.749 16.237 1.00 40.34 407 HIS A N 1
ATOM 3235 C CA . HIS A 1 407 ? 1.813 -33.302 16.321 1.00 40.34 407 HIS A CA 1
ATOM 3236 C C . HIS A 1 407 ? 1.504 -32.578 15.006 1.00 40.34 407 HIS A C 1
ATOM 3238 O O . HIS A 1 407 ? 1.808 -33.113 13.941 1.00 40.34 407 HIS A O 1
ATOM 3244 N N . LEU A 1 408 ? 1.005 -31.343 15.120 1.00 36.47 408 LEU A N 1
ATOM 3245 C CA . LEU A 1 408 ? 1.508 -30.169 14.395 1.00 36.47 408 LEU A CA 1
ATOM 3246 C C . LEU A 1 408 ? 1.167 -28.906 15.190 1.00 36.47 408 LEU A C 1
ATOM 3248 O O . LEU A 1 408 ? -0.043 -28.644 15.381 1.00 36.47 408 LEU A O 1
#

Organism: NCBI:txid420275

Radius of gyration: 69.64 Å; chains: 1; bounding box: 144×76×222 Å

pLDDT: mean 72.12, std 21.03, range [36.47, 97.81]

Sequence (408 aa):
KKGNELESSKCDNRTIESGEKLKLQGQIFARKEELLTKRIQNLVKQVQKNGASNSSKSPDDKNDSSLLVVCSTSDRLAQKEAELNHREASIMAEREVLACKQKELRLREDRFHAGETQLAKSQQEKEKTTTASSVKSNENEESSLNLPNAKSIREKIVTFHQQLVDTQERLEEKEKSMHQREAEIQTGLAQNEQLQTIKRQVADMKEDAMQLFLEKEENLRKNEREMKTCVEKQHMSMVSEMNEKQKQLDSYRTYLSSKAQELEETKRLMQTEYDGVVKSLQQKESLLMEGVTKLEAEKHAYQRVWSRRQNAQAMGYPPNSNVQDSEHCNNMTPHASSSRQRPPVATQSSNEGFATNIARQLKSSPPLADHKVPSIPDKPICSLQTFAVPPGGIRANRKGKKTRRGHL

Secondary structure (DSSP, 8-state):
------------HHHHHHHHHHHHHHHHHHHHHHHHHHHHHHHHHHHHHHHHTS--------SS-SSSHHHHHHHHHHHHHHHHHHHHHHHHHHHHHHHHHHHHHHHHHHHHHHHHHHHHHHHHHHHHHHTTS--------------S-HHHHHHHHHHHHHHHHHHHHHHHHHHHHHHHHHHHHHHHHHHHHHHHHHHHHHHHHHHHHHHHHHHHHHHHHHHHHHHHHHHHHHHHHHHHHHHHHHHHHHHHHHHHHHHHHHHHHHHHHHHHHHHHHHHHHHHHHHHHHHHHHHHHHHHHHHHHHHHHHHHHHHTTPPP----------S-----------PPP------HHHHHHHHHHHTTSSPP-----------PPP---------------------------